Protein AF-A0A317IQB5-F1 (afdb_monomer)

Sequence (398 aa):
MSFSRITLWFCGAAATASVASTLIWPQPAARRPAGISVNAAIPRRNQDFTVMANNLITVYNQQMVSSRRVMHSGTREEAKRAALPYGRGSVSAFKLERPLLSRARQQAVSSLLLAASLMASGLWAQGPPAGGRGGRGPAAGQTVEKIRQLKPNLYMITGGGANTLIRVTPDGLIVVDTKNPSDENYNRVMEEIRSVSALPVKFVLNTHHHPDHVGNNQKFIDAGAQVVALDALKTRMASDPRTKDIPGLPTVTFAKDYVLKFGGAEVDAHSFGRGHTGDDTMVYFPDLKVVMVSDQITDATPIADFANGGSAVEWTQILDGVLKLDFEMAIPGRGEPKTRAEIEAYRAKFAAVVSRASEAIKAGATRDTLATQVKTDDLGWQFNPQFYGQLYDELTRK

Nearest PDB structures (foldseek):
  9c3d-assembly1_A  TM=8.464E-01  e=3.088E-15  Dyadobacter fermentans DSM 18053
  5b3r-assembly2_B  TM=8.294E-01  e=2.191E-13  Pseudomonas aeruginosa
  4f6z-assembly1_A  TM=8.151E-01  e=1.365E-13  Pseudomonas aeruginosa
  7xhx-assembly4_D  TM=8.044E-01  e=9.070E-13  Escherichia coli
  2qin-assembly1_C  TM=8.175E-01  e=4.277E-10  Stenotrophomonas maltophilia

Structure (mmCIF, N/CA/C/O backbone):
data_AF-A0A317IQB5-F1
#
_entry.id   AF-A0A317IQB5-F1
#
loop_
_atom_site.group_PDB
_atom_site.id
_atom_site.type_symbol
_atom_site.label_atom_id
_atom_site.label_alt_id
_atom_site.label_comp_id
_atom_site.label_asym_id
_atom_site.label_entity_id
_atom_site.label_seq_id
_atom_site.pdbx_PDB_ins_code
_atom_site.Cartn_x
_atom_site.Cartn_y
_atom_site.Cartn_z
_atom_site.occupancy
_atom_site.B_iso_or_equiv
_atom_site.auth_seq_id
_atom_site.auth_comp_id
_atom_site.auth_asym_id
_atom_site.auth_atom_id
_atom_site.pdbx_PDB_model_num
ATOM 1 N N . MET A 1 1 ? 30.408 10.664 50.379 1.00 33.16 1 MET A N 1
ATOM 2 C CA . MET A 1 1 ? 31.661 11.004 49.670 1.00 33.16 1 MET A CA 1
ATOM 3 C C . MET A 1 1 ? 32.551 9.767 49.619 1.00 33.16 1 MET A C 1
ATOM 5 O O . MET A 1 1 ? 32.720 9.154 50.658 1.00 33.16 1 MET A O 1
ATOM 9 N N . SER A 1 2 ? 33.079 9.462 48.424 1.00 32.62 2 SER A N 1
ATOM 10 C CA . SER A 1 2 ? 34.223 8.583 48.082 1.00 32.62 2 SER A CA 1
ATOM 11 C C . SER A 1 2 ? 34.124 7.081 48.422 1.00 32.62 2 SER A C 1
ATOM 13 O O . SER A 1 2 ? 34.142 6.710 49.584 1.00 32.62 2 SER A O 1
ATOM 15 N N . PHE A 1 3 ? 33.874 6.165 47.474 1.00 34.94 3 PHE A N 1
ATOM 16 C CA . PHE A 1 3 ? 34.785 5.582 46.457 1.00 34.94 3 PHE A CA 1
ATOM 17 C C . PHE A 1 3 ? 36.130 5.065 46.996 1.00 34.94 3 PHE A C 1
ATOM 19 O O . PHE A 1 3 ? 36.960 5.872 47.412 1.00 34.94 3 PHE A O 1
ATOM 26 N N . SER A 1 4 ? 36.417 3.764 46.811 1.00 32.16 4 SER A N 1
ATOM 27 C CA . SER A 1 4 ? 37.347 3.302 45.755 1.00 32.16 4 SER A CA 1
ATOM 28 C C . SER A 1 4 ? 37.496 1.773 45.666 1.00 32.16 4 SER A C 1
ATOM 30 O O . SER A 1 4 ? 37.447 1.054 46.657 1.00 32.16 4 SER A O 1
ATOM 32 N N . ARG A 1 5 ? 37.670 1.317 44.419 1.00 44.34 5 ARG A N 1
ATOM 33 C CA . ARG A 1 5 ? 37.955 -0.046 43.937 1.00 44.34 5 ARG A CA 1
ATOM 34 C C . ARG A 1 5 ? 39.417 -0.437 44.184 1.00 44.34 5 ARG A C 1
ATOM 36 O O . ARG A 1 5 ? 40.261 0.440 44.051 1.00 44.34 5 ARG A O 1
ATOM 43 N N . ILE A 1 6 ? 39.717 -1.737 44.306 1.00 36.25 6 ILE A N 1
ATOM 44 C CA . ILE A 1 6 ? 40.968 -2.336 43.794 1.00 36.25 6 ILE A CA 1
ATOM 45 C C . ILE A 1 6 ? 40.671 -3.706 43.163 1.00 36.25 6 ILE A C 1
ATOM 47 O O . ILE A 1 6 ? 39.988 -4.548 43.739 1.00 36.25 6 ILE A O 1
ATOM 51 N N . THR A 1 7 ? 41.199 -3.873 41.954 1.00 36.19 7 THR A N 1
ATOM 52 C CA . THR A 1 7 ? 41.196 -5.051 41.080 1.00 36.19 7 THR A CA 1
ATOM 53 C C . THR A 1 7 ? 42.483 -5.853 41.296 1.00 36.19 7 THR A C 1
ATOM 55 O O . THR A 1 7 ? 43.535 -5.238 41.447 1.00 36.19 7 THR A O 1
ATOM 58 N N . LEU A 1 8 ? 42.450 -7.186 41.186 1.00 28.89 8 LEU A N 1
ATOM 59 C CA . LEU A 1 8 ? 43.622 -7.966 40.761 1.00 28.89 8 LEU A CA 1
ATOM 60 C C . LEU A 1 8 ? 43.203 -9.251 40.030 1.00 28.89 8 LEU A C 1
ATOM 62 O O . LEU A 1 8 ? 42.353 -10.009 40.486 1.00 28.89 8 LEU A O 1
ATOM 66 N N . TRP A 1 9 ? 43.804 -9.422 38.856 1.00 29.00 9 TRP A N 1
ATOM 67 C CA . TRP A 1 9 ? 43.723 -10.546 37.924 1.00 29.00 9 TRP A CA 1
ATOM 68 C C . TRP A 1 9 ? 44.945 -11.451 38.128 1.00 29.00 9 TRP A C 1
ATOM 70 O O . TRP A 1 9 ? 46.025 -10.902 38.314 1.00 29.00 9 TRP A O 1
ATOM 80 N N . PHE A 1 10 ? 44.814 -12.776 37.969 1.00 28.52 10 PHE A N 1
ATOM 81 C CA . PHE A 1 10 ? 45.774 -13.595 37.204 1.00 28.52 10 PHE A CA 1
ATOM 82 C C . PHE A 1 10 ? 45.182 -14.967 36.799 1.00 28.52 10 PHE A C 1
ATOM 84 O O . PHE A 1 10 ? 44.692 -15.725 37.629 1.00 28.52 10 PHE A O 1
ATOM 91 N N . CYS A 1 11 ? 45.239 -15.205 35.483 1.00 29.11 11 CYS A N 1
ATOM 92 C CA . CYS A 1 11 ? 45.210 -16.424 34.659 1.00 29.11 11 CYS A CA 1
ATOM 93 C C . CYS A 1 11 ? 45.105 -17.838 35.273 1.00 29.11 11 CYS A C 1
ATOM 95 O O . CYS A 1 11 ? 45.914 -18.240 36.102 1.00 29.11 11 CYS A O 1
ATOM 97 N N . GLY A 1 12 ? 44.275 -18.668 34.625 1.00 27.42 12 GLY A N 1
ATOM 98 C CA . GLY A 1 12 ? 44.384 -20.133 34.592 1.00 27.42 12 GLY A CA 1
ATOM 99 C C . GLY A 1 12 ? 43.320 -20.752 33.676 1.00 27.42 12 GLY A C 1
ATOM 100 O O . GLY A 1 12 ? 42.137 -20.502 33.858 1.00 27.42 12 GLY A O 1
ATOM 101 N N . ALA A 1 13 ? 43.745 -21.481 32.647 1.00 31.20 13 ALA A N 1
ATOM 102 C CA . ALA A 1 13 ? 42.988 -21.798 31.438 1.00 31.20 13 ALA A CA 1
ATOM 103 C C . ALA A 1 13 ? 41.965 -22.957 31.528 1.00 31.20 13 ALA A C 1
ATOM 105 O O . ALA A 1 13 ? 42.127 -23.912 32.278 1.00 31.20 13 ALA A O 1
ATOM 106 N N . ALA A 1 14 ? 40.953 -22.818 30.664 1.00 30.94 14 ALA A N 1
ATOM 107 C CA . ALA A 1 14 ? 40.108 -23.784 29.951 1.00 30.94 14 ALA A CA 1
ATOM 108 C C . ALA A 1 14 ? 40.118 -25.286 30.317 1.00 30.94 14 ALA A C 1
ATOM 110 O O . ALA A 1 14 ? 41.112 -25.982 30.134 1.00 30.94 14 ALA A O 1
ATOM 111 N N . ALA A 1 15 ? 38.912 -25.815 30.560 1.00 29.84 15 ALA A N 1
ATOM 112 C CA . ALA A 1 15 ? 38.478 -27.106 30.024 1.00 29.84 15 ALA A CA 1
ATOM 113 C C . ALA A 1 15 ? 36.953 -27.108 29.810 1.00 29.84 15 ALA A C 1
ATOM 115 O O . ALA A 1 15 ? 36.164 -26.859 30.717 1.00 29.84 15 ALA A O 1
ATOM 116 N N . THR A 1 16 ? 36.561 -27.363 28.568 1.00 31.88 16 THR A N 1
ATOM 117 C CA . THR A 1 16 ? 35.200 -27.601 28.083 1.00 31.88 16 THR A CA 1
ATOM 118 C C . THR A 1 16 ? 34.665 -28.950 28.563 1.00 31.88 16 THR A C 1
ATOM 120 O O . THR A 1 16 ? 35.355 -29.955 28.410 1.00 31.88 16 THR A O 1
ATOM 123 N N . ALA A 1 17 ? 33.411 -29.009 29.017 1.00 29.02 17 ALA A N 1
ATOM 124 C CA . ALA A 1 17 ? 32.653 -30.258 29.081 1.00 29.02 17 ALA A CA 1
ATOM 125 C C . ALA A 1 17 ? 31.169 -30.003 28.775 1.00 29.02 17 ALA A C 1
ATOM 127 O O . ALA A 1 17 ? 30.416 -29.472 29.587 1.00 29.02 17 ALA A O 1
ATOM 128 N N . SER A 1 18 ? 30.787 -30.385 27.558 1.00 27.56 18 SER A N 1
ATOM 129 C CA . SER A 1 18 ? 29.416 -30.621 27.118 1.00 27.56 18 SER A CA 1
ATOM 130 C C . SER A 1 18 ? 28.945 -31.951 27.706 1.00 27.56 18 SER A C 1
ATOM 132 O O . SER A 1 18 ? 29.607 -32.966 27.499 1.00 27.56 18 SER A O 1
ATOM 134 N N . VAL A 1 19 ? 27.800 -31.971 28.388 1.00 30.17 19 VAL A N 1
ATOM 135 C CA . VAL A 1 19 ? 27.119 -33.217 28.764 1.00 30.17 19 VAL A CA 1
ATOM 136 C C . VAL A 1 19 ? 25.871 -33.347 27.901 1.00 30.17 19 VAL A C 1
ATOM 138 O O . VAL A 1 19 ? 24.858 -32.691 28.126 1.00 30.17 19 VAL A O 1
ATOM 141 N N . ALA A 1 20 ? 25.982 -34.200 26.885 1.00 29.39 20 ALA A N 1
ATOM 142 C CA . ALA A 1 20 ? 24.855 -34.751 26.154 1.00 29.39 20 ALA A CA 1
ATOM 143 C C . ALA A 1 20 ? 24.215 -35.857 27.005 1.00 29.39 20 ALA A C 1
ATOM 145 O O . ALA A 1 20 ? 24.915 -36.733 27.509 1.00 29.39 20 ALA A O 1
ATOM 146 N N . SER A 1 21 ? 22.891 -35.826 27.149 1.00 30.78 21 SER A N 1
ATOM 147 C CA . SER A 1 21 ? 22.114 -36.957 27.659 1.00 30.78 21 SER A CA 1
ATOM 148 C C . SER A 1 21 ? 21.308 -37.548 26.511 1.00 30.78 21 SER A C 1
ATOM 150 O O . SER A 1 21 ? 20.356 -36.944 26.024 1.00 30.78 21 SER A O 1
ATOM 152 N N . THR A 1 22 ? 21.730 -38.730 26.078 1.00 29.12 22 THR A N 1
ATOM 153 C CA . THR A 1 22 ? 21.018 -39.607 25.152 1.00 29.12 22 THR A CA 1
ATOM 154 C C . THR A 1 22 ? 20.244 -40.619 25.992 1.00 29.12 22 THR A C 1
ATOM 156 O O . THR A 1 22 ? 20.855 -41.345 26.774 1.00 29.12 22 THR A O 1
ATOM 159 N N . LEU A 1 23 ? 18.925 -40.712 25.819 1.00 29.38 23 LEU A N 1
ATOM 160 C CA . LEU A 1 23 ? 18.160 -41.892 26.226 1.00 29.38 23 LEU A CA 1
ATOM 161 C C . LEU A 1 23 ? 17.309 -42.369 25.044 1.00 29.38 23 LEU A C 1
ATOM 163 O O . LEU A 1 23 ? 16.516 -41.622 24.479 1.00 29.38 23 LEU A O 1
ATOM 167 N N . ILE A 1 24 ? 17.527 -43.629 24.679 1.00 32.25 24 ILE A N 1
ATOM 168 C CA . ILE A 1 24 ? 16.829 -44.427 23.667 1.00 32.25 24 ILE A CA 1
ATOM 169 C C . ILE A 1 24 ? 16.175 -45.592 24.415 1.00 32.25 24 ILE A C 1
ATOM 171 O O . ILE A 1 24 ? 16.865 -46.170 25.251 1.00 32.25 24 ILE A O 1
ATOM 175 N N . TRP A 1 25 ? 14.919 -45.946 24.085 1.00 29.88 25 TRP A N 1
ATOM 176 C CA . TRP A 1 25 ? 14.342 -47.315 23.956 1.00 29.88 25 TRP A CA 1
ATOM 177 C C . TRP A 1 25 ? 12.792 -47.258 23.795 1.00 29.88 25 TRP A C 1
ATOM 179 O O . TRP A 1 25 ? 12.198 -46.265 24.206 1.00 29.88 25 TRP A O 1
ATOM 189 N N . PRO A 1 26 ? 12.089 -48.289 23.267 1.00 47.78 26 PRO A N 1
ATOM 190 C CA . PRO A 1 26 ? 12.071 -48.760 21.877 1.00 47.78 26 PRO A CA 1
ATOM 191 C C . PRO A 1 26 ? 10.645 -48.733 21.240 1.00 47.78 26 PRO A C 1
ATOM 193 O O . PRO A 1 26 ? 9.633 -48.536 21.908 1.00 47.78 26 PRO A O 1
ATOM 196 N N . GLN A 1 27 ? 10.562 -49.015 19.935 1.00 34.09 27 GLN A N 1
ATOM 197 C CA . GLN A 1 27 ? 9.332 -49.387 19.206 1.00 34.09 27 GLN A CA 1
ATOM 198 C C . GLN A 1 27 ? 9.020 -50.891 19.349 1.00 34.09 27 GLN A C 1
ATOM 200 O O . GLN A 1 27 ? 9.946 -51.685 19.529 1.00 34.09 27 GLN A O 1
ATOM 205 N N . PRO A 1 28 ? 7.768 -51.307 19.075 1.00 43.44 28 PRO A N 1
ATOM 206 C CA . PRO A 1 28 ? 7.569 -52.495 18.248 1.00 43.44 28 PRO A CA 1
ATOM 207 C C . PRO A 1 28 ? 6.614 -52.245 17.068 1.00 43.44 28 PRO A C 1
ATOM 209 O O . PRO A 1 28 ? 5.565 -51.616 17.189 1.00 43.44 28 PRO A O 1
ATOM 212 N N . ALA A 1 29 ? 6.982 -52.804 15.916 1.00 32.59 29 ALA A N 1
ATOM 213 C CA . ALA A 1 29 ? 6.177 -52.870 14.703 1.00 32.59 29 ALA A CA 1
ATOM 214 C C . ALA A 1 29 ? 5.427 -54.210 14.613 1.00 32.59 29 ALA A C 1
ATOM 216 O O . ALA A 1 29 ? 6.021 -55.235 14.933 1.00 32.59 29 ALA A O 1
ATOM 217 N N . ALA A 1 30 ? 4.197 -54.219 14.070 1.00 31.48 30 ALA A N 1
ATOM 218 C CA . ALA A 1 30 ? 3.779 -55.145 13.000 1.00 31.48 30 ALA A CA 1
ATOM 219 C C . ALA A 1 30 ? 2.304 -54.981 12.546 1.00 31.48 30 ALA A C 1
ATOM 221 O O . ALA A 1 30 ? 1.376 -55.216 13.305 1.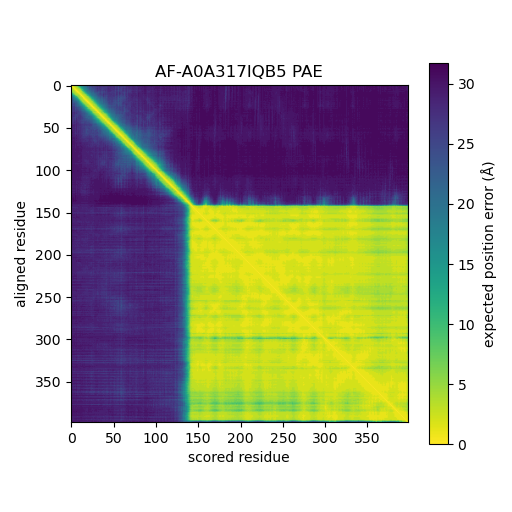00 31.48 30 ALA A O 1
ATOM 222 N N . ARG A 1 31 ? 2.168 -54.705 11.236 1.00 31.03 31 ARG A N 1
ATOM 223 C CA . ARG A 1 31 ? 1.289 -55.324 10.207 1.00 31.03 31 ARG A CA 1
ATOM 224 C C . ARG A 1 31 ? -0.256 -55.185 10.247 1.00 31.03 31 ARG A C 1
ATOM 226 O O . ARG A 1 31 ? -0.935 -55.568 11.185 1.00 31.03 31 ARG A O 1
ATOM 233 N N . ARG A 1 32 ? -0.773 -54.718 9.092 1.00 35.16 32 ARG A N 1
ATOM 234 C CA . ARG A 1 32 ? -2.176 -54.683 8.601 1.00 35.16 32 ARG A CA 1
ATOM 235 C C . ARG A 1 32 ? -2.689 -56.088 8.196 1.00 35.16 32 ARG A C 1
ATOM 237 O O . ARG A 1 32 ? -1.844 -56.971 8.029 1.00 35.16 32 ARG A O 1
ATOM 244 N N . PRO A 1 33 ? -4.007 -56.301 7.960 1.00 43.12 33 PRO A N 1
ATOM 245 C CA . PRO A 1 33 ? -4.659 -55.999 6.656 1.00 43.12 33 PRO A CA 1
ATOM 246 C C . PRO A 1 33 ? -6.101 -55.416 6.790 1.00 43.12 33 PRO A C 1
ATOM 248 O O . PRO A 1 33 ? -6.775 -55.641 7.781 1.00 43.12 33 PRO A O 1
ATOM 251 N N . ALA A 1 34 ? -6.503 -54.435 5.972 1.00 31.23 34 ALA A N 1
ATOM 252 C CA . ALA A 1 34 ? -7.287 -54.520 4.720 1.00 31.23 34 ALA A CA 1
ATOM 253 C C . ALA A 1 34 ? -8.818 -54.715 4.872 1.00 31.23 34 ALA A C 1
ATOM 255 O O . ALA A 1 34 ? -9.271 -55.731 5.375 1.00 31.23 34 ALA A O 1
ATOM 256 N N . GLY A 1 35 ? -9.571 -53.769 4.286 1.00 27.52 35 GLY A N 1
ATOM 257 C CA . GLY A 1 35 ? -10.899 -53.976 3.693 1.00 27.52 35 GLY A CA 1
ATOM 258 C C . GLY A 1 35 ? -12.114 -53.835 4.613 1.00 27.52 35 GLY A C 1
ATOM 259 O O . GLY A 1 35 ? -12.335 -54.676 5.468 1.00 27.52 35 GLY A O 1
ATOM 260 N N . ILE A 1 36 ? -12.940 -52.810 4.372 1.00 28.59 36 ILE A N 1
ATOM 261 C CA . ILE A 1 36 ? -14.373 -52.926 4.026 1.00 28.59 36 ILE A CA 1
ATOM 262 C C . ILE A 1 36 ? -14.926 -51.505 3.829 1.00 28.59 36 ILE A C 1
ATOM 264 O O . ILE A 1 36 ? -14.976 -50.681 4.738 1.00 28.59 36 ILE A O 1
ATOM 268 N N . SER A 1 37 ? -15.323 -51.230 2.590 1.00 30.08 37 SER A N 1
ATOM 269 C CA . SER A 1 37 ? -16.223 -50.154 2.191 1.00 30.08 37 SER A CA 1
ATOM 270 C C . SER A 1 37 ? -17.656 -50.526 2.568 1.00 30.08 37 SER A C 1
ATOM 272 O O . SER A 1 37 ? -18.088 -51.631 2.238 1.00 30.08 37 SER A O 1
ATOM 274 N N . VAL A 1 38 ? -18.421 -49.604 3.154 1.00 31.34 38 VAL A N 1
ATOM 275 C CA . VAL A 1 38 ? -19.877 -49.758 3.271 1.00 31.34 38 VAL A CA 1
ATOM 276 C C . VAL A 1 38 ? -20.554 -48.538 2.658 1.00 31.34 38 VAL A C 1
ATOM 278 O O . VAL A 1 38 ? -20.584 -47.458 3.239 1.00 31.34 38 VAL A O 1
ATOM 281 N N . ASN A 1 39 ? -21.079 -48.737 1.450 1.00 29.61 39 ASN A N 1
ATOM 282 C CA . ASN A 1 39 ? -22.207 -47.982 0.923 1.00 29.61 39 ASN A CA 1
ATOM 283 C C . ASN A 1 39 ? -23.465 -48.490 1.633 1.00 29.61 39 ASN A C 1
ATOM 285 O O . ASN A 1 39 ? -23.731 -49.690 1.604 1.00 29.61 39 ASN A O 1
ATOM 289 N N . ALA A 1 40 ? -24.268 -47.594 2.197 1.00 29.50 40 ALA A N 1
ATOM 290 C CA . ALA A 1 40 ? -25.662 -47.883 2.504 1.00 29.50 40 ALA A CA 1
ATOM 291 C C . ALA A 1 40 ? -26.499 -46.626 2.260 1.00 29.50 40 ALA A C 1
ATOM 293 O O . ALA A 1 40 ? -26.322 -45.591 2.898 1.00 29.50 40 ALA A O 1
ATOM 294 N N . ALA A 1 41 ? -27.390 -46.740 1.283 1.00 29.09 41 ALA A N 1
ATOM 295 C CA . ALA A 1 41 ? -28.458 -45.805 0.992 1.00 29.09 41 ALA A CA 1
ATOM 296 C C . ALA A 1 41 ? -29.789 -46.342 1.564 1.00 29.09 41 ALA A C 1
ATOM 298 O O . ALA A 1 41 ? -29.899 -47.545 1.799 1.00 29.09 41 ALA A O 1
ATOM 299 N N . ILE A 1 42 ? -30.802 -45.450 1.590 1.00 30.48 42 ILE A N 1
ATOM 300 C CA . ILE A 1 42 ? -32.275 -45.685 1.625 1.00 30.48 42 ILE A CA 1
ATOM 301 C C . ILE A 1 42 ? -32.915 -45.678 3.047 1.00 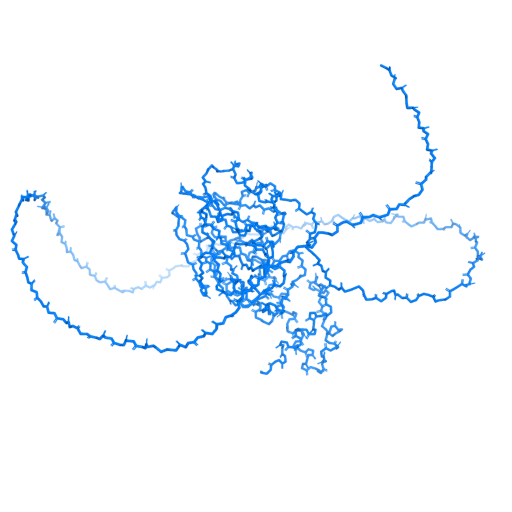30.48 42 ILE A C 1
ATOM 303 O O . ILE A 1 42 ? -32.264 -46.176 3.961 1.00 30.48 42 ILE A O 1
ATOM 307 N N . PRO A 1 43 ? -34.186 -45.224 3.290 1.00 41.94 43 PRO A N 1
ATOM 308 C CA . PRO A 1 43 ? -35.186 -44.485 2.472 1.00 41.94 43 PRO A CA 1
ATOM 309 C C . PRO A 1 43 ? -35.833 -43.229 3.130 1.00 41.94 43 PRO A C 1
ATOM 311 O O . PRO A 1 43 ? -35.762 -42.994 4.331 1.00 41.94 43 PRO A O 1
ATOM 314 N N . ARG A 1 44 ? -36.612 -42.493 2.314 1.00 36.12 44 ARG A N 1
ATOM 315 C CA . ARG A 1 44 ? -37.685 -41.553 2.717 1.00 36.12 44 ARG A CA 1
ATOM 316 C C . ARG A 1 44 ? -38.922 -42.287 3.273 1.00 36.12 44 ARG A C 1
ATOM 318 O O . ARG A 1 44 ? -39.314 -43.287 2.673 1.00 36.12 44 ARG A O 1
ATOM 325 N N . ARG A 1 45 ? -39.654 -41.688 4.230 1.00 30.45 45 ARG A N 1
ATOM 326 C CA . ARG A 1 45 ? -41.134 -41.554 4.185 1.00 30.45 45 ARG A CA 1
ATOM 327 C C . ARG A 1 45 ? -41.707 -40.632 5.276 1.00 30.45 45 ARG A C 1
ATOM 329 O O . ARG A 1 45 ? -41.164 -40.530 6.366 1.00 30.45 45 ARG A O 1
ATOM 336 N N . ASN A 1 46 ? -42.812 -39.993 4.890 1.00 30.11 46 ASN A N 1
ATOM 337 C CA . ASN A 1 46 ? -43.703 -39.072 5.603 1.00 30.11 46 ASN A CA 1
ATOM 338 C C . ASN A 1 46 ? -44.293 -39.652 6.904 1.00 30.11 46 ASN A C 1
ATOM 340 O O . ASN A 1 46 ? -44.592 -40.843 6.924 1.00 30.11 46 ASN A O 1
ATOM 344 N N . GLN A 1 47 ? -44.647 -38.806 7.880 1.00 31.73 47 GLN A N 1
ATOM 345 C CA . GLN A 1 47 ? -46.043 -38.378 8.099 1.00 31.73 47 GLN A CA 1
ATOM 346 C C . GLN A 1 47 ? -46.215 -37.396 9.272 1.00 31.73 47 GLN A C 1
ATOM 348 O O . GLN A 1 47 ? -45.410 -37.327 10.197 1.00 31.73 47 GLN A O 1
ATOM 353 N N . ASP A 1 48 ? -47.296 -36.639 9.120 1.00 32.28 48 ASP A N 1
ATOM 354 C CA . ASP A 1 48 ? -47.868 -35.540 9.889 1.00 32.28 48 ASP A CA 1
ATOM 355 C C . ASP A 1 48 ? -48.083 -35.788 11.388 1.00 32.28 48 ASP A C 1
ATOM 357 O O . ASP A 1 48 ? -48.459 -36.885 11.784 1.00 32.28 48 ASP A O 1
ATOM 361 N N . PHE A 1 49 ? -48.029 -34.712 12.184 1.00 30.95 49 PHE A N 1
ATOM 362 C CA . PHE A 1 49 ? -49.046 -34.448 13.208 1.00 30.95 49 PHE A CA 1
ATOM 363 C C . PHE A 1 49 ? -49.305 -32.939 13.342 1.00 30.95 49 PHE A C 1
ATOM 365 O O . PHE A 1 49 ? -48.416 -32.134 13.607 1.00 30.95 49 PHE A O 1
ATOM 372 N N . THR A 1 50 ? -50.571 -32.595 13.125 1.00 29.44 50 THR A N 1
ATOM 373 C CA . THR A 1 50 ? -51.233 -31.308 13.373 1.00 29.44 50 THR A CA 1
ATOM 374 C C . THR A 1 50 ? -51.760 -31.304 14.814 1.00 29.44 50 THR A C 1
ATOM 376 O O . THR A 1 50 ? -52.096 -32.385 15.293 1.00 29.44 50 THR A O 1
ATOM 379 N N . VAL A 1 51 ? -51.895 -30.132 15.467 1.00 27.86 51 VAL A N 1
ATOM 380 C CA . VAL A 1 51 ? -53.102 -29.661 16.213 1.00 27.86 51 VAL A CA 1
ATOM 381 C C . VAL A 1 51 ? -52.788 -28.454 17.129 1.00 27.86 51 VAL A C 1
ATOM 383 O O . VAL A 1 51 ? -52.086 -28.595 18.121 1.00 27.86 51 VAL A O 1
ATOM 386 N N . MET A 1 52 ? -53.391 -27.307 16.752 1.00 26.20 52 MET A N 1
ATOM 387 C CA . MET A 1 52 ? -54.138 -26.292 17.547 1.00 26.20 52 MET A CA 1
ATOM 388 C C . MET A 1 52 ? -53.448 -25.535 18.713 1.00 26.20 52 MET A C 1
ATOM 390 O O . MET A 1 52 ? -52.741 -26.131 19.505 1.00 26.20 52 MET A O 1
ATOM 394 N N . ALA A 1 53 ? -53.722 -24.256 19.016 1.00 28.50 53 ALA A N 1
ATOM 395 C CA . ALA A 1 53 ? -54.513 -23.181 18.398 1.00 28.50 53 ALA A CA 1
ATOM 396 C C . ALA A 1 53 ? -54.397 -21.876 19.238 1.00 28.50 53 ALA A C 1
ATOM 398 O O . ALA A 1 53 ? -54.276 -21.965 20.455 1.00 28.50 53 ALA A O 1
ATOM 399 N N . ASN A 1 54 ? -54.598 -20.723 18.565 1.00 29.33 54 ASN A N 1
ATOM 400 C CA . ASN A 1 54 ? -55.323 -19.493 18.989 1.00 29.33 54 ASN A CA 1
ATOM 401 C C . ASN A 1 54 ? -54.786 -18.626 20.161 1.00 29.33 54 ASN A C 1
ATOM 403 O O . ASN A 1 54 ? -54.263 -19.145 21.131 1.00 29.33 54 ASN A O 1
ATOM 407 N N . ASN A 1 55 ? -54.976 -17.297 20.251 1.00 29.62 55 ASN A N 1
ATOM 408 C CA . ASN A 1 55 ? -55.491 -16.198 19.401 1.00 29.62 55 ASN A CA 1
ATOM 409 C C . ASN A 1 55 ? -55.302 -14.854 20.160 1.00 29.62 55 ASN A C 1
ATOM 411 O O . ASN A 1 55 ? -55.196 -14.891 21.383 1.00 29.62 55 ASN A O 1
ATOM 415 N N . LEU A 1 56 ? -55.397 -13.721 19.424 1.00 26.62 56 LEU A N 1
ATOM 416 C CA . LEU A 1 56 ? -55.849 -12.328 19.759 1.00 26.62 56 LEU A CA 1
ATOM 417 C C . LEU A 1 56 ? -54.881 -11.279 19.142 1.00 26.62 56 LEU A C 1
ATOM 419 O O . LEU A 1 56 ? -53.745 -11.189 19.589 1.00 26.62 56 LEU A O 1
ATOM 423 N N . ILE A 1 57 ? -55.138 -10.619 17.987 1.00 27.98 57 ILE A N 1
ATOM 424 C CA . ILE A 1 57 ? -56.162 -9.600 17.570 1.00 27.98 57 ILE A CA 1
ATOM 425 C C . ILE A 1 57 ? -56.038 -8.317 18.446 1.00 27.98 57 ILE A C 1
ATOM 427 O O . ILE A 1 57 ? -56.111 -8.439 19.660 1.00 27.98 57 ILE A O 1
ATOM 431 N N . THR A 1 58 ? -55.817 -7.062 17.988 1.00 27.91 58 THR A N 1
ATOM 432 C CA . THR A 1 58 ? -56.605 -6.192 17.059 1.00 27.91 58 THR A CA 1
ATOM 433 C C . THR A 1 58 ? -55.872 -4.833 16.829 1.00 27.91 58 THR A C 1
ATOM 435 O O . THR A 1 58 ? -55.340 -4.314 17.801 1.00 27.91 58 THR A O 1
ATOM 438 N N . VAL A 1 59 ? -55.585 -4.343 15.601 1.00 29.97 59 VAL A N 1
ATOM 439 C CA . VAL A 1 59 ? -56.247 -3.340 14.684 1.00 29.97 59 VAL A CA 1
ATOM 440 C C . VAL A 1 59 ? -56.391 -1.862 15.156 1.00 29.97 59 VAL A C 1
ATOM 442 O O . VAL A 1 59 ? -56.813 -1.630 16.280 1.00 29.97 59 VAL A O 1
ATOM 445 N N . TYR A 1 60 ? -56.146 -0.926 14.200 1.00 26.28 60 TYR A N 1
ATOM 446 C CA . TYR A 1 60 ? -56.708 0.438 13.908 1.00 26.28 60 TYR A CA 1
ATOM 447 C C . TYR A 1 60 ? -55.625 1.557 13.792 1.00 26.28 60 TYR A C 1
ATOM 449 O O . TYR A 1 60 ? -54.754 1.624 14.644 1.00 26.28 60 TYR A O 1
ATOM 457 N N . ASN A 1 61 ? -55.563 2.479 12.804 1.00 27.36 61 ASN A N 1
ATOM 458 C CA . ASN A 1 61 ? -56.561 2.990 11.846 1.00 27.36 61 ASN A CA 1
ATOM 459 C C . ASN A 1 61 ? -55.947 3.764 10.632 1.00 27.36 61 ASN A C 1
ATOM 461 O O . ASN A 1 61 ? -54.861 4.332 10.738 1.00 27.36 61 ASN A O 1
ATOM 465 N N . GLN A 1 62 ? -56.703 3.863 9.527 1.00 31.09 62 GLN A N 1
ATOM 466 C CA . GLN A 1 62 ? -56.541 4.765 8.362 1.00 31.09 62 GLN A CA 1
ATOM 467 C C . GLN A 1 62 ? -57.719 5.768 8.316 1.00 31.09 62 GLN A C 1
ATOM 469 O O . GLN A 1 62 ? -58.826 5.370 8.656 1.00 31.09 62 GLN A O 1
ATOM 474 N N . GLN A 1 63 ? -57.517 6.994 7.796 1.00 30.80 63 GLN A N 1
ATOM 475 C CA . GLN A 1 63 ? -58.465 7.819 6.986 1.00 30.80 63 GLN A CA 1
ATOM 476 C C . GLN A 1 63 ? -57.784 9.171 6.635 1.00 30.80 63 GLN A C 1
ATOM 478 O O . GLN A 1 63 ? -57.246 9.811 7.529 1.00 30.80 63 GLN A O 1
ATOM 483 N N . MET A 1 64 ? -57.491 9.502 5.359 1.00 27.38 64 MET A N 1
ATOM 484 C CA . MET A 1 64 ? -58.285 10.220 4.315 1.00 27.38 64 MET A CA 1
ATOM 485 C C . MET A 1 64 ? -58.761 11.645 4.732 1.00 27.38 64 MET A C 1
ATOM 487 O O . MET A 1 64 ? -59.152 11.818 5.873 1.00 27.38 64 MET A O 1
ATOM 491 N N . VAL A 1 65 ? -58.782 12.731 3.928 1.00 30.39 65 VAL A N 1
ATOM 492 C CA . VAL A 1 65 ? -59.392 12.968 2.592 1.00 30.39 65 VAL A CA 1
ATOM 493 C C . VAL A 1 65 ? -58.948 14.346 1.992 1.00 30.39 65 VAL A C 1
ATOM 495 O O . VAL A 1 65 ? -58.886 15.331 2.713 1.00 30.39 65 VAL A O 1
ATOM 498 N N . SER A 1 66 ? -58.746 14.380 0.657 1.00 27.77 66 SER A N 1
ATOM 499 C CA . SER A 1 66 ? -58.939 15.422 -0.408 1.00 27.77 66 SER A CA 1
ATOM 500 C C . SER A 1 66 ? -58.564 16.914 -0.235 1.00 27.77 66 SER A C 1
ATOM 502 O O . SER A 1 66 ? -58.922 17.557 0.740 1.00 27.77 66 SER A O 1
ATOM 504 N N . SER A 1 67 ? -57.981 17.561 -1.259 1.00 30.14 67 SER A N 1
ATOM 505 C CA . SER A 1 67 ? -58.695 18.190 -2.411 1.00 30.14 67 SER A CA 1
ATOM 506 C C . SER A 1 67 ? -57.754 18.305 -3.641 1.00 30.14 67 SER A C 1
ATOM 508 O O . SER A 1 67 ? -56.639 18.784 -3.485 1.00 30.14 67 SER A O 1
ATOM 510 N N . ARG A 1 68 ? -58.011 17.688 -4.818 1.00 34.53 68 ARG A N 1
ATOM 511 C CA . ARG A 1 68 ? -58.648 18.234 -6.065 1.00 34.53 68 ARG A CA 1
ATOM 512 C C . ARG A 1 68 ? -58.350 19.734 -6.326 1.00 34.53 68 ARG A C 1
ATOM 514 O O . ARG A 1 68 ? -58.552 20.520 -5.420 1.00 34.53 68 ARG A O 1
ATOM 521 N N . ARG A 1 69 ? -58.007 20.238 -7.528 1.00 33.12 69 ARG A N 1
ATOM 522 C CA . ARG A 1 69 ? -58.163 19.763 -8.924 1.00 33.12 69 ARG A CA 1
ATOM 523 C C . ARG A 1 69 ? -57.472 20.751 -9.913 1.00 33.12 69 ARG A C 1
ATOM 525 O O . ARG A 1 69 ? -57.617 21.941 -9.686 1.00 33.12 69 ARG A O 1
ATOM 532 N N . VAL A 1 70 ? -56.942 20.223 -11.041 1.00 31.25 70 VAL A N 1
ATOM 533 C CA . VAL A 1 70 ? -57.127 20.668 -12.469 1.00 31.25 70 VAL A CA 1
ATOM 534 C C . VAL A 1 70 ? -56.535 22.035 -12.867 1.00 31.25 70 VAL A C 1
ATOM 536 O O . VAL A 1 70 ? -56.690 22.994 -12.137 1.00 31.25 70 VAL A O 1
ATOM 539 N N . MET A 1 71 ? -55.943 22.292 -14.039 1.00 26.20 71 MET A N 1
ATOM 540 C CA . MET A 1 71 ? -55.464 21.608 -15.261 1.00 26.20 71 MET A CA 1
ATOM 541 C C . MET A 1 71 ? -54.969 22.742 -16.201 1.00 26.20 71 MET A C 1
ATOM 543 O O . MET A 1 71 ? -55.326 23.893 -15.971 1.00 26.20 71 MET A O 1
ATOM 547 N N . HIS A 1 72 ? -54.321 22.366 -17.319 1.00 29.67 72 HIS A N 1
ATOM 548 C CA . HIS A 1 72 ? -54.106 23.158 -18.555 1.00 29.67 72 HIS A CA 1
ATOM 549 C C . HIS A 1 72 ? -52.951 24.176 -18.489 1.00 29.67 72 HIS A C 1
ATOM 551 O O . HIS A 1 72 ? -52.748 24.813 -17.470 1.00 29.67 72 HIS A O 1
ATOM 557 N N . SER A 1 73 ? -52.142 24.422 -19.523 1.00 30.78 73 SER A N 1
ATOM 558 C CA . SER A 1 73 ? -52.010 23.926 -20.909 1.00 30.78 73 SER A CA 1
ATOM 559 C C . SER A 1 73 ? -50.893 24.748 -21.590 1.00 30.78 73 SER A C 1
ATOM 561 O O . SER A 1 73 ? -50.685 25.888 -21.190 1.00 30.78 73 SER A O 1
ATOM 563 N N . GLY A 1 74 ? -50.295 24.244 -22.680 1.00 28.72 74 GLY A N 1
ATOM 564 C CA . GLY A 1 74 ? -49.645 25.064 -23.731 1.00 28.72 74 GLY A CA 1
ATOM 565 C C . GLY A 1 74 ? -48.143 25.338 -23.536 1.00 28.72 74 GLY A C 1
ATOM 566 O O . GLY A 1 74 ? -47.753 25.975 -22.572 1.00 28.72 74 GLY A O 1
ATOM 567 N N . THR A 1 75 ? -47.230 24.697 -24.278 1.00 33.12 75 THR A N 1
ATOM 568 C CA . THR A 1 75 ? -46.731 24.987 -25.652 1.00 33.12 75 THR A CA 1
ATOM 569 C C . THR A 1 75 ? -45.667 26.094 -25.757 1.00 33.12 75 THR A C 1
ATOM 571 O O . THR A 1 75 ? -45.978 27.261 -25.582 1.00 33.12 75 THR A O 1
ATOM 574 N N . ARG A 1 76 ? -44.445 25.645 -26.106 1.00 34.56 76 ARG A N 1
ATOM 575 C CA . ARG A 1 76 ? -43.408 26.156 -27.043 1.00 34.56 76 ARG A CA 1
ATOM 576 C C . ARG A 1 76 ? -43.178 27.666 -27.288 1.00 34.56 76 ARG A C 1
ATOM 578 O O . ARG A 1 76 ? -44.109 28.387 -27.603 1.00 34.56 76 ARG A O 1
ATOM 585 N N . GLU A 1 77 ? -41.871 27.960 -27.438 1.00 33.16 77 GLU A N 1
ATOM 586 C CA . GLU A 1 77 ? -41.235 28.919 -28.380 1.00 33.16 77 GLU A CA 1
ATOM 587 C C . GLU A 1 77 ? -41.314 30.426 -28.048 1.00 33.16 77 GLU A C 1
ATOM 589 O O . GLU A 1 77 ? -42.377 31.023 -28.102 1.00 33.16 77 GLU A O 1
ATOM 594 N N . GLU A 1 78 ? -40.180 31.065 -27.714 1.00 31.88 78 GLU A N 1
ATOM 595 C CA . GLU A 1 78 ? -39.379 31.883 -28.656 1.00 31.88 78 GLU A CA 1
ATOM 596 C C . GLU A 1 78 ? -38.348 32.790 -27.949 1.00 31.88 78 GLU A C 1
ATOM 598 O O . GLU A 1 78 ? -38.584 33.405 -26.910 1.00 31.88 78 GLU A O 1
ATOM 603 N N . ALA A 1 79 ? -37.182 32.905 -28.583 1.00 32.44 79 ALA A N 1
ATOM 604 C CA . ALA A 1 79 ? -36.139 33.880 -28.302 1.00 32.44 79 ALA A CA 1
ATOM 605 C C . ALA A 1 79 ? -36.415 35.223 -29.006 1.00 32.44 79 ALA A C 1
ATOM 607 O O . ALA A 1 79 ? -36.879 35.207 -30.144 1.00 32.44 79 ALA A O 1
ATOM 608 N N . LYS A 1 80 ? -35.986 36.359 -28.415 1.00 33.28 80 LYS A N 1
ATOM 609 C CA . LYS A 1 80 ? -35.210 37.441 -29.084 1.00 33.28 80 LYS A CA 1
ATOM 610 C C . LYS A 1 80 ? -34.995 38.701 -28.216 1.00 33.28 80 LYS A C 1
ATOM 612 O O . LYS A 1 80 ? -35.940 39.299 -27.728 1.00 33.28 80 LYS A O 1
ATOM 617 N N . ARG A 1 81 ? -33.729 39.153 -28.247 1.00 31.58 81 ARG A N 1
ATOM 618 C CA . ARG A 1 81 ? -33.198 40.540 -28.322 1.00 31.58 81 ARG A CA 1
ATOM 619 C C . ARG A 1 81 ? -33.437 41.542 -27.176 1.00 31.58 81 ARG A C 1
ATOM 621 O O . ARG A 1 81 ? -34.531 42.057 -27.022 1.00 31.58 81 ARG A O 1
ATOM 628 N N . ALA A 1 82 ? -32.324 42.043 -26.627 1.00 29.86 82 ALA A N 1
ATOM 629 C CA . ALA A 1 82 ? -31.967 43.471 -26.669 1.00 29.86 82 ALA A CA 1
ATOM 630 C C . ALA A 1 82 ? -30.456 43.653 -26.417 1.00 29.86 82 ALA A C 1
ATOM 632 O O . ALA A 1 82 ? -29.856 42.910 -25.646 1.00 29.86 82 ALA A O 1
ATOM 633 N N . ALA A 1 83 ? -29.846 44.617 -27.106 1.00 30.69 83 ALA A N 1
ATOM 634 C CA . ALA A 1 83 ? -28.417 44.905 -27.123 1.00 30.69 83 ALA A CA 1
ATOM 635 C C . ALA A 1 83 ? -28.159 46.400 -26.837 1.00 30.69 83 ALA A C 1
ATOM 637 O O . ALA A 1 83 ? -28.975 47.224 -27.245 1.00 30.69 83 ALA A O 1
ATOM 638 N N . LEU A 1 84 ? -26.964 46.684 -26.279 1.00 33.28 84 LEU A N 1
ATOM 639 C CA . LEU A 1 84 ? -26.183 47.950 -26.266 1.00 33.28 84 LEU A CA 1
ATOM 640 C C . LEU A 1 84 ? -26.639 49.104 -25.338 1.00 33.28 84 LEU A C 1
ATOM 642 O O . LEU A 1 84 ? -27.814 49.164 -24.990 1.00 33.28 84 LEU A O 1
ATOM 646 N N . PRO A 1 85 ? -25.784 50.125 -25.058 1.00 48.94 85 PRO A N 1
ATOM 647 C CA . PRO A 1 85 ? -24.300 50.196 -24.984 1.00 48.94 85 PRO A CA 1
ATOM 648 C C . PRO A 1 85 ? -23.780 51.006 -23.760 1.00 48.94 85 PRO A C 1
ATOM 650 O O . PRO A 1 85 ? -24.501 51.837 -23.248 1.00 48.94 85 PRO A O 1
ATOM 653 N N . TYR A 1 86 ? -22.510 50.867 -23.354 1.00 31.88 86 TYR A N 1
ATOM 654 C CA . TYR A 1 86 ? -21.657 51.883 -22.669 1.00 31.88 86 TYR A CA 1
ATOM 655 C C . TYR A 1 86 ? -20.266 51.226 -22.525 1.00 31.88 86 TYR A C 1
ATOM 657 O O . TYR A 1 86 ? -20.193 50.037 -22.247 1.00 31.88 86 TYR A O 1
ATOM 665 N N . GLY A 1 87 ? -19.093 51.819 -22.723 1.00 30.72 87 GLY A N 1
ATOM 666 C CA . GLY A 1 87 ? -18.630 53.194 -22.861 1.00 30.72 87 GLY A CA 1
ATOM 667 C C . GLY A 1 87 ? -17.171 53.171 -22.372 1.00 30.72 87 GLY A C 1
ATOM 668 O O . GLY A 1 87 ? -16.894 52.628 -21.307 1.00 30.72 87 GLY A O 1
ATOM 669 N N . ARG A 1 88 ? -16.226 53.656 -23.186 1.00 34.16 88 ARG A N 1
ATOM 670 C CA . ARG A 1 88 ? -14.775 53.635 -22.921 1.00 34.16 88 ARG A CA 1
ATOM 671 C C . ARG A 1 88 ? -14.417 54.362 -21.619 1.00 34.16 88 ARG A C 1
ATOM 673 O O . ARG A 1 88 ? -14.812 55.507 -21.439 1.00 34.16 88 ARG A O 1
ATOM 680 N N . GLY A 1 89 ? -13.555 53.748 -20.811 1.00 30.23 89 GLY A N 1
ATOM 681 C CA . GLY A 1 89 ? -12.813 54.396 -19.732 1.00 30.23 89 GLY A CA 1
ATOM 682 C C . GLY A 1 89 ? -11.411 53.800 -19.648 1.00 30.23 89 GLY A C 1
ATOM 683 O O . GLY A 1 89 ? -11.250 52.625 -19.334 1.00 30.23 89 GLY A O 1
ATOM 684 N N . SER A 1 90 ? -10.404 54.598 -19.997 1.00 32.72 90 SER A N 1
ATOM 685 C CA . SER A 1 90 ? -8.986 54.287 -19.830 1.00 32.72 90 SER A CA 1
ATOM 686 C C . SER A 1 90 ? -8.616 54.293 -18.350 1.00 32.72 90 SER A C 1
ATOM 688 O O . SER A 1 90 ? -8.862 55.297 -17.682 1.00 32.72 90 SER A O 1
ATOM 690 N N . VAL A 1 91 ? -7.951 53.247 -17.859 1.00 34.16 91 VAL A N 1
ATOM 691 C CA . VAL A 1 91 ? -7.192 53.315 -16.603 1.00 34.16 91 VAL A CA 1
ATOM 692 C C . VAL A 1 91 ? -5.858 52.598 -16.788 1.00 34.16 91 VAL A C 1
ATOM 694 O O . VAL A 1 91 ? -5.753 51.571 -17.454 1.00 34.16 91 VAL A O 1
ATOM 697 N N . SER A 1 92 ? -4.837 53.255 -16.264 1.00 31.16 92 SER A N 1
ATOM 698 C CA . SER A 1 92 ? -3.423 53.168 -16.583 1.00 31.16 92 SER A CA 1
ATOM 699 C C . SER A 1 92 ? -2.755 51.833 -16.251 1.00 31.16 92 SER A C 1
ATOM 701 O O . SER A 1 92 ? -3.046 51.189 -15.247 1.00 31.16 92 SER A O 1
ATOM 703 N N . ALA A 1 93 ? -1.778 51.476 -17.086 1.00 32.84 93 ALA A N 1
ATOM 704 C CA . ALA A 1 93 ? -0.843 50.387 -16.857 1.00 32.84 93 ALA A CA 1
ATOM 705 C C . ALA A 1 93 ? -0.003 50.639 -15.591 1.00 32.84 93 ALA A C 1
ATOM 707 O O . ALA A 1 93 ? 0.758 51.606 -15.522 1.00 32.84 93 ALA A O 1
ATOM 708 N N . PHE A 1 94 ? -0.106 49.740 -14.611 1.00 31.09 94 PHE A N 1
ATOM 709 C CA . PHE A 1 94 ? 0.847 49.645 -13.509 1.00 31.09 94 PHE A CA 1
ATOM 710 C C . PHE A 1 94 ? 2.148 49.029 -14.029 1.00 31.09 94 PHE A C 1
ATOM 712 O O . PHE A 1 94 ? 2.248 47.832 -14.294 1.00 31.09 94 PHE A O 1
ATOM 719 N N . LYS A 1 95 ? 3.149 49.889 -14.204 1.00 30.22 95 LYS A N 1
ATOM 720 C CA . LYS A 1 95 ? 4.530 49.537 -14.521 1.00 30.22 95 LYS A CA 1
ATOM 721 C C . LYS A 1 95 ? 5.245 49.278 -13.193 1.00 30.22 95 LYS A C 1
ATOM 723 O O . LYS A 1 95 ? 5.540 50.221 -12.467 1.00 30.22 95 LYS A O 1
ATOM 728 N N . LEU A 1 96 ? 5.484 48.011 -12.845 1.00 31.39 96 LEU A N 1
ATOM 729 C CA . LEU A 1 96 ? 6.368 47.674 -11.726 1.00 31.39 96 LEU A CA 1
ATOM 730 C C . LEU A 1 96 ? 7.816 47.873 -12.188 1.00 31.39 96 LEU A C 1
ATOM 732 O O . LEU A 1 96 ? 8.353 47.086 -12.972 1.00 31.39 96 LEU A O 1
ATOM 736 N N . GLU A 1 97 ? 8.428 48.963 -11.740 1.00 31.02 97 GLU A N 1
ATOM 737 C CA . GLU A 1 97 ? 9.844 49.239 -11.953 1.00 31.02 97 GLU A CA 1
ATOM 738 C C . GLU A 1 97 ? 10.701 48.311 -11.084 1.00 31.02 97 GLU A C 1
ATOM 740 O O . GLU A 1 97 ? 10.513 48.185 -9.875 1.00 31.02 97 GLU A O 1
ATOM 745 N N . ARG A 1 98 ? 11.659 47.639 -11.729 1.00 36.25 98 ARG A N 1
ATOM 746 C CA . ARG A 1 98 ? 12.736 46.902 -11.066 1.00 36.25 98 ARG A CA 1
ATOM 747 C C . ARG A 1 98 ? 13.774 47.912 -10.569 1.00 36.25 98 ARG A C 1
ATOM 749 O O . ARG A 1 98 ? 14.235 48.706 -11.391 1.00 36.25 98 ARG A O 1
ATOM 756 N N . PRO A 1 99 ? 14.223 47.871 -9.305 1.00 36.84 99 PRO A N 1
ATOM 757 C CA . PRO A 1 99 ? 15.366 48.673 -8.905 1.00 36.84 99 PRO A CA 1
ATOM 758 C C . PRO A 1 99 ? 16.654 48.082 -9.495 1.00 36.84 99 PRO A C 1
ATOM 760 O O . PRO A 1 99 ? 17.037 46.941 -9.235 1.00 36.84 99 PRO A O 1
ATOM 763 N N . LEU A 1 100 ? 17.303 48.898 -10.322 1.00 35.69 100 LEU A N 1
ATOM 764 C CA . LEU A 1 100 ? 18.655 48.719 -10.833 1.00 35.69 100 LEU A CA 1
ATOM 765 C C . LEU A 1 100 ? 19.652 48.854 -9.674 1.00 35.69 100 LEU A C 1
ATOM 767 O O . LEU A 1 100 ? 19.884 49.954 -9.179 1.00 35.69 100 LEU A O 1
ATOM 771 N N . LEU A 1 101 ? 20.288 47.754 -9.274 1.00 37.84 101 LEU A N 1
ATOM 772 C CA . LEU A 1 101 ? 21.553 47.818 -8.547 1.00 37.84 101 LEU A CA 1
ATOM 773 C C . LEU A 1 101 ? 22.686 47.871 -9.571 1.00 37.84 101 LEU A C 1
ATOM 775 O O . LEU A 1 101 ? 23.003 46.893 -10.245 1.00 37.84 101 LEU A O 1
ATOM 779 N N . SER A 1 102 ? 23.273 49.056 -9.710 1.00 37.16 102 SER A N 1
ATOM 780 C CA . SER A 1 102 ? 24.456 49.298 -10.524 1.00 37.16 102 SER A CA 1
ATOM 781 C C . SER A 1 102 ? 25.741 49.146 -9.705 1.00 37.16 102 SER A C 1
ATOM 783 O O . SER A 1 102 ? 25.822 49.663 -8.594 1.00 37.16 102 SER A O 1
ATOM 785 N N . ARG A 1 103 ? 26.767 48.589 -10.364 1.00 36.03 103 ARG A N 1
ATOM 786 C CA . ARG A 1 103 ? 28.218 48.687 -10.094 1.00 36.03 103 ARG A CA 1
ATOM 787 C C . ARG A 1 103 ? 28.805 47.853 -8.941 1.00 36.03 103 ARG A C 1
ATOM 789 O O . ARG A 1 103 ? 28.933 48.292 -7.809 1.00 36.03 103 ARG A O 1
ATOM 796 N N . ALA A 1 104 ? 29.325 46.690 -9.341 1.00 32.91 104 ALA A N 1
ATOM 797 C CA . ALA A 1 104 ? 30.760 46.374 -9.312 1.00 32.91 104 ALA A CA 1
ATOM 798 C C . ALA A 1 104 ? 31.556 46.728 -8.033 1.00 32.91 104 ALA A C 1
ATOM 800 O O . ALA A 1 104 ? 32.137 47.804 -7.918 1.00 32.91 104 ALA A O 1
ATOM 801 N N . ARG A 1 105 ? 31.650 45.745 -7.132 1.00 34.25 105 ARG A N 1
ATOM 802 C CA . ARG A 1 105 ? 32.659 45.507 -6.074 1.00 34.25 105 ARG A CA 1
ATOM 803 C C . ARG A 1 105 ? 32.293 44.101 -5.550 1.00 34.25 105 ARG A C 1
ATOM 805 O O . ARG A 1 105 ? 31.144 43.911 -5.197 1.00 34.25 105 ARG A O 1
ATOM 812 N N . GLN A 1 106 ? 33.091 43.037 -5.553 1.00 31.95 106 GLN A N 1
ATOM 813 C CA . GLN A 1 106 ? 34.526 42.870 -5.361 1.00 31.95 106 GLN A CA 1
ATOM 814 C C . GLN A 1 106 ? 34.995 41.597 -6.100 1.00 31.95 106 GLN A C 1
ATOM 816 O O . GLN A 1 106 ? 34.510 40.502 -5.835 1.00 31.95 106 GLN A O 1
ATOM 821 N N . GLN A 1 107 ? 35.984 41.732 -6.980 1.00 32.88 107 GLN A N 1
ATOM 822 C CA . GLN A 1 107 ? 37.010 40.710 -7.184 1.00 32.88 107 GLN A CA 1
ATOM 823 C C . GLN A 1 107 ? 38.317 41.337 -6.704 1.00 32.88 107 GLN A C 1
ATOM 825 O O . GLN A 1 107 ? 38.607 42.459 -7.115 1.00 32.88 107 GLN A O 1
ATOM 830 N N . ALA A 1 108 ? 39.039 40.638 -5.824 1.00 30.36 108 ALA A N 1
ATOM 831 C CA . ALA A 1 108 ? 40.501 40.632 -5.673 1.00 30.36 108 ALA A CA 1
ATOM 832 C C . ALA A 1 108 ? 40.878 40.290 -4.225 1.00 30.36 108 ALA A C 1
ATOM 834 O O . ALA A 1 108 ? 40.939 41.187 -3.396 1.00 30.36 108 ALA A O 1
ATOM 835 N N . VAL A 1 109 ? 41.181 39.016 -3.949 1.00 30.52 109 VAL A N 1
ATOM 836 C CA . VAL A 1 109 ? 42.457 38.639 -3.317 1.00 30.52 109 VAL A CA 1
ATOM 837 C C . VAL A 1 109 ? 42.841 37.257 -3.859 1.00 30.52 109 VAL A C 1
ATOM 839 O O . VAL A 1 109 ? 42.313 36.227 -3.454 1.00 30.52 109 VAL A O 1
ATOM 842 N N . SER A 1 110 ? 43.754 37.245 -4.824 1.00 30.58 110 SER A N 1
ATOM 843 C CA . SER A 1 110 ? 44.547 36.078 -5.214 1.00 30.58 110 SER A CA 1
ATOM 844 C C . SER A 1 110 ? 45.993 36.549 -5.264 1.00 30.58 110 SER A C 1
ATOM 846 O O . SER A 1 110 ? 46.277 37.447 -6.049 1.00 30.58 110 SER A O 1
ATOM 848 N N . SER A 1 111 ? 46.846 36.014 -4.384 1.00 29.42 111 SER A N 1
ATOM 849 C CA . SER A 1 111 ? 48.328 36.090 -4.297 1.00 29.42 111 SER A CA 1
ATOM 850 C C . SER A 1 111 ? 48.678 35.512 -2.904 1.00 29.42 111 SER A C 1
ATOM 852 O O . SER A 1 111 ? 48.043 35.934 -1.948 1.00 29.42 111 SER A O 1
ATOM 854 N N . LEU A 1 112 ? 49.561 34.547 -2.620 1.00 27.64 112 LEU A N 1
ATOM 855 C CA . LEU A 1 112 ? 50.756 33.947 -3.232 1.00 27.64 112 LEU A CA 1
ATOM 856 C C . LEU A 1 112 ? 50.830 32.469 -2.757 1.00 27.64 112 LEU A C 1
ATOM 858 O O . LEU A 1 112 ? 50.555 32.193 -1.595 1.00 27.64 112 LEU A O 1
ATOM 862 N N . LEU A 1 113 ? 50.980 31.488 -3.654 1.00 28.23 113 LEU A N 1
ATOM 863 C CA . LEU A 1 113 ? 52.224 30.790 -4.048 1.00 28.23 113 LEU A CA 1
ATOM 864 C C . LEU A 1 113 ? 52.853 29.822 -3.014 1.00 28.23 113 LEU A C 1
ATOM 866 O O . LEU A 1 113 ? 53.538 30.223 -2.085 1.00 28.23 113 LEU A O 1
ATOM 870 N N . LEU A 1 114 ? 52.696 28.530 -3.330 1.00 26.81 114 LEU A N 1
ATOM 871 C CA . LEU A 1 114 ? 53.780 27.598 -3.682 1.00 26.81 114 LEU A CA 1
ATOM 872 C C . LEU A 1 114 ? 54.875 27.305 -2.631 1.00 26.81 114 LEU A C 1
ATOM 874 O O . LEU A 1 114 ? 55.906 27.965 -2.609 1.00 26.81 114 LEU A O 1
ATOM 878 N N . ALA A 1 115 ? 54.724 26.198 -1.896 1.00 27.00 115 ALA A N 1
ATOM 879 C CA . ALA A 1 115 ? 55.835 25.314 -1.516 1.00 27.00 115 ALA A CA 1
ATOM 880 C C . ALA A 1 115 ? 55.303 23.993 -0.936 1.00 27.00 115 ALA A C 1
ATOM 882 O O . ALA A 1 115 ? 54.782 23.986 0.173 1.00 27.00 115 ALA A O 1
ATOM 883 N N . ALA A 1 116 ? 55.430 22.901 -1.698 1.00 28.95 116 ALA A N 1
ATOM 884 C CA . ALA A 1 116 ? 55.804 21.551 -1.240 1.00 28.95 116 ALA A CA 1
ATOM 885 C C . ALA A 1 116 ? 55.353 20.507 -2.273 1.00 28.95 116 ALA A C 1
ATOM 887 O O . ALA A 1 116 ? 54.320 19.855 -2.140 1.00 28.95 116 ALA A O 1
ATOM 888 N N . SER A 1 117 ? 56.154 20.354 -3.324 1.00 34.28 117 SER A N 1
ATOM 889 C CA . SER A 1 117 ? 56.199 19.106 -4.084 1.00 34.28 117 SER A CA 1
ATOM 890 C C . SER A 1 117 ? 57.036 18.086 -3.308 1.00 34.28 117 SER A C 1
ATOM 892 O O . SER A 1 117 ? 58.009 18.481 -2.671 1.00 34.28 117 SER A O 1
ATOM 894 N N . LEU A 1 118 ? 56.709 16.800 -3.498 1.00 31.69 118 LEU A N 1
ATOM 895 C CA . LEU A 1 118 ? 57.444 15.570 -3.140 1.00 31.69 118 LEU A CA 1
ATOM 896 C C . LEU A 1 118 ? 56.931 14.841 -1.891 1.00 31.69 118 LEU A C 1
ATOM 898 O O . LEU A 1 118 ? 57.343 15.132 -0.776 1.00 31.69 118 LEU A O 1
ATOM 902 N N . MET A 1 119 ? 56.106 13.811 -2.113 1.00 32.75 119 MET A N 1
ATOM 903 C CA . MET A 1 119 ? 56.421 12.405 -1.795 1.00 32.75 119 MET A CA 1
ATOM 904 C C . MET A 1 119 ? 55.273 11.483 -2.248 1.00 32.75 119 MET A C 1
ATOM 906 O O . MET A 1 119 ? 54.106 11.852 -2.181 1.00 32.75 119 MET A O 1
ATOM 910 N N . ALA A 1 120 ? 55.650 10.267 -2.651 1.00 31.34 120 ALA A N 1
ATOM 911 C CA . ALA A 1 120 ? 54.819 9.086 -2.912 1.00 31.34 120 ALA A CA 1
ATOM 912 C C . ALA A 1 120 ? 54.186 8.934 -4.310 1.00 31.34 120 ALA A C 1
ATOM 914 O O . ALA A 1 120 ? 52.972 8.902 -4.496 1.00 31.34 120 ALA A O 1
ATOM 915 N N . SER A 1 121 ? 55.047 8.663 -5.293 1.00 35.28 121 SER A N 1
ATOM 916 C CA . SER A 1 121 ? 54.755 7.607 -6.267 1.00 35.28 121 SER A CA 1
ATOM 917 C C . SER A 1 121 ? 55.011 6.255 -5.595 1.00 35.28 121 SER A C 1
ATOM 919 O O . SER A 1 121 ? 56.125 6.009 -5.141 1.00 35.28 121 SER A O 1
ATOM 921 N N . GLY A 1 122 ? 54.000 5.387 -5.540 1.00 33.84 122 GLY A N 1
ATOM 922 C CA . GLY A 1 122 ? 54.169 3.986 -5.149 1.00 33.84 122 GLY A CA 1
ATOM 923 C C . GLY A 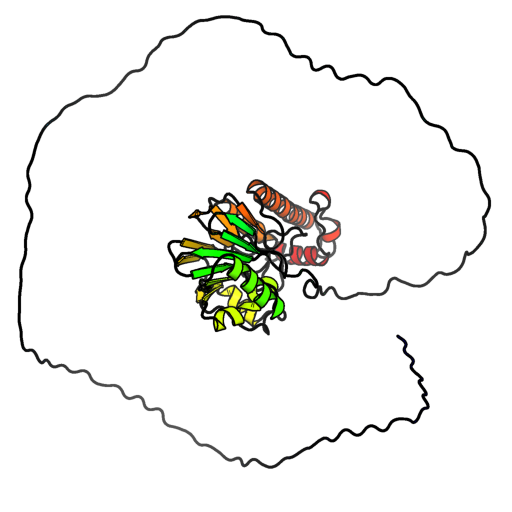1 122 ? 53.042 3.458 -4.269 1.00 33.84 122 GLY A C 1
ATOM 924 O O . GLY A 1 122 ? 53.129 3.554 -3.056 1.00 33.84 122 GLY A O 1
ATOM 925 N N . LEU A 1 123 ? 51.994 2.917 -4.893 1.00 30.38 123 LEU A N 1
ATOM 926 C CA . LEU A 1 123 ? 51.454 1.570 -4.654 1.00 30.38 123 LEU A CA 1
ATOM 927 C C . LEU A 1 123 ? 50.194 1.411 -5.522 1.00 30.38 123 LEU A C 1
ATOM 929 O O . LEU A 1 123 ? 49.145 1.987 -5.244 1.00 30.38 123 LEU A O 1
ATOM 933 N N . TRP A 1 124 ? 50.312 0.629 -6.593 1.00 34.44 124 TRP A N 1
ATOM 934 C CA . TRP A 1 124 ? 49.161 0.020 -7.255 1.00 34.44 124 TRP A CA 1
ATOM 935 C C . TRP A 1 124 ? 48.824 -1.305 -6.562 1.00 34.44 124 TRP A C 1
ATOM 937 O O . TRP A 1 124 ? 49.712 -1.962 -6.024 1.00 34.44 124 TRP A O 1
ATOM 947 N N . ALA A 1 125 ? 47.552 -1.692 -6.695 1.00 35.84 125 ALA A N 1
ATOM 948 C CA . ALA A 1 125 ? 46.929 -2.978 -6.364 1.00 35.84 125 ALA A CA 1
ATOM 949 C C . ALA A 1 125 ? 46.274 -3.100 -4.977 1.00 35.84 125 ALA A C 1
ATOM 951 O O . ALA A 1 125 ? 46.764 -3.795 -4.095 1.00 35.84 125 ALA A O 1
ATOM 952 N N . GLN A 1 126 ? 45.068 -2.535 -4.856 1.00 32.38 126 GLN A N 1
ATOM 953 C CA . GLN A 1 126 ? 43.936 -3.261 -4.273 1.00 32.38 126 GLN A CA 1
ATOM 954 C C . GLN A 1 126 ? 42.694 -2.967 -5.125 1.00 32.38 126 GLN A C 1
ATOM 956 O O . GLN A 1 126 ? 42.292 -1.814 -5.270 1.00 32.38 126 GLN A O 1
ATOM 961 N N . GLY A 1 127 ? 42.136 -4.003 -5.755 1.00 36.25 127 GLY A N 1
ATOM 962 C CA . GLY A 1 127 ? 40.866 -3.907 -6.475 1.00 36.25 127 GLY A CA 1
ATOM 963 C C . GLY A 1 127 ? 39.705 -3.607 -5.516 1.00 36.25 127 GLY A C 1
ATOM 964 O O . GLY A 1 127 ? 39.827 -3.852 -4.313 1.00 36.25 127 GLY A O 1
ATOM 965 N N . PRO A 1 128 ? 38.572 -3.082 -6.013 1.00 36.75 128 PRO A N 1
ATOM 966 C CA . PRO A 1 128 ? 37.388 -2.904 -5.181 1.00 36.75 128 PRO A CA 1
ATOM 967 C C . PRO A 1 128 ? 36.942 -4.273 -4.637 1.00 36.75 128 PRO A C 1
ATOM 969 O O . PRO A 1 128 ? 36.949 -5.252 -5.392 1.00 36.75 128 PRO A O 1
ATOM 972 N N . PRO A 1 129 ? 36.568 -4.387 -3.349 1.00 32.88 129 PRO A N 1
ATOM 973 C CA . PRO A 1 129 ? 36.112 -5.655 -2.811 1.00 32.88 129 PRO A CA 1
ATOM 974 C C . PRO A 1 129 ? 34.834 -6.086 -3.534 1.00 32.88 129 PRO A C 1
ATOM 976 O O . PRO A 1 129 ? 33.899 -5.310 -3.740 1.00 32.88 129 PRO A O 1
ATOM 979 N N . ALA A 1 130 ? 34.839 -7.349 -3.946 1.00 31.61 130 ALA A N 1
ATOM 980 C CA . ALA A 1 130 ? 33.755 -8.003 -4.645 1.00 31.61 130 ALA A CA 1
ATOM 981 C C . ALA A 1 130 ? 32.449 -7.997 -3.829 1.00 31.61 130 ALA A C 1
ATOM 983 O O . ALA A 1 130 ? 32.429 -8.363 -2.658 1.00 31.61 130 ALA A O 1
ATOM 984 N N . GLY A 1 131 ? 31.353 -7.646 -4.507 1.00 35.12 131 GLY A N 1
ATOM 985 C CA . GLY A 1 131 ? 30.037 -8.275 -4.364 1.00 35.12 131 GLY A CA 1
ATOM 986 C C . GLY A 1 131 ? 29.493 -8.491 -2.951 1.00 35.12 131 GLY A C 1
ATOM 987 O O . GLY A 1 131 ? 29.324 -9.631 -2.523 1.00 35.12 131 GLY A O 1
ATOM 988 N N . GLY A 1 132 ? 29.085 -7.413 -2.281 1.00 24.67 132 GLY A N 1
ATOM 989 C CA . GLY A 1 132 ? 28.088 -7.504 -1.215 1.00 24.67 132 GLY A CA 1
ATOM 990 C C . GLY A 1 132 ? 26.713 -7.790 -1.823 1.00 24.67 132 GLY A C 1
ATOM 991 O O . GLY A 1 132 ? 26.171 -6.963 -2.554 1.00 24.67 132 GLY A O 1
ATOM 992 N N . ARG A 1 133 ? 26.160 -8.977 -1.553 1.00 32.91 133 ARG A N 1
ATOM 993 C CA . ARG A 1 133 ? 24.797 -9.365 -1.939 1.00 32.91 133 ARG A CA 1
ATOM 994 C C . ARG A 1 133 ? 23.804 -8.300 -1.467 1.00 32.91 133 ARG A C 1
ATOM 996 O O . ARG A 1 133 ? 23.710 -8.025 -0.275 1.00 32.91 133 ARG A O 1
ATOM 1003 N N . GLY A 1 134 ? 23.057 -7.733 -2.412 1.00 30.58 134 GLY A N 1
ATOM 1004 C CA . GLY A 1 134 ? 21.930 -6.850 -2.148 1.00 30.58 134 GLY A CA 1
ATOM 1005 C C . GLY A 1 134 ? 20.818 -7.603 -1.427 1.00 30.58 134 GLY A C 1
ATOM 1006 O O . GLY A 1 134 ? 19.953 -8.202 -2.055 1.00 30.58 134 GLY A O 1
ATOM 1007 N N . GLY A 1 135 ? 20.860 -7.565 -0.103 1.00 27.64 135 GLY A N 1
ATOM 1008 C CA . GLY A 1 135 ? 19.722 -7.801 0.764 1.00 27.64 135 GLY A CA 1
ATOM 1009 C C . GLY A 1 135 ? 19.613 -6.598 1.684 1.00 27.64 135 GLY A C 1
ATOM 1010 O O . GLY A 1 135 ? 20.362 -6.497 2.652 1.00 27.64 135 GLY A O 1
ATOM 1011 N N . ARG A 1 136 ? 18.704 -5.664 1.388 1.00 40.00 136 ARG A N 1
ATOM 1012 C CA . ARG A 1 136 ? 18.205 -4.794 2.454 1.00 40.00 136 ARG A CA 1
ATOM 1013 C C . ARG A 1 136 ? 17.397 -5.698 3.378 1.00 40.00 136 ARG A C 1
ATOM 1015 O O . ARG A 1 136 ? 16.328 -6.164 3.000 1.00 40.00 136 ARG A O 1
ATOM 1022 N N . GLY A 1 137 ? 17.946 -5.971 4.559 1.00 30.47 137 GLY A N 1
ATOM 1023 C CA . GLY A 1 137 ? 17.139 -6.368 5.708 1.00 30.47 137 GLY A CA 1
ATOM 1024 C C . GLY A 1 137 ? 16.102 -5.283 6.037 1.00 30.47 137 GLY A C 1
ATOM 1025 O O . GLY A 1 137 ? 16.134 -4.206 5.428 1.00 30.47 137 GLY A O 1
ATOM 1026 N N . PRO A 1 138 ? 15.178 -5.546 6.978 1.00 34.81 138 PRO A N 1
ATOM 1027 C CA . PRO A 1 138 ? 14.138 -4.589 7.348 1.00 34.81 138 PRO A CA 1
ATOM 1028 C C . PRO A 1 138 ? 14.782 -3.245 7.689 1.00 34.81 138 PRO A C 1
ATOM 1030 O O . PRO A 1 138 ? 15.856 -3.209 8.294 1.00 34.81 138 PRO A O 1
ATOM 1033 N N . ALA A 1 139 ? 14.164 -2.144 7.258 1.00 41.12 139 ALA A N 1
ATOM 1034 C CA . ALA A 1 139 ? 14.651 -0.803 7.551 1.00 41.12 139 ALA A CA 1
ATOM 1035 C C . ALA A 1 139 ? 14.726 -0.615 9.076 1.00 41.12 139 ALA A C 1
ATOM 1037 O O . ALA A 1 139 ? 13.728 -0.356 9.744 1.00 41.12 139 ALA A O 1
ATOM 1038 N N . ALA A 1 140 ? 15.921 -0.798 9.634 1.00 34.22 140 ALA A N 1
ATOM 1039 C CA . ALA A 1 140 ? 16.197 -0.568 11.035 1.00 34.22 140 ALA A CA 1
ATOM 1040 C C . ALA A 1 140 ? 16.029 0.930 11.341 1.00 34.22 140 ALA A C 1
ATOM 1042 O O . ALA A 1 140 ? 16.670 1.763 10.702 1.00 34.22 140 ALA A O 1
ATOM 1043 N N . GLY A 1 141 ? 15.208 1.263 12.342 1.00 49.84 141 GLY A N 1
ATOM 1044 C CA . GLY A 1 141 ? 15.421 2.477 13.138 1.00 49.84 141 GLY A CA 1
ATOM 1045 C C . GLY A 1 141 ? 14.379 3.595 13.096 1.00 49.84 141 GLY A C 1
ATOM 1046 O O . GLY A 1 141 ? 14.614 4.604 13.753 1.00 49.84 141 GLY A O 1
ATOM 1047 N N . GLN A 1 142 ? 13.237 3.469 12.415 1.00 63.81 142 GLN A N 1
ATOM 1048 C CA . GLN A 1 142 ? 12.143 4.423 12.647 1.00 63.81 142 GLN A CA 1
ATOM 1049 C C . GLN A 1 142 ? 11.200 3.861 13.700 1.00 63.81 142 GLN A C 1
ATOM 1051 O O . GLN A 1 142 ? 10.467 2.911 13.446 1.00 63.81 142 GLN A O 1
ATOM 1056 N N . THR A 1 143 ? 11.239 4.430 14.898 1.00 87.81 143 THR A N 1
ATOM 1057 C CA . THR A 1 143 ? 10.247 4.155 15.937 1.00 87.81 143 THR A CA 1
ATOM 1058 C C . THR A 1 143 ? 8.858 4.574 15.468 1.00 87.81 143 THR A C 1
ATOM 1060 O O . THR A 1 143 ? 8.748 5.545 14.726 1.00 87.81 143 THR A O 1
ATOM 1063 N N . VAL A 1 144 ? 7.806 3.890 15.924 1.00 94.62 144 VAL A N 1
ATOM 1064 C CA . VAL A 1 144 ? 6.425 4.380 15.765 1.00 94.62 144 VAL A CA 1
ATOM 1065 C C . VAL A 1 144 ? 6.332 5.809 16.307 1.00 94.62 144 VAL A C 1
ATOM 1067 O O . VAL A 1 144 ? 6.773 6.074 17.431 1.00 94.62 144 VAL A O 1
ATOM 1070 N N . GLU A 1 145 ? 5.814 6.713 15.480 1.00 95.56 145 GLU A N 1
ATOM 1071 C CA . GLU A 1 145 ? 5.646 8.133 15.783 1.00 95.56 145 GLU A CA 1
ATOM 1072 C C . GLU A 1 145 ? 4.250 8.426 16.348 1.00 95.56 145 GLU A C 1
ATOM 1074 O O . GLU A 1 145 ? 3.370 7.564 16.363 1.00 95.56 145 GLU A O 1
ATOM 1079 N N . LYS A 1 146 ? 4.041 9.667 16.801 1.00 96.50 146 LYS A N 1
ATOM 1080 C CA . LYS A 1 146 ? 2.757 10.101 17.357 1.00 96.50 146 LYS A CA 1
ATOM 1081 C C . LYS A 1 146 ? 1.637 10.052 16.323 1.00 96.50 146 LYS A C 1
ATOM 1083 O O . LYS A 1 146 ? 1.821 10.467 15.176 1.00 96.50 146 LYS A O 1
ATOM 1088 N N . ILE A 1 147 ? 0.451 9.644 16.761 1.00 98.25 147 ILE A N 1
ATOM 1089 C CA . ILE A 1 147 ? -0.762 9.699 15.953 1.00 98.25 147 ILE A CA 1
ATOM 1090 C C . ILE A 1 147 ? -1.101 11.139 15.585 1.00 98.25 147 ILE A C 1
ATOM 1092 O O . ILE A 1 147 ? -1.047 12.058 16.407 1.00 98.25 147 ILE A O 1
ATOM 1096 N N . ARG A 1 148 ? -1.481 11.341 14.325 1.00 98.12 148 ARG A N 1
ATOM 1097 C CA . ARG A 1 148 ? -1.929 12.637 13.818 1.00 98.12 148 ARG A CA 1
ATOM 1098 C C . ARG A 1 148 ? -3.301 12.505 13.196 1.00 98.12 148 ARG A C 1
ATOM 1100 O O . ARG A 1 148 ? -3.563 11.580 12.430 1.00 98.12 148 ARG A O 1
ATOM 1107 N N . GLN A 1 149 ? -4.169 13.460 13.489 1.00 98.62 149 GLN A N 1
ATOM 1108 C CA . GLN A 1 149 ? -5.471 13.534 12.847 1.00 98.62 149 GLN A CA 1
ATOM 1109 C C . GLN A 1 149 ? -5.325 14.047 11.410 1.00 98.62 149 GLN A C 1
ATOM 1111 O O . GLN A 1 149 ? -4.705 15.085 11.187 1.00 98.62 149 GLN A O 1
ATOM 1116 N N . LEU A 1 150 ? -5.903 13.328 10.445 1.00 98.50 150 LEU A N 1
ATOM 1117 C CA . LEU A 1 150 ? -5.981 13.755 9.042 1.00 98.50 150 LEU A CA 1
ATOM 1118 C C . LEU A 1 150 ? -7.328 14.414 8.735 1.00 98.50 150 LEU A C 1
ATOM 1120 O O . LEU A 1 150 ? -7.391 15.460 8.095 1.00 98.50 150 LEU A O 1
ATOM 1124 N N . LYS A 1 151 ? -8.409 13.788 9.207 1.00 98.50 151 LYS A N 1
ATOM 1125 C CA . LYS A 1 151 ? -9.796 14.257 9.110 1.00 98.50 151 LYS A CA 1
ATOM 1126 C C . LYS A 1 151 ? -10.544 13.882 10.399 1.00 98.50 151 LYS A C 1
ATOM 1128 O O . LYS A 1 151 ? -10.032 13.084 11.191 1.00 98.50 151 LYS A O 1
ATOM 1133 N N . PRO A 1 152 ? -11.748 14.424 10.660 1.00 98.12 152 PRO A N 1
ATOM 1134 C CA . PRO A 1 152 ? -12.581 13.945 11.759 1.00 98.12 152 PRO A CA 1
ATOM 1135 C C . PRO A 1 152 ? -12.703 12.415 11.738 1.00 98.12 152 PRO A C 1
ATOM 1137 O O . PRO A 1 152 ? -13.065 11.823 10.720 1.00 98.12 152 PRO A O 1
ATOM 1140 N N . ASN A 1 153 ? -12.358 11.782 12.861 1.00 98.25 153 ASN A N 1
ATOM 1141 C CA . ASN A 1 153 ? -12.362 10.330 13.047 1.00 98.25 153 ASN A CA 1
ATOM 1142 C C . ASN A 1 153 ? -11.436 9.522 12.110 1.00 98.25 153 ASN A C 1
ATOM 1144 O O . ASN A 1 153 ? -11.595 8.306 12.021 1.00 98.25 153 ASN A O 1
ATOM 1148 N N . LEU A 1 154 ? -10.481 10.148 11.413 1.00 98.88 154 LEU A N 1
ATOM 1149 C CA . LEU A 1 154 ? -9.436 9.451 10.656 1.00 98.88 154 LEU A CA 1
ATOM 1150 C C . LEU A 1 154 ? -8.060 9.983 11.034 1.00 98.88 154 LEU A C 1
ATOM 1152 O O . LEU A 1 154 ? -7.771 11.178 10.919 1.00 98.88 154 LEU A O 1
ATOM 1156 N N . TYR A 1 155 ? -7.202 9.059 11.434 1.00 98.88 155 TYR A N 1
ATOM 1157 C CA . TYR A 1 155 ? -5.872 9.336 11.937 1.00 98.88 155 TYR A CA 1
ATOM 1158 C C . TYR A 1 155 ? -4.829 8.527 11.181 1.00 98.88 155 TYR A C 1
ATOM 1160 O O . TYR A 1 155 ? -5.138 7.501 10.576 1.00 98.88 155 TYR A O 1
ATOM 1168 N N . MET A 1 156 ? -3.588 8.988 11.258 1.00 98.75 156 MET A N 1
ATOM 1169 C CA . MET A 1 156 ? -2.428 8.330 10.686 1.00 98.75 156 MET A CA 1
ATOM 1170 C C . MET A 1 156 ? -1.320 8.222 11.726 1.00 98.75 156 MET A C 1
ATOM 1172 O O . MET A 1 156 ? -1.070 9.167 12.475 1.00 98.75 156 MET A O 1
ATOM 1176 N N . ILE A 1 157 ? -0.649 7.077 11.730 1.00 98.44 157 ILE A N 1
ATOM 1177 C CA . ILE A 1 157 ? 0.587 6.834 12.472 1.00 98.44 157 ILE A CA 1
ATOM 1178 C C . ILE A 1 157 ? 1.697 6.578 11.449 1.00 98.44 157 ILE A C 1
ATOM 1180 O O . ILE A 1 157 ? 1.558 5.690 10.602 1.00 98.44 157 ILE A O 1
ATOM 1184 N N . THR A 1 158 ? 2.794 7.326 11.543 1.00 96.88 158 THR A N 1
ATOM 1185 C CA . THR A 1 158 ? 4.040 7.169 10.768 1.00 96.88 158 THR A CA 1
ATOM 1186 C C . THR A 1 158 ? 5.090 6.399 11.580 1.00 96.88 158 THR A C 1
ATOM 1188 O O . THR A 1 158 ? 4.880 6.080 12.754 1.00 96.88 158 THR A O 1
ATOM 1191 N N . GLY A 1 159 ? 6.217 6.055 10.952 1.00 93.75 159 GLY A N 1
ATOM 1192 C CA . GLY A 1 159 ? 7.287 5.288 11.593 1.00 93.75 159 GLY A CA 1
ATOM 1193 C C . GLY A 1 159 ? 6.904 3.831 11.888 1.00 93.75 159 GLY A C 1
ATOM 1194 O O . GLY A 1 159 ? 5.786 3.380 11.632 1.00 93.75 159 GLY A O 1
ATOM 1195 N N . GLY A 1 160 ? 7.858 3.048 12.395 1.00 93.31 160 GLY A N 1
ATOM 1196 C CA . GLY A 1 160 ? 7.667 1.618 12.664 1.00 93.31 160 GLY A CA 1
ATOM 1197 C C . GLY A 1 160 ? 7.498 0.757 11.408 1.00 93.31 160 GLY A C 1
ATOM 1198 O O . GLY A 1 160 ? 7.138 -0.412 11.523 1.00 93.31 160 GLY A O 1
ATOM 1199 N N . GLY A 1 161 ? 7.759 1.291 10.212 1.00 93.81 161 GLY A N 1
ATOM 1200 C CA . GLY A 1 161 ? 7.480 0.638 8.932 1.00 93.81 161 GLY A CA 1
ATOM 1201 C C . GLY A 1 161 ? 6.634 1.525 8.028 1.00 93.81 161 GLY A C 1
ATOM 1202 O O . GLY A 1 161 ? 6.909 2.719 7.910 1.00 93.81 161 GLY A O 1
ATOM 1203 N N . ALA A 1 162 ? 5.628 0.933 7.392 1.00 94.25 162 ALA A N 1
ATOM 1204 C CA . ALA A 1 162 ? 4.659 1.642 6.573 1.00 94.25 162 ALA A CA 1
ATOM 1205 C C . ALA A 1 162 ? 3.761 2.567 7.401 1.00 94.25 162 ALA A C 1
ATOM 1207 O O . ALA A 1 162 ? 3.666 2.422 8.617 1.00 94.25 162 ALA A O 1
ATOM 1208 N N . ASN A 1 163 ? 3.070 3.499 6.755 1.00 98.06 163 ASN A N 1
ATOM 1209 C CA . ASN A 1 163 ? 1.989 4.289 7.331 1.00 98.06 163 ASN A CA 1
ATOM 1210 C C . ASN A 1 163 ? 0.826 3.379 7.751 1.00 98.06 163 ASN A C 1
ATOM 1212 O O . ASN A 1 163 ? 0.542 2.384 7.099 1.00 98.06 163 ASN A O 1
ATOM 1216 N N . THR A 1 164 ? 0.145 3.738 8.839 1.00 98.75 164 THR A N 1
ATOM 1217 C CA . THR A 1 164 ? -1.047 3.027 9.333 1.00 98.75 164 THR A CA 1
ATOM 1218 C C . THR A 1 164 ? -2.174 4.025 9.483 1.00 98.75 164 THR A C 1
ATOM 1220 O O . THR A 1 164 ? -1.966 5.077 10.095 1.00 98.75 164 THR A O 1
ATOM 1223 N N . LEU A 1 165 ? -3.356 3.698 8.964 1.00 98.88 165 LEU A N 1
ATOM 1224 C CA . LEU A 1 165 ? -4.558 4.506 9.165 1.00 98.88 165 LEU A CA 1
ATOM 1225 C C . LEU A 1 165 ? -5.439 3.925 10.262 1.00 98.88 165 LEU A C 1
ATOM 1227 O O . LEU A 1 165 ? -5.544 2.711 10.410 1.00 98.88 165 LEU A O 1
ATOM 1231 N N . ILE A 1 166 ? -6.089 4.810 11.013 1.00 98.88 166 ILE A N 1
ATOM 1232 C CA . ILE A 1 166 ? -7.015 4.461 12.086 1.00 98.88 166 ILE A CA 1
ATOM 1233 C C . ILE A 1 166 ? -8.301 5.241 11.870 1.00 98.88 166 ILE A C 1
ATOM 1235 O O . ILE A 1 166 ? -8.336 6.467 12.003 1.00 98.88 166 ILE A O 1
ATOM 1239 N N . ARG A 1 167 ? -9.370 4.518 11.549 1.00 98.81 167 ARG A N 1
ATOM 1240 C CA . ARG A 1 167 ? -10.722 5.050 11.420 1.00 98.81 167 ARG A CA 1
ATOM 1241 C C . ARG A 1 167 ? -11.506 4.720 12.684 1.00 98.81 167 ARG A C 1
ATOM 1243 O O . ARG A 1 167 ? -11.757 3.555 12.986 1.00 98.81 167 ARG A O 1
ATOM 1250 N N . VAL A 1 168 ? -11.887 5.760 13.421 1.00 98.75 168 VAL A N 1
ATOM 1251 C CA 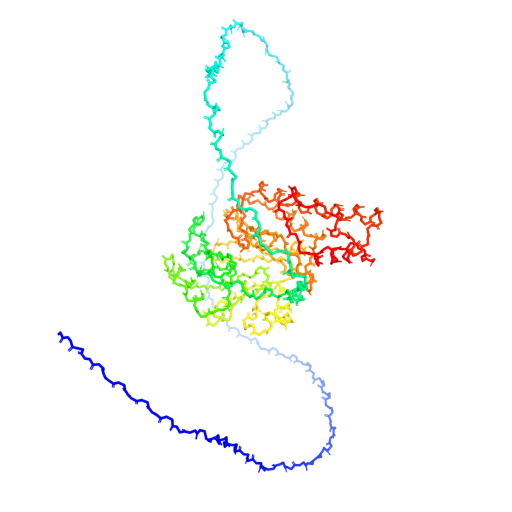. VAL A 1 168 ? -12.722 5.647 14.622 1.00 98.75 168 VAL A CA 1
ATOM 1252 C C . VAL A 1 168 ? -14.192 5.658 14.211 1.00 98.75 168 VAL A C 1
ATOM 1254 O O . VAL A 1 168 ? -14.622 6.503 13.427 1.00 98.75 168 VAL A O 1
ATOM 1257 N N . THR A 1 169 ? -14.969 4.725 14.749 1.00 98.69 169 THR A N 1
ATOM 1258 C CA . THR A 1 169 ? -16.428 4.667 14.596 1.00 98.69 169 THR A CA 1
ATOM 1259 C C . THR A 1 169 ? -17.073 4.504 15.979 1.00 98.69 169 THR A C 1
ATOM 1261 O O . THR A 1 169 ? -16.362 4.161 16.926 1.00 98.69 169 THR A O 1
ATOM 1264 N N . PRO A 1 170 ? -18.392 4.715 16.135 1.00 98.25 170 PRO A N 1
ATOM 1265 C CA . PRO A 1 170 ? -19.083 4.494 17.407 1.00 98.25 170 PRO A CA 1
ATOM 1266 C C . PRO A 1 170 ? -18.981 3.057 17.949 1.00 98.25 170 PRO A C 1
ATOM 1268 O O . PRO A 1 170 ? -19.008 2.871 19.162 1.00 98.25 170 PRO A O 1
ATOM 1271 N N . ASP A 1 171 ? -18.816 2.056 17.075 1.00 98.50 171 ASP A N 1
ATOM 1272 C CA . ASP A 1 171 ? -18.858 0.633 17.453 1.00 98.50 171 ASP A CA 1
ATOM 1273 C C . ASP A 1 171 ? -17.461 0.009 17.647 1.00 98.50 171 ASP A C 1
ATOM 1275 O O . ASP A 1 171 ? -17.322 -1.119 18.132 1.00 98.50 171 ASP A O 1
ATOM 1279 N N . GLY A 1 172 ? -16.403 0.718 17.247 1.00 98.69 172 GLY A N 1
ATOM 1280 C CA . GLY A 1 172 ? -15.035 0.204 17.237 1.00 98.69 172 GLY A CA 1
ATOM 1281 C C . GLY A 1 172 ? -14.137 0.896 16.220 1.00 98.69 172 GLY A C 1
ATOM 1282 O O . GLY A 1 172 ? -14.543 1.829 15.525 1.00 98.69 172 GLY A O 1
ATOM 1283 N N . LEU A 1 173 ? -12.897 0.427 16.120 1.00 98.88 173 LEU A N 1
ATOM 1284 C CA . LEU A 1 173 ? -11.906 0.975 15.198 1.00 98.88 173 LEU A CA 1
ATOM 1285 C C . LEU A 1 173 ? -11.655 0.039 14.018 1.00 98.88 173 LEU A C 1
ATOM 1287 O O . LEU A 1 173 ? -11.674 -1.189 14.155 1.00 98.88 173 LEU A O 1
ATOM 1291 N N . ILE A 1 174 ? -11.359 0.656 12.879 1.00 98.94 174 ILE A N 1
ATOM 1292 C CA . ILE A 1 174 ? -10.836 0.012 11.677 1.00 98.94 174 ILE A CA 1
ATOM 1293 C C . ILE A 1 174 ? -9.394 0.497 11.504 1.00 98.94 174 ILE A C 1
ATOM 1295 O O . ILE A 1 174 ? -9.140 1.703 11.521 1.00 98.94 174 ILE A O 1
ATOM 1299 N N . VAL A 1 175 ? -8.456 -0.430 11.354 1.00 98.94 175 VAL A N 1
ATOM 1300 C CA . VAL A 1 175 ? -7.029 -0.155 11.150 1.00 98.94 175 VAL A CA 1
ATOM 1301 C C . VAL A 1 175 ? -6.633 -0.577 9.737 1.00 98.94 175 VAL A C 1
ATOM 1303 O O . VAL A 1 175 ? -7.119 -1.591 9.245 1.00 98.94 175 VAL A O 1
ATOM 1306 N N . VAL A 1 176 ? -5.755 0.180 9.081 1.00 98.94 176 VAL A N 1
ATOM 1307 C CA . VAL A 1 176 ? -5.142 -0.210 7.802 1.00 98.94 176 VAL A CA 1
ATOM 1308 C C . VAL A 1 176 ? -3.640 -0.363 8.003 1.00 98.94 176 VAL A C 1
ATOM 1310 O O . VAL A 1 176 ? -2.990 0.624 8.342 1.00 98.94 176 VAL A O 1
ATOM 1313 N N . ASP A 1 177 ? -3.128 -1.577 7.787 1.00 98.81 177 ASP A N 1
ATOM 1314 C CA . ASP A 1 177 ? -1.738 -2.022 7.992 1.00 98.81 177 ASP A CA 1
ATOM 1315 C C . ASP A 1 177 ? -1.203 -1.963 9.438 1.00 98.81 177 ASP A C 1
ATOM 1317 O O . ASP A 1 177 ? -1.522 -1.075 10.228 1.00 98.81 177 ASP A O 1
ATOM 1321 N N . THR A 1 178 ? -0.356 -2.929 9.811 1.00 98.56 178 THR A N 1
ATOM 1322 C CA . THR A 1 178 ? -0.044 -3.243 11.220 1.00 98.56 178 THR A CA 1
ATOM 1323 C C . THR A 1 178 ? 1.413 -3.044 11.639 1.00 98.56 178 THR A C 1
ATOM 1325 O O . THR A 1 178 ? 1.784 -3.502 12.718 1.00 98.56 178 THR A O 1
ATOM 1328 N N . LYS A 1 179 ? 2.218 -2.297 10.870 1.00 97.81 179 LYS A N 1
ATOM 1329 C CA . LYS A 1 179 ? 3.650 -2.023 11.132 1.00 97.81 179 LYS A CA 1
ATOM 1330 C C . LYS A 1 179 ? 4.549 -3.260 11.050 1.00 97.81 179 LYS A C 1
ATOM 1332 O O . LYS A 1 179 ? 4.087 -4.393 10.953 1.00 97.81 179 LYS A O 1
ATOM 1337 N N . ASN A 1 180 ? 5.863 -3.030 11.144 1.00 97.31 180 ASN A N 1
ATOM 1338 C CA . ASN A 1 180 ? 6.860 -4.094 11.262 1.00 97.31 180 ASN A CA 1
ATOM 1339 C C . ASN A 1 180 ? 6.593 -4.992 12.479 1.00 97.31 180 ASN A C 1
ATOM 1341 O O . ASN A 1 180 ? 6.216 -4.473 13.540 1.00 97.31 180 ASN A O 1
ATOM 1345 N N . PRO A 1 181 ? 6.883 -6.301 12.377 1.00 96.62 181 PRO A N 1
ATOM 1346 C CA . PRO A 1 181 ? 6.651 -7.251 13.457 1.00 96.62 181 PRO A CA 1
ATOM 1347 C C . PRO A 1 181 ? 7.526 -6.918 14.667 1.00 96.62 181 PRO A C 1
ATOM 1349 O O . PRO A 1 181 ? 8.751 -7.023 14.603 1.00 96.62 181 PRO A O 1
ATOM 1352 N N . SER A 1 182 ? 6.904 -6.510 15.774 1.00 96.06 182 SER A N 1
ATOM 1353 C CA . SER A 1 182 ? 7.536 -6.441 17.095 1.00 96.06 182 SER A CA 1
ATOM 1354 C C . SER A 1 182 ? 6.507 -6.100 18.172 1.00 96.06 182 SER A C 1
ATOM 1356 O O . SER A 1 182 ? 5.551 -5.358 17.937 1.00 96.06 182 SER A O 1
ATOM 1358 N N . ASP A 1 183 ? 6.745 -6.580 19.393 1.00 96.25 183 ASP A N 1
ATOM 1359 C CA . ASP A 1 183 ? 5.960 -6.172 20.564 1.00 96.25 183 ASP A CA 1
ATOM 1360 C C . ASP A 1 183 ? 6.017 -4.657 20.770 1.00 96.25 183 ASP A C 1
ATOM 1362 O O . ASP A 1 183 ? 5.007 -4.039 21.093 1.00 96.25 183 ASP A O 1
ATOM 1366 N N . GLU A 1 184 ? 7.181 -4.045 20.539 1.00 96.50 184 GLU A N 1
ATOM 1367 C CA . GLU A 1 184 ? 7.364 -2.603 20.677 1.00 96.50 184 GLU A CA 1
ATOM 1368 C C . GLU A 1 184 ? 6.482 -1.810 19.703 1.00 96.50 184 GLU A C 1
ATOM 1370 O O . GLU A 1 184 ? 5.779 -0.896 20.133 1.00 96.50 184 GLU A O 1
ATOM 1375 N N . ASN A 1 185 ? 6.472 -2.165 18.413 1.00 97.12 185 ASN A N 1
ATOM 1376 C CA . ASN A 1 185 ? 5.657 -1.466 17.418 1.00 97.12 185 ASN A CA 1
ATOM 1377 C C . ASN A 1 185 ? 4.167 -1.629 17.716 1.00 97.12 185 ASN A C 1
ATOM 1379 O O . ASN A 1 185 ? 3.439 -0.638 17.702 1.00 97.12 185 ASN A O 1
ATOM 1383 N N . TYR A 1 186 ? 3.718 -2.849 18.029 1.00 98.00 186 TYR A N 1
ATOM 1384 C CA . TYR A 1 186 ? 2.323 -3.088 18.395 1.00 98.00 186 TYR A CA 1
ATOM 1385 C C . TYR A 1 186 ? 1.911 -2.285 19.634 1.00 98.00 186 TYR A C 1
ATOM 1387 O O . TYR A 1 186 ? 0.886 -1.604 19.617 1.00 98.00 186 TYR A O 1
ATOM 1395 N N . ASN A 1 187 ? 2.722 -2.322 20.696 1.00 98.00 187 ASN A N 1
ATOM 1396 C CA . ASN A 1 187 ? 2.420 -1.620 21.941 1.00 98.00 187 ASN A CA 1
ATOM 1397 C C . ASN A 1 187 ? 2.341 -0.106 21.727 1.00 98.00 187 ASN A C 1
ATOM 1399 O O . ASN A 1 187 ? 1.397 0.513 22.215 1.00 98.00 187 ASN A O 1
ATOM 1403 N N . ARG A 1 188 ? 3.265 0.473 20.948 1.00 97.88 188 ARG A N 1
ATOM 1404 C CA . ARG A 1 188 ? 3.233 1.901 20.601 1.00 97.88 188 ARG A CA 1
ATOM 1405 C C . ARG A 1 188 ? 2.020 2.260 19.743 1.00 97.88 188 ARG A C 1
ATOM 1407 O O . ARG A 1 188 ? 1.342 3.232 20.043 1.00 97.88 188 ARG A O 1
ATOM 1414 N N . VAL A 1 189 ? 1.681 1.462 18.726 1.00 98.38 189 VAL A N 1
ATOM 1415 C CA . VAL A 1 189 ? 0.457 1.685 17.928 1.00 98.38 189 VAL A CA 1
ATOM 1416 C C . VAL A 1 189 ? -0.786 1.671 18.818 1.00 98.38 189 VAL A C 1
ATOM 1418 O O . VAL A 1 189 ? -1.646 2.538 18.686 1.00 98.38 189 VAL A O 1
ATOM 1421 N N . MET A 1 190 ? -0.881 0.721 19.749 1.00 98.62 190 MET A N 1
ATOM 1422 C CA . MET A 1 190 ? -2.018 0.636 20.665 1.00 98.62 190 MET A CA 1
ATOM 1423 C C . MET A 1 190 ? -2.047 1.769 21.697 1.00 98.62 190 MET A C 1
ATOM 1425 O O . MET A 1 190 ? -3.134 2.201 22.073 1.00 98.62 190 MET A O 1
ATOM 1429 N N . GLU A 1 191 ? -0.896 2.262 22.159 1.00 98.44 191 GLU A N 1
ATOM 1430 C CA . GLU A 1 191 ? -0.799 3.462 23.003 1.00 98.44 191 GLU A CA 1
ATOM 1431 C C . GLU A 1 191 ? -1.350 4.693 22.275 1.00 98.44 191 GLU A C 1
ATOM 1433 O O . GLU A 1 191 ? -2.239 5.381 22.781 1.00 98.44 191 GLU A O 1
ATOM 1438 N N . GLU A 1 192 ? -0.898 4.905 21.044 1.00 98.50 192 GLU A N 1
ATOM 1439 C CA . GLU A 1 192 ? -1.332 6.003 20.189 1.00 98.50 192 GLU A CA 1
ATOM 1440 C C . GLU A 1 192 ? -2.831 5.911 19.847 1.00 98.50 192 GLU A C 1
ATOM 1442 O O . GLU A 1 192 ? -3.556 6.901 19.956 1.00 98.50 192 GLU A O 1
ATOM 1447 N N . ILE A 1 193 ? -3.346 4.713 19.548 1.00 98.56 193 ILE A N 1
ATOM 1448 C CA . ILE A 1 193 ? -4.789 4.464 19.382 1.00 98.56 193 ILE A CA 1
ATOM 1449 C C . ILE A 1 193 ? -5.571 4.830 20.654 1.00 98.56 193 ILE A C 1
ATOM 1451 O O . ILE A 1 193 ? -6.594 5.515 20.574 1.00 98.56 193 ILE A O 1
ATOM 1455 N N . ARG A 1 194 ? -5.088 4.411 21.831 1.00 98.50 194 ARG A N 1
ATOM 1456 C CA . ARG A 1 194 ? -5.748 4.678 23.122 1.00 98.50 194 ARG A CA 1
ATOM 1457 C C . ARG A 1 194 ? -5.792 6.161 23.476 1.00 98.50 194 ARG A C 1
ATOM 1459 O O . ARG A 1 194 ? -6.686 6.571 24.212 1.00 98.50 194 ARG A O 1
ATOM 1466 N N . SER A 1 195 ? -4.871 6.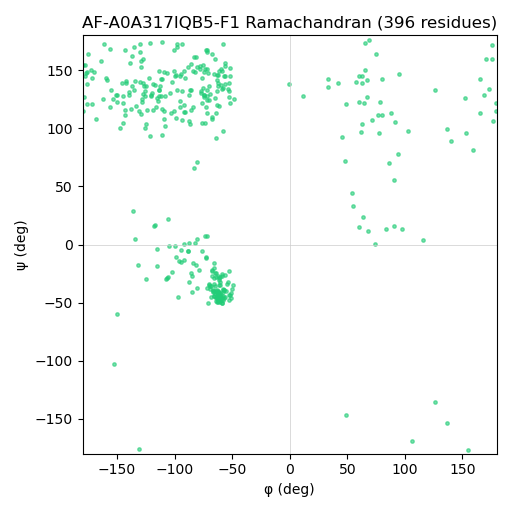962 22.942 1.00 98.31 195 SER A N 1
ATOM 1467 C CA . SER A 1 195 ? -4.874 8.416 23.137 1.00 98.31 195 SER A CA 1
ATOM 1468 C C . SER A 1 195 ? -6.056 9.121 22.454 1.00 98.31 195 SER A C 1
ATOM 1470 O O . SER A 1 195 ? -6.438 10.211 22.877 1.00 98.31 195 SER A O 1
ATOM 1472 N N . VAL A 1 196 ? -6.663 8.496 21.434 1.00 98.31 196 VAL A N 1
ATOM 1473 C CA . VAL A 1 196 ? -7.791 9.063 20.672 1.00 98.31 196 VAL A CA 1
ATOM 1474 C C . VAL A 1 196 ? -9.099 8.283 20.827 1.00 98.31 196 VAL A C 1
ATOM 1476 O O . VAL A 1 196 ? -10.162 8.826 20.534 1.00 98.31 196 VAL A O 1
ATOM 1479 N N . SER A 1 197 ? -9.060 7.025 21.279 1.00 98.31 197 SER A N 1
ATOM 1480 C CA . SER A 1 197 ? -10.263 6.224 21.532 1.00 98.31 197 SER A CA 1
ATOM 1481 C C . SER A 1 197 ? -10.018 5.070 22.505 1.00 98.31 197 SER A C 1
ATOM 1483 O O . SER A 1 197 ? -9.011 4.375 22.429 1.00 98.31 197 SER A O 1
ATOM 1485 N N . ALA A 1 198 ? -10.990 4.806 23.382 1.00 97.88 198 ALA A N 1
ATOM 1486 C CA . ALA A 1 198 ? -10.995 3.634 24.263 1.00 97.88 198 ALA A CA 1
ATOM 1487 C C . ALA A 1 198 ? -11.660 2.394 23.632 1.00 97.88 198 ALA A C 1
ATOM 1489 O O . ALA A 1 198 ? -11.682 1.324 24.243 1.00 97.88 198 ALA A O 1
ATOM 1490 N N . LEU A 1 199 ? -12.243 2.532 22.437 1.00 98.62 199 LEU A N 1
ATOM 1491 C CA . LEU A 1 199 ? -12.955 1.447 21.769 1.00 98.62 199 LEU A CA 1
ATOM 1492 C C . LEU A 1 199 ? -11.978 0.400 21.201 1.00 98.62 199 LEU A C 1
ATOM 1494 O O . LEU A 1 199 ? -10.849 0.731 20.832 1.00 98.62 199 LEU A O 1
ATOM 1498 N N . PRO A 1 200 ? -12.394 -0.873 21.099 1.00 98.56 200 PRO A N 1
ATOM 1499 C CA . PRO A 1 200 ? -11.548 -1.925 20.549 1.00 98.56 200 PRO A CA 1
ATOM 1500 C C . PRO A 1 200 ? -11.371 -1.790 19.031 1.00 98.56 200 PRO A C 1
ATOM 1502 O O . PRO A 1 200 ? -12.278 -1.358 18.315 1.00 98.56 200 PRO A O 1
ATOM 1505 N N . VAL A 1 201 ? -10.232 -2.265 18.524 1.00 98.88 201 VAL A N 1
ATOM 1506 C CA . VAL A 1 201 ? -10.050 -2.522 17.090 1.00 98.88 201 VAL A CA 1
ATOM 1507 C C . VAL A 1 201 ? -10.873 -3.750 16.712 1.00 98.88 201 VAL A C 1
ATOM 1509 O O . VAL A 1 201 ? -10.737 -4.806 17.328 1.00 98.88 201 VAL A O 1
ATOM 1512 N N . LYS A 1 202 ? -11.758 -3.601 15.726 1.00 98.88 202 LYS A N 1
ATOM 1513 C CA . LYS A 1 202 ? -12.632 -4.678 15.237 1.00 98.88 202 LYS A CA 1
ATOM 1514 C C . LYS A 1 202 ? -12.213 -5.200 13.874 1.00 98.88 202 LYS A C 1
ATOM 1516 O O . LYS A 1 202 ? -12.411 -6.381 13.604 1.00 98.88 202 LYS A O 1
ATOM 1521 N N . PHE A 1 203 ? -11.612 -4.345 13.053 1.00 98.94 203 PHE A N 1
ATOM 1522 C CA . PHE A 1 203 ? -11.163 -4.704 11.717 1.00 98.94 203 PHE A CA 1
ATOM 1523 C C . PHE A 1 203 ? -9.755 -4.189 11.457 1.00 98.94 203 PHE A C 1
ATOM 1525 O O . PHE A 1 203 ? -9.411 -3.069 11.833 1.00 98.94 203 PHE A O 1
ATOM 1532 N N . VAL A 1 204 ? -8.973 -5.011 10.773 1.00 98.94 204 VAL A N 1
ATOM 1533 C CA . VAL A 1 204 ? -7.703 -4.652 10.151 1.00 98.94 204 VAL A CA 1
ATOM 1534 C C . VAL A 1 204 ? -7.843 -4.939 8.661 1.00 98.94 204 VAL A C 1
ATOM 1536 O O . VAL A 1 204 ? -8.228 -6.047 8.296 1.00 98.94 204 VAL A O 1
ATOM 1539 N N . LEU A 1 205 ? -7.538 -3.972 7.805 1.00 98.94 205 LEU A N 1
ATOM 1540 C CA . LEU A 1 205 ? -7.367 -4.187 6.371 1.00 98.94 205 LEU A CA 1
ATOM 1541 C C . LEU A 1 205 ? -5.869 -4.165 6.062 1.00 98.94 205 LEU A C 1
ATOM 1543 O O . LEU A 1 205 ? -5.180 -3.239 6.488 1.00 98.94 205 LEU A O 1
ATOM 1547 N N . ASN A 1 206 ? -5.363 -5.157 5.332 1.00 98.88 206 ASN A N 1
ATOM 1548 C CA . ASN A 1 206 ? -3.978 -5.134 4.853 1.00 98.88 206 ASN A CA 1
ATOM 1549 C C . ASN A 1 206 ? -3.906 -4.756 3.377 1.00 98.88 206 ASN A C 1
ATOM 1551 O O . ASN A 1 206 ? -4.708 -5.228 2.569 1.00 98.88 206 ASN A O 1
ATOM 1555 N N . THR A 1 207 ? -2.914 -3.938 3.033 1.00 98.81 207 THR A N 1
ATOM 1556 C CA . THR A 1 207 ? -2.724 -3.452 1.664 1.00 98.81 207 THR A CA 1
ATOM 1557 C C . THR A 1 207 ? -1.938 -4.428 0.789 1.00 98.81 207 THR A C 1
ATOM 1559 O O . THR A 1 207 ? -2.309 -4.617 -0.362 1.00 98.81 207 THR A O 1
ATOM 1562 N N . HIS A 1 208 ? -0.886 -5.063 1.311 1.00 98.75 208 HIS A N 1
ATOM 1563 C CA . HIS A 1 208 ? -0.129 -6.142 0.655 1.00 98.75 208 HIS A CA 1
ATOM 1564 C C . HIS A 1 208 ? 0.695 -6.931 1.692 1.00 98.75 208 HIS A C 1
ATOM 1566 O O . HIS A 1 208 ? 0.738 -6.564 2.868 1.00 98.75 208 HIS A O 1
ATOM 1572 N N . HIS A 1 209 ? 1.321 -8.038 1.283 1.00 98.69 209 HIS A N 1
ATOM 1573 C CA . HIS A 1 209 ? 1.918 -9.001 2.215 1.00 98.69 209 HIS A CA 1
ATOM 1574 C C . HIS A 1 209 ? 3.210 -8.560 2.914 1.00 98.69 209 HIS A C 1
ATOM 1576 O O . HIS A 1 209 ? 3.633 -9.281 3.815 1.00 98.69 209 HIS A O 1
ATOM 1582 N N . HIS A 1 210 ? 3.884 -7.470 2.521 1.00 98.44 210 HIS A N 1
ATOM 1583 C CA . HIS A 1 210 ? 5.218 -7.163 3.067 1.00 98.44 210 HIS A CA 1
ATOM 1584 C C . HIS A 1 210 ? 5.210 -7.005 4.601 1.00 98.44 210 HIS A C 1
ATOM 1586 O O . HIS A 1 210 ? 4.208 -6.572 5.180 1.00 98.44 210 HIS A O 1
ATOM 1592 N N . PRO A 1 211 ? 6.322 -7.353 5.287 1.00 98.00 211 PRO A N 1
ATOM 1593 C CA . PRO A 1 211 ? 6.368 -7.456 6.749 1.00 98.00 211 PRO A CA 1
ATOM 1594 C C . PRO A 1 211 ? 5.907 -6.211 7.505 1.00 98.00 211 PRO A C 1
ATOM 1596 O O . PRO A 1 211 ? 5.328 -6.323 8.580 1.00 98.00 211 PRO A O 1
ATOM 1599 N N . ASP A 1 212 ? 6.160 -5.024 6.967 1.00 97.38 212 ASP A N 1
ATOM 1600 C CA . ASP A 1 212 ? 5.794 -3.751 7.578 1.00 97.38 212 ASP A CA 1
ATOM 1601 C C . ASP A 1 212 ? 4.310 -3.388 7.455 1.00 97.38 212 ASP A C 1
ATOM 1603 O O . ASP A 1 212 ? 3.872 -2.426 8.088 1.00 97.38 212 ASP A O 1
ATOM 1607 N N . HIS A 1 213 ? 3.535 -4.183 6.718 1.00 98.50 213 HIS A N 1
ATOM 1608 C CA . HIS A 1 213 ? 2.094 -4.020 6.534 1.00 98.50 213 HIS A CA 1
ATOM 1609 C C . HIS A 1 213 ? 1.283 -5.065 7.309 1.00 98.50 213 HIS A C 1
ATOM 1611 O O . HIS A 1 213 ? 0.166 -4.781 7.742 1.00 98.50 213 HIS A O 1
ATOM 1617 N N . VAL A 1 214 ? 1.850 -6.256 7.524 1.00 98.75 214 VAL A N 1
ATOM 1618 C CA . VAL A 1 214 ? 1.172 -7.411 8.150 1.00 98.75 214 VAL A CA 1
ATOM 1619 C C . VAL A 1 214 ? 1.779 -7.833 9.491 1.00 98.75 214 VAL A C 1
ATOM 1621 O O . VAL A 1 214 ? 1.279 -8.752 10.143 1.00 98.75 214 VAL A O 1
ATOM 1624 N N . GLY A 1 215 ? 2.868 -7.184 9.907 1.00 98.31 215 GLY A N 1
ATOM 1625 C CA . GLY A 1 215 ? 3.781 -7.672 10.938 1.00 98.31 215 GLY A CA 1
ATOM 1626 C C . GLY A 1 215 ? 3.160 -7.937 12.304 1.00 98.31 215 GLY A C 1
ATOM 1627 O O . GLY A 1 215 ? 3.669 -8.774 13.046 1.00 98.31 215 GLY A O 1
ATOM 1628 N N . ASN A 1 216 ? 2.059 -7.267 12.648 1.00 98.62 216 ASN A N 1
ATOM 1629 C 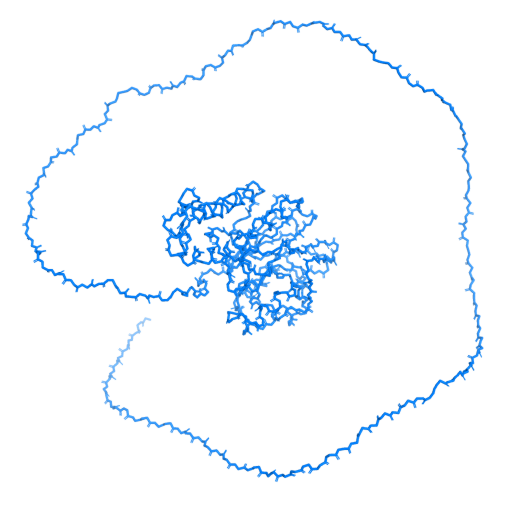CA . ASN A 1 216 ? 1.397 -7.446 13.943 1.00 98.62 216 ASN A CA 1
ATOM 1630 C C . ASN A 1 216 ? -0.032 -7.989 13.834 1.00 98.62 216 ASN A C 1
ATOM 1632 O O . ASN A 1 216 ? -0.772 -7.949 14.818 1.00 98.62 216 ASN A O 1
ATOM 1636 N N . ASN A 1 217 ? -0.418 -8.544 12.681 1.00 98.81 217 ASN A N 1
ATOM 1637 C CA . ASN A 1 217 ? -1.759 -9.087 12.453 1.00 98.81 217 ASN A CA 1
ATOM 1638 C C . ASN A 1 217 ? -2.205 -10.070 13.544 1.00 98.81 217 ASN A C 1
ATOM 1640 O O . ASN A 1 217 ? -3.314 -9.934 14.059 1.00 98.81 217 ASN A O 1
ATOM 1644 N N . GLN A 1 218 ? -1.342 -11.014 13.949 1.00 98.81 218 GLN A N 1
ATOM 1645 C CA . GLN A 1 218 ? -1.695 -12.005 14.975 1.00 98.81 218 GLN A CA 1
ATOM 1646 C C . GLN A 1 218 ? -2.133 -11.350 16.287 1.00 98.81 218 GLN A C 1
ATOM 1648 O O . GLN A 1 218 ? -3.104 -11.783 16.891 1.00 98.81 218 GLN A O 1
ATOM 1653 N N . LYS A 1 219 ? -1.479 -10.260 16.696 1.00 98.75 219 LYS A N 1
ATOM 1654 C CA . LYS A 1 219 ? -1.798 -9.568 17.951 1.00 98.75 219 LYS A CA 1
ATOM 1655 C C . LYS A 1 219 ? -3.169 -8.895 17.902 1.00 98.75 219 LYS A C 1
ATOM 1657 O O . LYS A 1 219 ? -3.887 -8.895 18.898 1.00 98.75 219 LYS A O 1
ATOM 1662 N N . PHE A 1 220 ? -3.555 -8.360 16.742 1.00 98.81 220 PHE A N 1
ATOM 1663 C CA . PHE A 1 220 ? -4.905 -7.837 16.529 1.00 98.81 220 PHE A CA 1
ATOM 1664 C C . PHE A 1 220 ? -5.954 -8.958 16.497 1.00 98.81 220 PHE A C 1
ATOM 1666 O O . PHE A 1 220 ? -7.032 -8.787 17.064 1.00 98.81 220 PHE A O 1
ATOM 1673 N N . ILE A 1 221 ? -5.634 -10.113 15.902 1.00 98.88 221 ILE A N 1
ATOM 1674 C CA . ILE A 1 221 ? -6.503 -11.302 15.909 1.00 98.88 221 ILE A CA 1
ATOM 1675 C C . ILE A 1 221 ? -6.718 -11.803 17.341 1.00 98.88 221 ILE A C 1
ATOM 1677 O O . ILE A 1 221 ? -7.859 -12.020 17.745 1.00 98.88 221 ILE A O 1
ATOM 1681 N N . ASP A 1 222 ? -5.650 -11.915 18.132 1.00 98.75 222 ASP A N 1
ATOM 1682 C CA . ASP A 1 222 ? -5.710 -12.332 19.539 1.00 98.75 222 ASP A CA 1
ATOM 1683 C C . ASP A 1 222 ? -6.547 -11.356 20.387 1.00 98.75 222 ASP A C 1
ATOM 1685 O O . ASP A 1 222 ? -7.195 -11.755 21.354 1.00 98.75 222 ASP A O 1
ATOM 1689 N N . ALA A 1 223 ? -6.587 -10.077 19.996 1.00 98.38 223 ALA A N 1
ATOM 1690 C CA . ALA A 1 223 ? -7.437 -9.045 20.591 1.00 98.38 223 ALA A CA 1
ATOM 1691 C C . ALA A 1 223 ? -8.891 -9.038 20.059 1.00 98.38 223 ALA A C 1
ATOM 1693 O O . ALA A 1 223 ? -9.699 -8.207 20.483 1.00 98.38 223 ALA A O 1
ATOM 1694 N N . GLY A 1 224 ? -9.245 -9.958 19.156 1.00 98.56 224 GLY A N 1
ATOM 1695 C CA . GLY A 1 224 ? -10.598 -10.148 18.631 1.00 98.56 224 GLY A CA 1
ATOM 1696 C C . GLY A 1 224 ? -10.935 -9.356 17.364 1.00 98.56 224 GLY A C 1
ATOM 1697 O O . GLY A 1 224 ? -12.120 -9.220 17.047 1.00 98.56 224 GLY A O 1
ATOM 1698 N N . ALA A 1 225 ? -9.942 -8.819 16.649 1.00 98.88 225 ALA A N 1
ATOM 1699 C CA . ALA A 1 225 ? -10.156 -8.167 15.359 1.00 98.88 225 ALA A CA 1
ATOM 1700 C C . ALA A 1 225 ? -10.235 -9.184 14.208 1.00 98.88 225 ALA A C 1
ATOM 1702 O O . ALA A 1 225 ? -9.559 -10.213 14.212 1.00 98.88 225 ALA A O 1
ATOM 1703 N N . GLN A 1 226 ? -11.015 -8.860 13.177 1.00 98.88 226 GLN A N 1
ATOM 1704 C CA . GLN A 1 226 ? -10.956 -9.550 11.890 1.00 98.88 226 GLN A CA 1
ATOM 1705 C C . GLN A 1 226 ? -9.903 -8.893 10.999 1.00 98.88 226 GLN A C 1
ATOM 1707 O O . GLN A 1 226 ? -9.935 -7.682 10.786 1.00 98.88 226 GLN A O 1
ATOM 1712 N N . VAL A 1 227 ? -9.001 -9.695 10.443 1.00 98.94 227 VAL A N 1
ATOM 1713 C CA . VAL A 1 227 ? -8.042 -9.260 9.423 1.00 98.94 227 VAL A CA 1
ATOM 1714 C C . VAL A 1 227 ? -8.615 -9.586 8.048 1.00 98.94 227 VAL A C 1
ATOM 1716 O O . VAL A 1 227 ? -8.856 -10.756 7.734 1.00 98.94 227 VAL A O 1
ATOM 1719 N N . VAL A 1 228 ? -8.838 -8.549 7.248 1.00 98.94 228 VAL A N 1
ATOM 1720 C CA . VAL A 1 228 ? -9.409 -8.594 5.901 1.00 98.94 228 VAL A CA 1
ATOM 1721 C C . VAL A 1 228 ? -8.310 -8.291 4.885 1.00 98.94 228 VAL A C 1
ATOM 1723 O O . VAL A 1 228 ? -7.613 -7.283 5.000 1.00 98.94 228 VAL A O 1
ATOM 1726 N N . ALA A 1 229 ? -8.150 -9.148 3.880 1.00 98.81 229 ALA A N 1
ATOM 1727 C CA . ALA A 1 229 ? -7.114 -8.975 2.864 1.00 98.81 229 ALA A CA 1
ATOM 1728 C C . ALA A 1 229 ? -7.446 -9.676 1.543 1.00 98.81 229 ALA A C 1
ATOM 1730 O O . ALA A 1 229 ? -8.327 -10.527 1.479 1.00 98.81 229 ALA A O 1
ATOM 1731 N N . LEU A 1 230 ? -6.688 -9.373 0.495 1.00 98.69 230 LEU A N 1
ATOM 1732 C CA . LEU A 1 230 ? -6.799 -10.063 -0.786 1.00 98.69 230 LEU A CA 1
ATOM 1733 C C . LEU A 1 230 ? -6.437 -11.563 -0.663 1.00 98.69 230 LEU A C 1
ATOM 1735 O O . LEU A 1 230 ? -5.522 -11.936 0.077 1.00 98.69 230 LEU A O 1
ATOM 1739 N N . ASP A 1 231 ? -7.088 -12.437 -1.437 1.00 98.56 231 ASP A N 1
ATOM 1740 C CA . ASP A 1 231 ? -6.766 -13.877 -1.502 1.00 98.56 231 ASP A CA 1
ATOM 1741 C C . ASP A 1 231 ? -5.286 -14.115 -1.863 1.00 98.56 231 ASP A C 1
ATOM 1743 O O . ASP A 1 231 ? -4.600 -14.975 -1.291 1.00 98.56 231 ASP A O 1
ATOM 1747 N N . ALA A 1 232 ? -4.771 -13.307 -2.796 1.00 98.19 232 ALA A N 1
ATOM 1748 C CA . ALA A 1 232 ? -3.375 -13.349 -3.212 1.00 98.19 232 ALA A CA 1
ATOM 1749 C C . ALA A 1 232 ? -2.423 -12.957 -2.070 1.00 98.19 232 ALA A C 1
ATOM 1751 O O . ALA A 1 232 ? -1.375 -13.586 -1.929 1.00 98.19 232 ALA A O 1
ATOM 1752 N N . LEU A 1 233 ? -2.816 -12.013 -1.204 1.00 98.56 233 LEU A N 1
ATOM 1753 C CA . LEU A 1 233 ? -2.026 -11.585 -0.046 1.00 98.56 233 LEU A CA 1
ATOM 1754 C C . LEU A 1 233 ? -1.852 -12.738 0.937 1.00 98.56 233 LEU A C 1
ATOM 1756 O O . LEU A 1 233 ? -0.730 -13.057 1.323 1.00 98.56 233 LEU A O 1
ATOM 1760 N N . LYS A 1 234 ? -2.938 -13.437 1.287 1.00 98.38 234 LYS A N 1
ATOM 1761 C CA . LYS A 1 234 ? -2.868 -14.614 2.172 1.00 98.38 234 LYS A CA 1
ATOM 1762 C C . LYS A 1 234 ? -1.951 -15.701 1.607 1.00 98.38 234 LYS A C 1
ATOM 1764 O O . LYS A 1 234 ? -1.172 -16.303 2.344 1.00 98.38 234 LYS A O 1
ATOM 1769 N N . THR A 1 235 ? -2.019 -15.926 0.295 1.00 97.56 235 THR A N 1
ATOM 1770 C CA . THR A 1 235 ? -1.156 -16.890 -0.405 1.00 97.56 235 THR A CA 1
ATOM 1771 C C . THR A 1 235 ? 0.313 -16.455 -0.389 1.00 97.56 235 THR A C 1
ATOM 1773 O O . THR A 1 235 ? 1.205 -17.280 -0.174 1.00 97.56 235 THR A O 1
ATOM 1776 N N . ARG A 1 236 ? 0.585 -15.161 -0.591 1.00 97.12 236 ARG A N 1
ATOM 1777 C CA . ARG A 1 236 ? 1.937 -14.587 -0.570 1.00 97.12 236 ARG A CA 1
ATOM 1778 C C . ARG A 1 236 ? 2.542 -14.599 0.820 1.00 97.12 236 ARG A C 1
ATOM 1780 O O . ARG A 1 236 ? 3.655 -15.092 0.955 1.00 97.12 236 ARG A O 1
ATOM 1787 N N . MET A 1 237 ? 1.786 -14.203 1.843 1.00 97.88 237 MET A N 1
ATOM 1788 C CA . MET A 1 237 ? 2.212 -14.341 3.236 1.00 97.88 237 MET A CA 1
ATOM 1789 C C . MET A 1 237 ? 2.651 -15.770 3.541 1.00 97.88 237 MET A C 1
ATOM 1791 O O . MET A 1 237 ? 3.692 -15.958 4.139 1.00 97.88 237 MET A O 1
ATOM 1795 N N . ALA A 1 238 ? 1.921 -16.790 3.080 1.00 96.62 238 ALA A N 1
ATOM 1796 C CA . ALA A 1 238 ? 2.271 -18.187 3.344 1.00 96.62 238 ALA A CA 1
ATOM 1797 C C . ALA A 1 238 ? 3.493 -18.716 2.558 1.00 96.62 238 ALA A C 1
ATOM 1799 O O . ALA A 1 238 ? 3.951 -19.826 2.832 1.00 96.62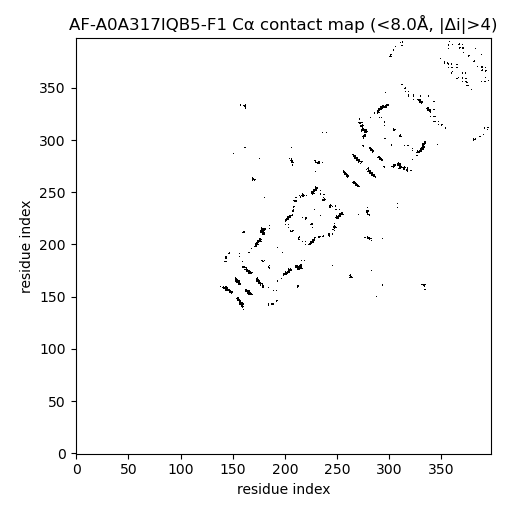 238 ALA A O 1
ATOM 1800 N N . SER A 1 239 ? 4.005 -17.979 1.564 1.00 96.12 239 SER A N 1
ATOM 1801 C CA . SER A 1 239 ? 5.036 -18.473 0.636 1.00 96.12 239 SER A CA 1
ATOM 1802 C C . SER A 1 239 ? 6.297 -17.611 0.551 1.00 96.12 239 SER A C 1
ATOM 1804 O O . SER A 1 239 ? 7.377 -18.158 0.324 1.00 96.12 239 SER A O 1
ATOM 1806 N N . ASP A 1 240 ? 6.203 -16.299 0.759 1.00 97.06 240 ASP A N 1
ATOM 1807 C CA . ASP A 1 240 ? 7.346 -15.391 0.720 1.00 97.06 240 ASP A CA 1
ATOM 1808 C C . ASP A 1 240 ? 8.265 -15.618 1.939 1.00 97.06 240 ASP A C 1
ATOM 1810 O O . ASP A 1 240 ? 7.818 -15.506 3.083 1.00 97.06 240 ASP A O 1
ATOM 1814 N N . PRO A 1 241 ? 9.571 -15.891 1.739 1.00 96.75 241 PRO A N 1
ATOM 1815 C CA . PRO A 1 241 ? 10.537 -16.063 2.823 1.00 96.75 241 PRO A CA 1
ATOM 1816 C C . PRO A 1 241 ? 10.599 -14.928 3.851 1.00 96.75 241 PRO A C 1
ATOM 1818 O O . PRO A 1 241 ? 11.064 -15.167 4.962 1.00 96.75 241 PRO A O 1
ATOM 1821 N N . ARG A 1 242 ? 10.174 -13.709 3.502 1.00 95.94 242 ARG A N 1
ATOM 1822 C CA . ARG A 1 242 ? 10.164 -12.565 4.429 1.00 95.94 242 ARG A CA 1
ATOM 1823 C C . ARG A 1 242 ? 8.979 -12.588 5.397 1.00 95.94 242 ARG A C 1
ATOM 1825 O O . ARG A 1 242 ? 9.046 -11.913 6.420 1.00 95.94 242 ARG A O 1
ATOM 1832 N N . THR A 1 243 ? 7.899 -13.299 5.065 1.00 96.94 243 THR A N 1
ATOM 1833 C CA . THR A 1 243 ? 6.593 -13.176 5.744 1.00 96.94 243 THR A CA 1
ATOM 1834 C C . THR A 1 243 ? 5.973 -14.513 6.145 1.00 96.94 243 THR A C 1
ATOM 1836 O O . THR A 1 243 ? 5.160 -14.531 7.061 1.00 96.94 243 THR A O 1
ATOM 1839 N N . LYS A 1 244 ? 6.415 -15.639 5.570 1.00 96.75 244 LYS A N 1
ATOM 1840 C CA . LYS A 1 244 ? 5.925 -16.999 5.883 1.00 96.75 244 LYS A CA 1
ATOM 1841 C C . LYS A 1 244 ? 6.014 -17.407 7.349 1.00 96.75 244 LYS A C 1
ATOM 1843 O O . LYS A 1 244 ? 5.241 -18.251 7.790 1.00 96.75 244 LYS A O 1
ATOM 1848 N N . ASP A 1 245 ? 6.945 -16.809 8.085 1.00 97.25 245 ASP A N 1
ATOM 1849 C CA . ASP A 1 245 ? 7.166 -17.080 9.504 1.00 97.25 245 ASP A CA 1
ATOM 1850 C C . ASP A 1 245 ? 6.508 -16.010 10.405 1.00 97.25 245 ASP A C 1
ATOM 1852 O O . ASP A 1 245 ? 6.570 -16.105 11.631 1.00 97.25 245 ASP A O 1
ATOM 1856 N N . ILE A 1 246 ? 5.860 -14.993 9.819 1.00 97.25 246 ILE A N 1
ATOM 1857 C CA . ILE A 1 246 ? 5.058 -13.998 10.540 1.00 97.25 246 ILE A CA 1
ATOM 1858 C C . ILE A 1 246 ? 3.649 -14.583 10.746 1.00 97.25 246 ILE A C 1
ATOM 1860 O O . ILE A 1 246 ? 2.952 -14.863 9.767 1.00 97.25 246 ILE A O 1
ATOM 1864 N N . PRO A 1 247 ? 3.193 -14.781 11.997 1.00 97.56 247 PRO A N 1
ATOM 1865 C CA . PRO A 1 247 ? 1.861 -15.311 12.263 1.00 97.56 247 PRO A CA 1
ATOM 1866 C C . PRO A 1 247 ? 0.769 -14.277 11.950 1.00 97.56 247 PRO A C 1
ATOM 1868 O O . PRO A 1 247 ? 1.024 -13.080 11.820 1.00 97.56 247 PRO A O 1
ATOM 1871 N N . GLY A 1 248 ? -0.486 -14.727 11.914 1.00 97.94 248 GLY A N 1
ATOM 1872 C CA . GLY A 1 248 ? -1.634 -13.848 11.685 1.00 97.94 248 GLY A CA 1
ATOM 1873 C C . GLY A 1 248 ? -2.003 -13.709 10.214 1.00 97.94 248 GLY A C 1
ATOM 1874 O O . GLY A 1 248 ? -2.096 -12.601 9.684 1.00 97.94 248 GLY A O 1
ATOM 1875 N N . LEU A 1 249 ? -2.238 -14.845 9.553 1.00 98.56 249 LEU A N 1
ATOM 1876 C CA . LEU A 1 249 ? -2.841 -14.852 8.223 1.00 98.56 249 LEU A CA 1
ATOM 1877 C C . LEU A 1 249 ? -4.230 -14.186 8.249 1.00 98.56 249 LEU A C 1
ATOM 1879 O O . LEU A 1 249 ? -4.940 -14.297 9.253 1.00 98.56 249 LEU A O 1
ATOM 1883 N N . PRO A 1 250 ? -4.667 -13.578 7.131 1.00 98.56 250 PRO A N 1
ATOM 1884 C CA . PRO A 1 250 ? -5.997 -12.994 7.027 1.00 98.56 250 PRO A CA 1
ATOM 1885 C C . PRO A 1 250 ? -7.114 -13.975 7.400 1.00 98.56 250 PRO A C 1
ATOM 1887 O O . PRO A 1 250 ? -7.154 -15.124 6.926 1.00 98.56 250 PRO A O 1
ATOM 1890 N N . THR A 1 251 ? -8.034 -13.505 8.241 1.00 98.69 251 THR A N 1
ATOM 1891 C CA . THR A 1 251 ? -9.200 -14.263 8.719 1.00 98.69 251 THR A CA 1
ATOM 1892 C C . THR A 1 251 ? -10.374 -14.180 7.750 1.00 98.69 251 THR A C 1
ATOM 1894 O O . THR A 1 251 ? -11.183 -15.101 7.689 1.00 98.69 251 THR A O 1
ATOM 1897 N N . VAL A 1 252 ? -10.450 -13.095 6.979 1.00 98.69 252 VAL A N 1
ATOM 1898 C CA . VAL A 1 252 ? -11.417 -12.874 5.902 1.00 98.69 252 VAL A CA 1
ATOM 1899 C C . VAL A 1 252 ? -10.630 -12.511 4.654 1.00 98.69 252 VAL A C 1
ATOM 1901 O O . VAL A 1 252 ? -9.685 -11.723 4.728 1.00 98.69 252 VAL A O 1
ATOM 1904 N N . THR A 1 253 ? -11.005 -13.080 3.513 1.00 98.62 253 THR A N 1
ATOM 1905 C CA . THR A 1 253 ? -10.367 -12.743 2.244 1.00 98.62 253 THR A CA 1
ATOM 1906 C C . THR A 1 253 ? -11.358 -12.380 1.151 1.00 98.62 253 THR A C 1
ATOM 1908 O O . THR A 1 253 ? -12.542 -12.716 1.229 1.00 98.62 253 THR A O 1
ATOM 1911 N N . PHE A 1 254 ? -10.873 -11.641 0.156 1.00 98.62 254 PHE A N 1
ATOM 1912 C CA . PHE A 1 254 ? -11.628 -11.249 -1.028 1.00 98.62 254 PHE A CA 1
ATOM 1913 C C . PHE A 1 254 ? -10.763 -11.365 -2.285 1.00 98.62 254 PHE A C 1
ATOM 1915 O O . PHE A 1 254 ? -9.539 -11.286 -2.220 1.00 98.62 254 PHE A O 1
ATOM 1922 N N . ALA A 1 255 ? -11.404 -11.529 -3.443 1.00 96.75 255 ALA A N 1
ATOM 1923 C CA . ALA A 1 255 ? -10.695 -11.779 -4.697 1.00 96.75 255 ALA A CA 1
ATOM 1924 C C . ALA A 1 255 ? -10.265 -10.502 -5.433 1.00 96.75 255 ALA A C 1
ATOM 1926 O O . ALA A 1 255 ? -9.262 -10.514 -6.142 1.00 96.75 255 ALA A O 1
ATOM 1927 N N . LYS A 1 256 ? -11.047 -9.419 -5.321 1.00 97.00 256 LYS A N 1
ATOM 1928 C CA . LYS A 1 256 ? -10.797 -8.173 -6.061 1.00 97.00 256 LYS A CA 1
ATOM 1929 C C . LYS A 1 256 ? -11.269 -6.925 -5.325 1.00 97.00 256 LYS A C 1
ATOM 1931 O O . LYS A 1 256 ? -10.459 -6.054 -5.039 1.00 97.00 256 LYS A O 1
ATOM 1936 N N . ASP A 1 257 ? -12.564 -6.858 -5.035 1.00 98.00 257 ASP A N 1
ATOM 1937 C CA . ASP A 1 257 ? -13.203 -5.724 -4.373 1.00 98.00 257 ASP A CA 1
ATOM 1938 C C . ASP A 1 257 ? -13.887 -6.201 -3.086 1.00 98.00 257 ASP A C 1
ATOM 1940 O O . ASP A 1 257 ? -14.443 -7.305 -3.044 1.00 98.00 257 ASP A O 1
ATOM 1944 N N . TYR A 1 258 ? -13.857 -5.378 -2.041 1.00 98.62 258 TYR A N 1
ATOM 1945 C CA . TYR A 1 258 ? -14.535 -5.638 -0.773 1.00 98.62 258 TYR A CA 1
ATOM 1946 C C . TYR A 1 258 ? -15.029 -4.333 -0.157 1.00 98.62 258 TYR A C 1
ATOM 1948 O O . TYR A 1 258 ? -14.314 -3.340 -0.163 1.00 98.62 258 TYR A O 1
ATOM 1956 N N . VAL A 1 259 ? -16.238 -4.345 0.400 1.00 98.75 259 VAL A N 1
ATOM 1957 C CA . VAL A 1 259 ? -16.820 -3.184 1.083 1.00 98.75 259 VAL A CA 1
ATOM 1958 C C . VAL A 1 259 ? -17.079 -3.559 2.534 1.00 98.75 259 VAL A C 1
ATOM 1960 O O . VAL A 1 259 ? -17.912 -4.420 2.828 1.00 98.75 259 VAL A O 1
ATOM 1963 N N . LEU A 1 260 ? -16.378 -2.897 3.451 1.00 98.69 260 LEU A N 1
ATOM 1964 C CA . LEU A 1 260 ? -16.628 -2.995 4.881 1.00 98.69 260 LEU A CA 1
ATOM 1965 C C . LEU A 1 260 ? -17.612 -1.902 5.297 1.00 98.69 260 LEU A C 1
ATOM 1967 O O . LEU A 1 260 ? -17.309 -0.718 5.187 1.00 98.69 260 LEU A O 1
ATOM 1971 N N . LYS A 1 261 ? -18.758 -2.301 5.850 1.00 98.50 261 LYS A N 1
ATOM 1972 C CA . LYS A 1 261 ? -19.691 -1.385 6.517 1.00 98.50 261 LYS A CA 1
ATOM 1973 C C . LYS A 1 261 ? -19.692 -1.664 8.011 1.00 98.50 261 LYS A C 1
ATOM 1975 O O . LYS A 1 261 ? -20.065 -2.759 8.428 1.00 98.50 261 LYS A O 1
ATOM 1980 N N . PHE A 1 262 ? -19.261 -0.696 8.814 1.00 98.50 262 PHE A N 1
ATOM 1981 C CA . PHE A 1 262 ? -19.107 -0.875 10.258 1.00 98.50 262 PHE A CA 1
ATOM 1982 C C . PHE A 1 262 ? -19.207 0.456 11.009 1.00 98.50 262 PHE A C 1
ATOM 1984 O O . PHE A 1 262 ? -18.593 1.439 10.598 1.00 98.50 262 PHE A O 1
ATOM 1991 N N . GLY A 1 263 ? -19.995 0.510 12.091 1.00 97.75 263 GLY A N 1
ATOM 1992 C CA . GLY A 1 263 ? -20.171 1.729 12.891 1.00 97.75 263 GLY A CA 1
ATOM 1993 C C . GLY A 1 263 ? -20.628 2.945 12.080 1.00 97.75 263 GLY A C 1
ATOM 1994 O O . GLY A 1 263 ? -20.202 4.067 12.338 1.00 97.75 263 GLY A O 1
ATOM 1995 N N . GLY A 1 264 ? -21.431 2.728 11.033 1.00 97.56 264 GLY A N 1
ATOM 1996 C CA . GLY A 1 264 ? -21.871 3.783 10.113 1.00 97.56 264 GLY A CA 1
ATOM 1997 C C . GLY A 1 264 ? -20.807 4.290 9.128 1.00 97.56 264 GLY A C 1
ATOM 1998 O O . GLY A 1 264 ? -21.121 5.163 8.325 1.00 97.56 264 GLY A O 1
ATOM 1999 N N . ALA A 1 265 ? -19.580 3.758 9.154 1.00 97.75 265 ALA A N 1
ATOM 2000 C CA . ALA A 1 265 ? -18.558 4.023 8.145 1.00 97.75 265 ALA A CA 1
ATOM 2001 C C . ALA A 1 265 ? -18.606 2.982 7.015 1.00 97.75 265 ALA A C 1
ATOM 2003 O O . ALA A 1 265 ? -18.931 1.815 7.247 1.00 97.75 265 ALA A O 1
ATOM 2004 N N . GLU A 1 266 ? -18.236 3.415 5.812 1.00 98.38 266 GLU A N 1
ATOM 2005 C CA . GLU A 1 266 ? -17.983 2.570 4.645 1.00 98.38 266 GLU A CA 1
ATOM 2006 C C . GLU A 1 266 ? -16.491 2.652 4.297 1.00 98.38 266 GLU A C 1
ATOM 2008 O O . GLU A 1 266 ? -15.911 3.740 4.307 1.00 98.38 266 GLU A O 1
ATOM 2013 N N . VAL A 1 267 ? -15.862 1.501 4.059 1.00 98.81 267 VAL A N 1
ATOM 2014 C CA . VAL A 1 267 ? -14.460 1.393 3.644 1.00 98.81 267 VAL A CA 1
ATOM 2015 C C . VAL A 1 267 ? -14.376 0.416 2.483 1.00 98.81 267 VAL A C 1
ATOM 2017 O O . VAL A 1 267 ? -14.696 -0.765 2.640 1.00 98.81 267 VAL A O 1
ATOM 2020 N N . ASP A 1 268 ? -13.905 0.906 1.346 1.00 98.88 268 ASP A N 1
ATOM 2021 C CA . ASP A 1 268 ? -13.765 0.128 0.125 1.00 98.88 268 ASP A CA 1
ATOM 2022 C C . ASP A 1 268 ? -12.320 -0.348 -0.016 1.00 98.88 268 ASP A C 1
ATOM 2024 O O . ASP A 1 268 ? -11.374 0.421 0.139 1.00 98.88 268 ASP A O 1
ATOM 2028 N N . ALA A 1 269 ? -12.132 -1.623 -0.324 1.00 98.88 269 ALA A N 1
ATOM 2029 C CA . ALA A 1 269 ? -10.844 -2.209 -0.651 1.00 98.88 269 ALA A CA 1
ATOM 2030 C C . ALA A 1 269 ? -10.865 -2.652 -2.113 1.00 98.88 269 ALA A C 1
ATOM 2032 O O . ALA A 1 269 ? -11.726 -3.439 -2.507 1.00 98.88 269 ALA A O 1
ATOM 2033 N N . HIS A 1 270 ? -9.916 -2.156 -2.903 1.00 98.69 270 HIS A N 1
ATOM 2034 C CA . HIS A 1 270 ? -9.837 -2.399 -4.340 1.00 98.69 270 HIS A CA 1
ATOM 2035 C C . HIS A 1 270 ? -8.477 -2.958 -4.735 1.00 98.69 270 HIS A C 1
ATOM 2037 O O . HIS A 1 270 ? -7.447 -2.335 -4.476 1.00 98.69 270 HIS A O 1
ATOM 2043 N N . SER A 1 271 ? -8.469 -4.071 -5.463 1.00 98.19 271 SER A N 1
ATOM 2044 C CA . SER A 1 271 ? -7.309 -4.507 -6.237 1.00 98.19 271 SER A CA 1
ATOM 2045 C C . SER A 1 271 ? -7.488 -4.112 -7.704 1.00 98.19 271 SER A C 1
ATOM 2047 O O . SER A 1 271 ? -8.328 -4.653 -8.429 1.00 98.19 271 SER A O 1
ATOM 2049 N N . PHE A 1 272 ? -6.700 -3.128 -8.143 1.00 97.75 272 PHE A N 1
ATOM 2050 C CA . PHE A 1 272 ? -6.732 -2.606 -9.514 1.00 97.75 272 PHE A CA 1
ATOM 2051 C C . PHE A 1 272 ? -5.750 -3.306 -10.465 1.00 97.75 272 PHE A C 1
ATOM 2053 O O . PHE A 1 272 ? -5.693 -2.948 -11.639 1.00 97.75 272 PHE A O 1
ATOM 2060 N N . GLY A 1 273 ? -4.989 -4.287 -9.981 1.00 95.44 273 GLY A N 1
ATOM 2061 C CA . GLY A 1 273 ? -3.960 -4.980 -10.751 1.00 95.44 273 GLY A CA 1
ATOM 2062 C C . GLY A 1 273 ? -2.689 -5.180 -9.935 1.00 95.44 273 GLY A C 1
ATOM 2063 O O . GLY A 1 273 ? -2.741 -5.239 -8.707 1.00 95.44 273 GLY A O 1
ATOM 2064 N N . ARG A 1 274 ? -1.556 -5.286 -10.632 1.00 97.06 274 ARG A N 1
ATOM 2065 C CA . ARG A 1 274 ? -0.232 -5.547 -10.053 1.00 97.06 274 ARG A CA 1
ATOM 2066 C C . ARG A 1 274 ? 0.660 -4.312 -10.190 1.00 97.06 274 ARG A C 1
ATOM 2068 O O . ARG A 1 274 ? 0.610 -3.623 -11.208 1.00 97.06 274 ARG A O 1
ATOM 2075 N N . GLY A 1 275 ? 1.483 -4.047 -9.182 1.00 97.31 275 GLY A N 1
ATOM 2076 C CA . GLY A 1 275 ? 2.395 -2.902 -9.159 1.00 97.31 275 GLY A CA 1
ATOM 2077 C C . GLY A 1 275 ? 3.607 -3.205 -8.295 1.00 97.31 275 GLY A C 1
ATOM 2078 O O . GLY A 1 275 ? 4.496 -3.956 -8.709 1.00 97.31 275 GLY A O 1
ATOM 2079 N N . HIS A 1 276 ? 3.623 -2.655 -7.081 1.00 97.94 276 HIS A N 1
ATOM 2080 C CA . HIS A 1 276 ? 4.620 -2.984 -6.067 1.00 97.94 276 HIS A CA 1
ATOM 2081 C C . HIS A 1 276 ? 4.720 -4.497 -5.825 1.00 97.94 276 HIS A C 1
ATOM 2083 O O . HIS A 1 276 ? 5.819 -5.055 -5.875 1.00 97.94 276 HIS A O 1
ATOM 2089 N N . THR A 1 277 ? 3.583 -5.173 -5.655 1.00 98.50 277 THR A N 1
ATOM 2090 C CA . THR A 1 277 ? 3.483 -6.627 -5.494 1.00 98.50 277 THR A CA 1
ATOM 2091 C C . THR A 1 277 ? 2.428 -7.229 -6.430 1.00 98.50 277 THR A C 1
ATOM 2093 O O . THR A 1 277 ? 1.873 -6.565 -7.306 1.00 98.50 277 THR A O 1
ATOM 2096 N N . GLY A 1 278 ? 2.196 -8.539 -6.309 1.00 97.56 278 GLY A N 1
ATOM 2097 C CA . GLY A 1 278 ? 1.113 -9.225 -7.013 1.00 97.56 278 GLY A CA 1
ATOM 2098 C C . GLY A 1 278 ? -0.216 -9.211 -6.256 1.00 97.56 278 GLY A C 1
ATOM 2099 O O . GLY A 1 278 ? -1.168 -9.838 -6.715 1.00 97.56 278 GLY A O 1
ATOM 2100 N N . ASP A 1 279 ? -0.260 -8.572 -5.088 1.00 98.25 279 ASP A N 1
ATOM 2101 C CA . ASP A 1 279 ? -1.349 -8.649 -4.118 1.00 98.25 279 ASP A CA 1
ATOM 2102 C C . ASP A 1 279 ? -1.733 -7.279 -3.536 1.00 98.25 279 ASP A C 1
ATOM 2104 O O . ASP A 1 279 ? -2.231 -7.183 -2.416 1.00 98.25 279 ASP A O 1
ATOM 2108 N N . ASP A 1 280 ? -1.523 -6.223 -4.322 1.00 98.62 280 ASP A N 1
ATOM 2109 C CA . ASP A 1 280 ? -1.761 -4.842 -3.917 1.00 98.62 280 ASP A CA 1
ATOM 2110 C C . ASP A 1 280 ? -3.259 -4.507 -3.798 1.00 98.62 280 ASP A C 1
ATOM 2112 O O . ASP A 1 280 ? -4.072 -4.775 -4.694 1.00 98.62 280 ASP A O 1
ATOM 2116 N N . THR A 1 281 ? -3.606 -3.856 -2.688 1.00 98.81 281 THR A N 1
ATOM 2117 C CA . THR A 1 281 ? -4.941 -3.359 -2.349 1.00 98.81 281 THR A CA 1
ATOM 2118 C C . THR A 1 281 ? -4.877 -1.880 -1.972 1.00 98.81 281 THR A C 1
ATOM 2120 O O . THR A 1 281 ? -4.116 -1.473 -1.093 1.00 98.81 281 THR A O 1
ATOM 2123 N N . MET A 1 282 ? -5.744 -1.085 -2.591 1.00 98.81 282 MET A N 1
ATOM 2124 C CA . MET A 1 282 ? -6.011 0.304 -2.233 1.00 98.81 282 MET A CA 1
ATOM 2125 C C . MET A 1 282 ? -7.195 0.344 -1.272 1.00 98.81 282 MET A C 1
ATOM 2127 O O . MET A 1 282 ? -8.227 -0.261 -1.557 1.00 98.81 282 MET A O 1
ATOM 2131 N N . VAL A 1 283 ? -7.070 1.077 -0.165 1.00 98.94 283 VAL A N 1
ATOM 2132 C CA . VAL A 1 283 ? -8.143 1.213 0.836 1.00 98.94 283 VAL A CA 1
ATOM 2133 C C . VAL A 1 283 ? -8.712 2.625 0.789 1.00 98.94 283 VAL A C 1
ATOM 2135 O O . VAL A 1 283 ? -8.008 3.589 1.077 1.00 98.94 283 VAL A O 1
ATOM 2138 N N . TYR A 1 284 ? -9.975 2.764 0.415 1.00 98.94 284 TYR A N 1
ATOM 2139 C CA . TYR A 1 284 ? -10.664 4.026 0.191 1.00 98.94 284 TYR A CA 1
ATOM 2140 C C . TYR A 1 284 ? -11.762 4.251 1.233 1.00 98.94 284 TYR A C 1
ATOM 2142 O O . TYR A 1 284 ? -12.525 3.353 1.567 1.00 98.94 284 TYR A O 1
ATOM 2150 N N . PHE A 1 285 ? -11.831 5.474 1.751 1.00 98.88 285 PHE A N 1
ATOM 2151 C CA . PHE A 1 285 ? -12.845 5.957 2.684 1.00 98.88 285 PHE A CA 1
ATOM 2152 C C . PHE A 1 285 ? -13.716 6.982 1.939 1.00 98.88 285 PHE A C 1
ATOM 2154 O O . PHE A 1 285 ? -13.316 8.154 1.864 1.00 98.88 285 PHE A O 1
ATOM 2161 N N . PRO A 1 286 ? -14.861 6.581 1.348 1.00 98.75 286 PRO A N 1
ATOM 2162 C CA . PRO A 1 286 ? -15.633 7.445 0.454 1.00 98.75 286 PRO A CA 1
ATOM 2163 C C . PRO A 1 286 ? -16.174 8.705 1.133 1.00 98.75 286 PRO A C 1
ATOM 2165 O O . PRO A 1 286 ? -16.078 9.801 0.583 1.00 98.75 286 PRO A O 1
ATOM 2168 N N . ASP A 1 287 ? -16.676 8.578 2.364 1.00 98.50 287 ASP A N 1
ATOM 2169 C CA . ASP A 1 287 ? -17.227 9.692 3.145 1.00 98.50 287 ASP A CA 1
ATOM 2170 C C . ASP A 1 287 ? -16.170 10.751 3.494 1.00 98.50 287 ASP A C 1
ATOM 2172 O O . ASP A 1 287 ? -16.474 11.936 3.639 1.00 98.50 287 ASP A O 1
ATOM 2176 N N . LEU A 1 288 ? -14.911 10.326 3.596 1.00 98.69 288 LEU A N 1
ATOM 2177 C CA . LEU A 1 288 ? -13.774 11.191 3.886 1.00 98.69 288 LEU A CA 1
ATOM 2178 C C . LEU A 1 288 ? -13.025 11.644 2.636 1.00 98.69 288 LEU A C 1
ATOM 2180 O O . LEU A 1 288 ? -12.198 12.558 2.734 1.00 98.69 288 LEU A O 1
ATOM 2184 N N . LYS A 1 289 ? -13.279 11.013 1.486 1.00 98.75 289 LYS A N 1
ATOM 2185 C CA . LYS A 1 289 ? -12.519 11.190 0.245 1.00 98.75 289 LYS A CA 1
ATOM 2186 C C . LYS A 1 289 ? -11.015 10.969 0.448 1.00 98.75 289 LYS A C 1
ATOM 2188 O O . LYS A 1 289 ? -10.193 11.752 -0.032 1.00 98.75 289 LYS A O 1
ATOM 2193 N N . VAL A 1 290 ? -10.646 9.918 1.183 1.00 98.94 290 VAL A N 1
ATOM 2194 C CA . VAL A 1 290 ? -9.242 9.550 1.446 1.00 98.94 290 VAL A CA 1
ATOM 2195 C C . VAL A 1 290 ? -8.965 8.153 0.913 1.00 98.94 290 VAL A C 1
ATOM 2197 O O . VAL A 1 290 ? -9.712 7.234 1.222 1.00 98.94 290 VAL A O 1
ATOM 2200 N N . VAL A 1 291 ? -7.888 7.974 0.149 1.00 98.88 291 VAL A N 1
ATOM 2201 C CA . VAL A 1 291 ? -7.438 6.659 -0.337 1.00 98.88 291 VAL A CA 1
ATOM 2202 C C . VAL A 1 291 ? -6.031 6.360 0.162 1.00 98.88 291 VAL A C 1
ATOM 2204 O O . VAL A 1 291 ? -5.129 7.167 -0.008 1.00 98.88 291 VAL A O 1
ATOM 2207 N N . MET A 1 292 ? -5.803 5.199 0.760 1.00 98.81 292 MET A N 1
ATOM 2208 C CA . MET A 1 292 ? -4.463 4.676 0.987 1.00 98.81 292 MET A CA 1
ATOM 2209 C C . MET A 1 292 ? -4.008 3.928 -0.260 1.00 98.81 292 MET A C 1
ATOM 2211 O O . MET A 1 292 ? -4.605 2.922 -0.640 1.00 98.81 292 MET A O 1
ATOM 2215 N N . VAL A 1 293 ? -2.957 4.445 -0.896 1.00 98.44 293 VAL A N 1
ATOM 2216 C CA . VAL A 1 293 ? -2.325 3.844 -2.079 1.00 98.44 293 VAL A CA 1
ATOM 2217 C C . VAL A 1 293 ? -1.139 2.955 -1.713 1.00 98.44 293 VAL A C 1
ATOM 2219 O O . VAL A 1 293 ? -0.588 2.296 -2.586 1.00 98.44 293 VAL A O 1
ATOM 2222 N N . SER A 1 294 ? -0.763 2.912 -0.429 1.00 96.12 294 SER A N 1
ATOM 2223 C CA . SER A 1 294 ? 0.323 2.073 0.087 1.00 96.12 294 SER A CA 1
ATOM 2224 C C . SER A 1 294 ? 1.604 2.218 -0.754 1.00 96.12 294 SER A C 1
ATOM 2226 O O . SER A 1 294 ? 1.879 3.298 -1.284 1.00 96.12 294 SER A O 1
ATOM 2228 N N . ASP A 1 295 ? 2.394 1.159 -0.896 1.00 97.38 295 ASP A N 1
ATOM 2229 C CA . ASP A 1 295 ? 3.695 1.177 -1.572 1.00 97.38 295 ASP A CA 1
ATOM 2230 C C . ASP A 1 295 ? 3.628 1.327 -3.105 1.00 97.38 295 ASP A C 1
ATOM 2232 O O . ASP A 1 295 ? 4.662 1.343 -3.776 1.00 97.38 295 ASP A O 1
ATOM 2236 N N . GLN A 1 296 ? 2.439 1.577 -3.669 1.00 97.94 296 GLN A N 1
ATOM 2237 C CA . GLN A 1 296 ? 2.323 2.102 -5.035 1.00 97.94 296 GLN A CA 1
ATOM 2238 C C . GLN A 1 296 ? 2.974 3.477 -5.170 1.00 97.94 296 GLN A C 1
ATOM 2240 O O . GLN A 1 296 ? 3.407 3.847 -6.262 1.00 97.94 296 GLN A O 1
ATOM 2245 N N . ILE A 1 297 ? 3.025 4.236 -4.069 1.00 95.94 297 ILE A N 1
ATOM 2246 C CA . ILE A 1 297 ? 3.754 5.493 -3.957 1.00 95.94 297 ILE A CA 1
ATOM 2247 C C . ILE A 1 297 ? 4.429 5.543 -2.591 1.00 95.94 297 ILE A C 1
ATOM 2249 O O . ILE A 1 297 ? 3.795 5.400 -1.550 1.00 95.94 297 ILE A O 1
ATOM 2253 N N . THR A 1 298 ? 5.726 5.822 -2.597 1.00 90.50 298 THR A N 1
ATOM 2254 C CA . THR A 1 298 ? 6.512 6.136 -1.402 1.00 90.50 298 THR A CA 1
ATOM 2255 C C . THR A 1 298 ? 7.406 7.336 -1.704 1.00 90.50 298 THR A C 1
ATOM 2257 O O . THR A 1 298 ? 7.544 7.736 -2.863 1.00 90.50 298 THR A O 1
ATOM 2260 N N . ASP A 1 299 ? 8.054 7.897 -0.686 1.00 85.25 299 ASP A N 1
ATOM 2261 C CA . ASP A 1 299 ? 9.048 8.968 -0.868 1.00 85.25 299 ASP A CA 1
ATOM 2262 C C . ASP A 1 299 ? 10.393 8.475 -1.459 1.00 85.25 299 ASP A C 1
ATOM 2264 O O . ASP A 1 299 ? 11.357 9.235 -1.552 1.00 85.25 299 ASP A O 1
ATOM 2268 N N . ALA A 1 300 ? 10.479 7.205 -1.870 1.00 88.25 300 ALA A N 1
ATOM 2269 C CA . ALA A 1 300 ? 11.667 6.595 -2.460 1.00 88.25 300 ALA A CA 1
ATOM 2270 C C . ALA A 1 300 ? 11.483 6.275 -3.955 1.00 88.25 300 ALA A C 1
ATOM 2272 O O . ALA A 1 300 ? 10.399 6.399 -4.528 1.00 88.25 300 ALA A O 1
ATOM 2273 N N . THR A 1 301 ? 12.567 5.829 -4.602 1.00 93.38 301 THR A N 1
ATOM 2274 C CA . THR A 1 301 ? 12.481 5.192 -5.923 1.00 93.38 301 THR A CA 1
ATOM 2275 C C . THR A 1 301 ? 11.474 4.030 -5.866 1.00 93.38 301 THR A C 1
ATOM 2277 O O . THR A 1 301 ? 11.570 3.220 -4.939 1.00 93.38 301 THR A O 1
ATOM 2280 N N . PRO A 1 302 ? 10.552 3.908 -6.842 1.00 94.56 302 PRO A N 1
ATOM 2281 C CA . PRO A 1 302 ? 9.609 2.798 -6.905 1.00 94.56 302 PRO A CA 1
ATOM 2282 C C . PRO A 1 302 ? 10.315 1.438 -6.924 1.00 94.56 302 PRO A C 1
ATOM 2284 O O . PRO A 1 302 ? 11.368 1.275 -7.545 1.00 94.56 302 PRO A O 1
ATOM 2287 N N . ILE A 1 303 ? 9.709 0.438 -6.289 1.00 94.81 303 ILE A N 1
ATOM 2288 C CA . ILE A 1 303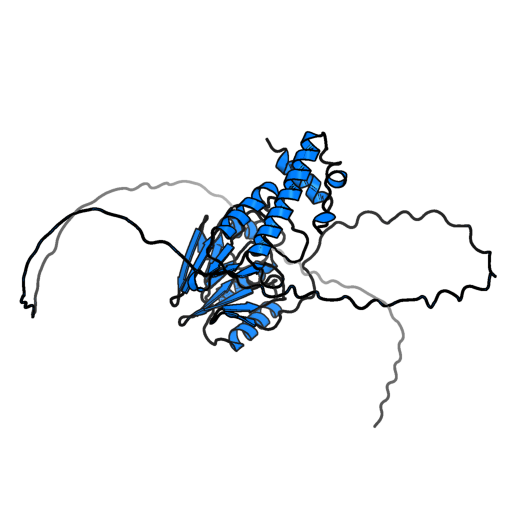 ? 10.231 -0.931 -6.255 1.00 94.81 303 ILE A CA 1
ATOM 2289 C C . ILE A 1 303 ? 9.148 -1.860 -6.783 1.00 94.81 303 ILE A C 1
ATOM 2291 O O . ILE A 1 303 ? 8.114 -1.987 -6.149 1.00 94.81 303 ILE A O 1
ATOM 2295 N N . ALA A 1 304 ? 9.378 -2.533 -7.908 1.00 96.75 304 ALA A N 1
ATOM 2296 C CA . ALA A 1 304 ? 8.534 -3.649 -8.330 1.00 96.75 304 ALA A CA 1
ATOM 2297 C C . ALA A 1 304 ? 9.124 -4.946 -7.772 1.00 96.75 304 ALA A C 1
ATOM 2299 O O . ALA A 1 304 ? 10.229 -5.349 -8.143 1.00 96.75 304 ALA A O 1
ATOM 2300 N N . ASP A 1 305 ? 8.406 -5.602 -6.866 1.00 96.94 305 ASP A N 1
ATOM 2301 C CA . ASP A 1 305 ? 8.789 -6.896 -6.310 1.00 96.94 305 ASP A CA 1
ATOM 2302 C C . ASP A 1 305 ? 8.408 -8.023 -7.277 1.00 96.94 305 ASP A C 1
ATOM 2304 O O . ASP A 1 305 ? 7.477 -8.800 -7.052 1.00 96.94 305 ASP A O 1
ATOM 2308 N N . PHE A 1 306 ? 9.131 -8.105 -8.395 1.00 96.94 306 PHE A N 1
ATOM 2309 C CA . PHE A 1 306 ? 8.869 -9.076 -9.461 1.00 96.94 306 PHE A CA 1
ATOM 2310 C C . PHE A 1 306 ? 8.823 -10.529 -8.963 1.00 96.94 306 PHE A C 1
ATOM 2312 O O . PHE A 1 306 ? 8.060 -11.337 -9.493 1.00 96.94 306 PHE A O 1
ATOM 2319 N N . ALA A 1 307 ? 9.608 -10.869 -7.933 1.00 95.38 307 ALA A N 1
ATOM 2320 C CA . ALA A 1 307 ? 9.637 -12.213 -7.354 1.00 95.38 307 ALA A CA 1
ATOM 2321 C C . ALA A 1 307 ? 8.309 -12.587 -6.676 1.00 95.38 307 ALA A C 1
ATOM 2323 O O . ALA A 1 307 ? 7.930 -13.757 -6.672 1.00 95.38 307 ALA A O 1
ATOM 2324 N N . ASN A 1 308 ? 7.575 -11.593 -6.173 1.00 96.69 308 ASN A N 1
ATOM 2325 C CA . ASN A 1 308 ? 6.275 -11.769 -5.532 1.00 96.69 308 ASN A CA 1
ATOM 2326 C C . ASN A 1 308 ? 5.111 -11.307 -6.413 1.00 96.69 308 ASN A C 1
ATOM 2328 O O . ASN A 1 308 ? 3.997 -11.081 -5.940 1.00 96.69 308 ASN A O 1
ATOM 2332 N N . GLY A 1 309 ? 5.336 -11.245 -7.725 1.00 96.12 309 GLY A N 1
ATOM 2333 C CA . GLY A 1 309 ? 4.311 -10.890 -8.694 1.00 96.12 309 GLY A CA 1
ATOM 2334 C C . GLY A 1 309 ? 4.117 -9.390 -8.878 1.00 96.12 309 GLY A C 1
ATOM 2335 O O . GLY A 1 309 ? 3.155 -9.024 -9.540 1.00 96.12 309 GLY A O 1
ATOM 2336 N N . GLY A 1 310 ? 5.016 -8.537 -8.387 1.00 97.56 310 GLY A N 1
ATOM 2337 C CA . GLY A 1 310 ? 5.076 -7.134 -8.798 1.00 97.56 310 GLY A CA 1
ATOM 2338 C C . GLY A 1 310 ? 5.226 -6.993 -10.315 1.00 97.56 310 GLY A C 1
ATOM 2339 O O . GLY A 1 310 ? 5.674 -7.918 -11.004 1.00 97.56 310 GLY A O 1
ATOM 2340 N N . SER A 1 311 ? 4.807 -5.848 -10.835 1.00 97.75 311 SER A N 1
ATOM 2341 C CA . SER A 1 311 ? 4.833 -5.525 -12.258 1.00 97.75 311 SER A CA 1
ATOM 2342 C C . SER A 1 311 ? 5.133 -4.049 -12.446 1.00 97.75 311 SER A C 1
ATOM 2344 O O . SER A 1 311 ? 4.452 -3.191 -11.889 1.00 97.75 311 SER A O 1
ATOM 2346 N N . ALA A 1 312 ? 6.135 -3.740 -13.262 1.00 96.75 312 ALA A N 1
ATOM 2347 C CA . ALA A 1 312 ? 6.371 -2.365 -13.676 1.00 96.75 312 ALA A CA 1
ATOM 2348 C C . ALA A 1 312 ? 5.423 -1.986 -14.826 1.00 96.75 312 ALA A C 1
ATOM 2350 O O . ALA A 1 312 ? 4.904 -0.873 -14.874 1.00 96.75 312 ALA A O 1
ATOM 2351 N N . VAL A 1 313 ? 5.143 -2.917 -15.737 1.00 95.88 313 VAL A N 1
ATOM 2352 C CA . VAL A 1 313 ? 4.264 -2.657 -16.887 1.00 95.88 313 VAL A CA 1
ATOM 2353 C C . VAL A 1 313 ? 2.813 -2.395 -16.461 1.00 95.88 313 VAL A C 1
ATOM 2355 O O . VAL A 1 313 ? 2.168 -1.492 -16.998 1.00 95.88 313 VAL A O 1
ATOM 2358 N N . GLU A 1 314 ? 2.298 -3.138 -15.482 1.00 96.25 314 GLU A N 1
ATOM 2359 C CA . GLU A 1 314 ? 0.912 -3.015 -15.014 1.00 96.25 314 GLU A CA 1
ATOM 2360 C C . GLU A 1 314 ? 0.715 -1.890 -13.979 1.00 96.25 314 GLU A C 1
ATOM 2362 O O . GLU A 1 314 ? -0.411 -1.430 -13.804 1.00 96.25 314 GLU A O 1
ATOM 2367 N N . TRP A 1 315 ? 1.785 -1.363 -13.364 1.00 97.62 315 TRP A N 1
ATOM 2368 C CA . TRP A 1 315 ? 1.715 -0.386 -12.261 1.00 97.62 315 TRP A CA 1
ATOM 2369 C C . TRP A 1 315 ? 0.821 0.823 -12.567 1.00 97.62 315 TRP A C 1
ATOM 2371 O O . TRP A 1 315 ? 0.031 1.280 -11.739 1.00 97.62 315 TRP A O 1
ATOM 2381 N N . THR A 1 316 ? 0.909 1.356 -13.789 1.00 96.69 316 THR A N 1
ATOM 2382 C CA . THR A 1 316 ? 0.116 2.532 -14.186 1.00 96.69 316 THR A CA 1
ATOM 2383 C C . THR A 1 316 ? -1.393 2.268 -14.188 1.00 96.69 316 THR A C 1
ATOM 2385 O O . THR A 1 316 ? -2.154 3.211 -13.972 1.00 96.69 316 THR A O 1
ATOM 2388 N N . GLN A 1 317 ? -1.825 1.010 -14.337 1.00 97.25 317 GLN A N 1
ATOM 2389 C CA . GLN A 1 317 ? -3.234 0.610 -14.278 1.00 97.25 317 GLN A CA 1
ATOM 2390 C C . GLN A 1 317 ? -3.798 0.749 -12.862 1.00 97.25 317 GLN A C 1
ATOM 2392 O O . GLN A 1 317 ? -4.940 1.180 -12.698 1.00 97.25 317 GLN A O 1
ATOM 2397 N N . ILE A 1 318 ? -2.987 0.465 -11.835 1.00 98.06 318 ILE A N 1
ATOM 2398 C CA . ILE A 1 318 ? -3.380 0.715 -10.446 1.00 98.06 318 ILE A CA 1
ATOM 2399 C C . ILE A 1 318 ? -3.633 2.206 -10.233 1.00 98.06 318 ILE A C 1
ATOM 2401 O O . ILE A 1 318 ? -4.676 2.595 -9.707 1.00 98.06 318 ILE A O 1
ATOM 2405 N N . LEU A 1 319 ? -2.707 3.047 -10.696 1.00 98.38 319 LEU A N 1
ATOM 2406 C CA . LEU A 1 319 ? -2.828 4.497 -10.559 1.00 98.38 319 LEU A CA 1
ATOM 2407 C C . LEU A 1 319 ? -4.007 5.051 -11.377 1.00 98.38 319 LEU A C 1
ATOM 2409 O O . LEU A 1 319 ? -4.688 5.960 -10.912 1.00 98.38 319 LEU A O 1
ATOM 2413 N N . ASP A 1 320 ? -4.313 4.473 -12.543 1.00 98.56 320 ASP A N 1
ATOM 2414 C CA . ASP A 1 320 ? -5.540 4.775 -13.296 1.00 98.56 320 ASP A CA 1
ATOM 2415 C C . ASP A 1 320 ? -6.812 4.420 -12.520 1.00 98.56 320 ASP A C 1
ATOM 2417 O O . ASP A 1 320 ? -7.791 5.164 -12.570 1.00 98.56 320 ASP A O 1
ATOM 2421 N N . GLY A 1 321 ? -6.817 3.287 -11.814 1.00 98.44 321 GLY A N 1
ATOM 2422 C CA . GLY A 1 321 ? -7.913 2.888 -10.932 1.00 98.44 321 GLY A CA 1
ATOM 2423 C C . GLY A 1 321 ? -8.113 3.884 -9.792 1.00 98.44 321 GLY A C 1
ATOM 2424 O O . GLY A 1 321 ? -9.217 4.393 -9.606 1.00 98.44 321 GLY A O 1
ATOM 2425 N N . VAL A 1 322 ? -7.028 4.247 -9.102 1.00 98.62 322 VAL A N 1
ATOM 2426 C CA . VAL A 1 322 ? -7.041 5.253 -8.027 1.00 98.62 322 VAL A CA 1
ATOM 2427 C C . VAL A 1 322 ? -7.576 6.593 -8.527 1.00 98.62 322 VAL A C 1
ATOM 2429 O O . VAL A 1 322 ? -8.434 7.192 -7.882 1.00 98.62 322 VAL A O 1
ATOM 2432 N N . LEU A 1 323 ? -7.122 7.061 -9.693 1.00 98.69 323 LEU A N 1
ATOM 2433 C CA . LEU A 1 323 ? -7.540 8.348 -10.258 1.00 98.69 323 LEU A CA 1
ATOM 2434 C C . LEU A 1 323 ? -9.026 8.398 -10.648 1.00 98.69 323 LEU A C 1
ATOM 2436 O O . LEU A 1 323 ? -9.561 9.498 -10.792 1.00 98.69 323 LEU A O 1
ATOM 2440 N N . LYS A 1 324 ? -9.714 7.255 -10.759 1.00 98.56 324 LYS A N 1
ATOM 2441 C CA . LYS A 1 324 ? -11.172 7.199 -10.965 1.00 98.56 324 LYS A CA 1
ATOM 2442 C C . LYS A 1 324 ? -11.981 7.359 -9.676 1.00 98.56 324 LYS A C 1
ATOM 2444 O O . LYS A 1 324 ? -13.171 7.647 -9.763 1.00 98.56 324 LYS A O 1
ATOM 2449 N N . LEU A 1 325 ? -11.368 7.179 -8.505 1.00 98.62 325 LEU A N 1
ATOM 2450 C CA . LEU A 1 325 ? -12.027 7.391 -7.215 1.00 98.62 325 LEU A CA 1
ATOM 2451 C C . LEU A 1 325 ? -12.194 8.891 -6.939 1.00 98.62 325 LEU A C 1
ATOM 2453 O O . LEU A 1 325 ? -11.337 9.694 -7.316 1.00 98.62 325 LEU A O 1
ATOM 2457 N N . ASP A 1 326 ? -13.254 9.278 -6.227 1.00 98.31 326 ASP A N 1
ATOM 2458 C CA . ASP A 1 326 ? -13.480 10.661 -5.778 1.00 98.31 326 ASP A CA 1
ATOM 2459 C C . ASP A 1 326 ? -12.709 10.944 -4.475 1.00 98.31 326 ASP A C 1
ATOM 2461 O O . ASP A 1 326 ? -13.280 11.092 -3.394 1.00 98.31 326 ASP A O 1
ATOM 2465 N N . PHE A 1 327 ? -11.377 10.926 -4.548 1.00 98.69 327 PHE A N 1
ATOM 2466 C CA . PHE A 1 327 ? -10.507 11.253 -3.417 1.00 98.69 327 PHE A CA 1
ATOM 2467 C C . PHE A 1 327 ? -9.956 12.686 -3.504 1.00 98.69 327 PHE A C 1
ATOM 2469 O O . PHE A 1 327 ? -9.687 13.208 -4.591 1.00 98.69 327 PHE A O 1
ATOM 2476 N N . GLU A 1 328 ? -9.725 13.278 -2.334 1.00 98.00 328 GLU A N 1
ATOM 2477 C CA . GLU A 1 328 ? -9.050 14.566 -2.120 1.00 98.00 328 GLU A CA 1
ATOM 2478 C C . GLU A 1 328 ? -7.631 14.385 -1.565 1.00 98.00 328 GLU A C 1
ATOM 2480 O O . GLU A 1 328 ? -6.758 15.219 -1.798 1.00 98.00 328 GLU A O 1
ATOM 2485 N N . MET A 1 329 ? -7.396 13.293 -0.831 1.00 98.62 329 MET A N 1
ATOM 2486 C CA . MET A 1 329 ? -6.123 12.990 -0.181 1.00 98.62 329 MET A CA 1
ATOM 2487 C C . MET A 1 329 ? -5.743 11.528 -0.413 1.00 98.62 329 MET A C 1
ATOM 2489 O O . MET A 1 329 ? -6.565 10.631 -0.226 1.00 98.62 329 MET A O 1
ATOM 2493 N N . ALA A 1 330 ? -4.492 11.293 -0.797 1.00 98.75 330 ALA A N 1
ATOM 2494 C CA . ALA A 1 330 ? -3.930 9.963 -0.973 1.00 98.75 330 ALA A CA 1
ATOM 2495 C C . ALA A 1 330 ? -2.834 9.697 0.068 1.00 98.75 330 ALA A C 1
ATOM 2497 O O . ALA A 1 330 ? -1.957 10.530 0.276 1.00 98.75 330 ALA A O 1
ATOM 2498 N N . ILE A 1 331 ? -2.865 8.543 0.725 1.00 98.69 331 ILE A N 1
ATOM 2499 C CA . ILE A 1 331 ? -1.910 8.165 1.768 1.00 98.69 331 ILE A CA 1
ATOM 2500 C C . ILE A 1 331 ? -0.906 7.176 1.173 1.00 98.69 331 ILE A C 1
ATOM 2502 O O . ILE A 1 331 ? -1.314 6.071 0.799 1.00 98.69 331 ILE A O 1
ATOM 2506 N N . PRO A 1 332 ? 0.379 7.553 1.046 1.00 98.12 332 PRO A N 1
ATOM 2507 C CA . PRO A 1 332 ? 1.406 6.644 0.559 1.00 98.12 332 PRO A CA 1
ATOM 2508 C C . PRO A 1 332 ? 1.717 5.578 1.610 1.00 98.12 332 PRO A C 1
ATOM 2510 O O . PRO A 1 332 ? 1.394 5.735 2.791 1.00 98.12 332 PRO A O 1
ATOM 2513 N N . GLY A 1 333 ? 2.403 4.517 1.199 1.00 95.00 333 GLY A N 1
ATOM 2514 C CA . GLY A 1 333 ? 2.877 3.484 2.118 1.00 95.00 333 GLY A CA 1
ATOM 2515 C C . GLY A 1 333 ? 3.960 4.005 3.056 1.00 95.00 333 GLY A C 1
ATOM 2516 O O . GLY A 1 333 ? 4.038 3.579 4.199 1.00 95.00 333 GLY A O 1
ATOM 2517 N N . ARG A 1 334 ? 4.719 5.024 2.640 1.00 93.75 334 ARG A N 1
ATOM 2518 C CA . ARG A 1 334 ? 5.637 5.789 3.496 1.00 93.75 334 ARG A CA 1
ATOM 2519 C C . ARG A 1 334 ? 5.619 7.261 3.116 1.00 93.75 334 ARG A C 1
ATOM 2521 O O . ARG A 1 334 ? 5.666 7.573 1.926 1.00 93.75 334 ARG A O 1
ATOM 2528 N N . GLY A 1 335 ? 5.635 8.130 4.124 1.00 91.69 335 GLY A N 1
ATOM 2529 C CA . GLY A 1 335 ? 5.743 9.575 3.939 1.00 91.69 335 GLY A CA 1
ATOM 2530 C C . GLY A 1 335 ? 4.450 10.340 4.186 1.00 91.69 335 GLY A C 1
ATOM 2531 O O . GLY A 1 335 ? 3.470 9.802 4.701 1.00 91.69 335 GLY A O 1
ATOM 2532 N N . GLU A 1 336 ? 4.462 11.615 3.809 1.00 95.31 336 GLU A N 1
ATOM 2533 C CA . GLU A 1 336 ? 3.329 12.527 3.986 1.00 95.31 336 GLU A CA 1
ATOM 2534 C C . GLU A 1 336 ? 2.226 12.319 2.928 1.00 95.31 336 GLU A C 1
ATOM 2536 O O . GLU A 1 336 ? 2.524 11.886 1.807 1.00 95.31 336 GLU A O 1
ATOM 2541 N N . PRO A 1 337 ? 0.958 12.659 3.249 1.00 97.69 337 PRO A N 1
ATOM 2542 C CA . PRO A 1 337 ? -0.155 12.586 2.309 1.00 97.69 337 PRO A CA 1
ATOM 2543 C C . PRO A 1 337 ? 0.126 13.319 0.993 1.00 97.69 337 PRO A C 1
ATOM 2545 O O . PRO A 1 337 ? 0.752 14.377 0.973 1.00 97.69 337 PRO A O 1
ATOM 2548 N N . LYS A 1 338 ? -0.388 12.763 -0.103 1.00 97.94 338 LYS A N 1
ATOM 2549 C CA . LYS A 1 338 ? -0.249 13.271 -1.467 1.00 97.94 338 LYS A CA 1
ATOM 2550 C C . LYS A 1 338 ? -1.571 13.829 -1.983 1.00 97.94 338 LYS A C 1
ATOM 2552 O O . LYS A 1 338 ? -2.659 13.341 -1.664 1.00 97.94 338 LYS A O 1
ATOM 2557 N N . THR A 1 339 ? -1.461 14.838 -2.829 1.00 98.00 339 THR A N 1
ATOM 2558 C CA . THR A 1 339 ? -2.552 15.396 -3.627 1.00 98.00 339 THR A CA 1
ATOM 2559 C C . THR A 1 339 ? -2.795 14.562 -4.882 1.00 98.00 339 THR A C 1
ATOM 2561 O O . THR A 1 339 ? -1.916 13.839 -5.351 1.00 98.00 339 THR A O 1
ATOM 2564 N N . ARG A 1 340 ? -3.972 14.714 -5.501 1.00 97.75 340 ARG A N 1
ATOM 2565 C CA . ARG A 1 340 ? -4.274 14.107 -6.810 1.00 97.75 340 ARG A CA 1
ATOM 2566 C C . ARG A 1 340 ? -3.228 14.443 -7.879 1.00 97.75 340 ARG A C 1
ATOM 2568 O O . ARG A 1 340 ? -2.802 13.546 -8.599 1.00 97.75 340 ARG A O 1
ATOM 2575 N N . ALA A 1 341 ? -2.786 15.699 -7.945 1.00 98.31 341 ALA A N 1
ATOM 2576 C CA . ALA A 1 341 ? -1.783 16.138 -8.915 1.00 98.31 341 ALA A CA 1
ATOM 2577 C C . ALA A 1 341 ? -0.444 15.400 -8.739 1.00 98.31 341 ALA A C 1
ATOM 2579 O O . ALA A 1 341 ? 0.223 15.073 -9.717 1.00 98.31 341 ALA A O 1
ATOM 2580 N N . GLU A 1 342 ? -0.061 15.079 -7.501 1.00 97.56 342 GLU A N 1
ATOM 2581 C CA . GLU A 1 342 ? 1.133 14.272 -7.233 1.00 97.56 342 GLU A CA 1
ATOM 2582 C C . GLU A 1 342 ? 0.959 12.809 -7.667 1.00 97.56 342 GLU A C 1
ATOM 2584 O O . GLU A 1 342 ? 1.914 12.222 -8.172 1.00 97.56 342 GLU A O 1
ATOM 2589 N N . ILE A 1 343 ? -0.246 12.232 -7.550 1.00 98.19 343 ILE A N 1
ATOM 2590 C CA . ILE A 1 343 ? -0.550 10.890 -8.088 1.00 98.19 343 ILE A CA 1
ATOM 2591 C C . ILE A 1 343 ? -0.435 10.882 -9.617 1.00 98.19 343 ILE A C 1
ATOM 2593 O O . ILE A 1 343 ? 0.200 9.995 -10.189 1.00 98.19 343 ILE A O 1
ATOM 2597 N N . GLU A 1 344 ? -1.003 11.888 -10.286 1.00 98.25 344 GLU A N 1
ATOM 2598 C CA . GLU A 1 344 ? -0.917 12.054 -11.743 1.00 98.25 344 GLU A CA 1
ATOM 2599 C C . GLU A 1 344 ? 0.536 12.219 -12.202 1.00 98.25 344 GLU A C 1
ATOM 2601 O O . GLU A 1 344 ? 0.973 11.553 -13.144 1.00 98.25 344 GLU A O 1
ATOM 2606 N N . ALA A 1 345 ? 1.313 13.046 -11.494 1.00 97.31 345 ALA A N 1
ATOM 2607 C CA . ALA A 1 345 ? 2.731 13.241 -11.769 1.00 97.31 345 ALA A CA 1
ATOM 2608 C C . ALA A 1 345 ? 3.535 11.949 -11.561 1.00 97.31 345 ALA A C 1
ATOM 2610 O O . ALA A 1 345 ? 4.346 11.588 -12.416 1.00 97.31 345 ALA A O 1
ATOM 2611 N N . TYR A 1 346 ? 3.296 11.216 -10.468 1.00 97.25 346 TYR A N 1
ATOM 2612 C CA . TYR A 1 346 ? 3.950 9.931 -10.212 1.00 97.25 346 TYR A CA 1
ATOM 2613 C C . TYR A 1 346 ? 3.636 8.920 -11.318 1.00 97.25 346 TYR A C 1
ATOM 2615 O O . TYR A 1 346 ? 4.547 8.297 -11.868 1.00 97.25 346 TYR A O 1
ATOM 2623 N N . ARG A 1 347 ? 2.360 8.809 -11.707 1.00 97.75 347 ARG A N 1
ATOM 2624 C CA . ARG A 1 347 ? 1.919 7.945 -12.806 1.00 97.75 347 ARG A CA 1
ATOM 2625 C C . ARG A 1 347 ? 2.617 8.298 -14.117 1.00 97.75 347 ARG A C 1
ATOM 2627 O O . ARG A 1 347 ? 3.110 7.401 -14.797 1.00 97.75 347 ARG A O 1
ATOM 2634 N N . ALA A 1 348 ? 2.672 9.582 -14.474 1.00 98.00 348 ALA A N 1
ATOM 2635 C CA . ALA A 1 348 ? 3.325 10.043 -15.698 1.00 98.00 348 ALA A CA 1
ATOM 2636 C C . ALA A 1 348 ? 4.828 9.723 -15.701 1.00 98.00 348 ALA A C 1
ATOM 2638 O O . ALA A 1 348 ? 5.354 9.228 -16.699 1.00 98.00 348 ALA A O 1
ATOM 2639 N N . LYS A 1 349 ? 5.510 9.929 -14.566 1.00 96.69 349 LYS A N 1
ATOM 2640 C CA . LYS A 1 349 ? 6.920 9.553 -14.400 1.00 96.69 349 LYS A CA 1
ATOM 2641 C C . LYS A 1 349 ? 7.129 8.051 -14.577 1.00 96.69 349 LYS A C 1
ATOM 2643 O O . LYS A 1 349 ? 8.040 7.647 -15.292 1.00 96.69 349 LYS A O 1
ATOM 2648 N N . PHE A 1 350 ? 6.285 7.223 -13.963 1.00 96.81 350 PHE A N 1
ATOM 2649 C CA . PHE A 1 350 ? 6.396 5.769 -14.078 1.00 96.81 350 PHE A CA 1
ATOM 2650 C C . PHE A 1 350 ? 6.140 5.291 -15.514 1.00 96.81 350 PHE A C 1
ATOM 2652 O O . PHE A 1 350 ? 6.912 4.496 -16.050 1.00 96.81 350 PHE A O 1
ATOM 2659 N N . ALA A 1 351 ? 5.128 5.850 -16.185 1.00 97.88 351 ALA A N 1
ATOM 2660 C CA . ALA A 1 351 ? 4.869 5.584 -17.598 1.00 97.88 351 ALA A CA 1
ATOM 2661 C C . ALA A 1 351 ? 6.080 5.931 -18.483 1.00 97.88 351 ALA A C 1
ATOM 2663 O O . ALA A 1 351 ? 6.414 5.172 -19.393 1.00 97.88 351 ALA A O 1
ATOM 2664 N N . ALA A 1 352 ? 6.784 7.031 -18.191 1.00 98.19 352 ALA A N 1
ATOM 2665 C CA . ALA A 1 352 ? 7.995 7.408 -18.915 1.00 98.19 352 ALA A CA 1
ATOM 2666 C C . ALA A 1 352 ? 9.121 6.370 -18.761 1.00 98.19 352 ALA A C 1
ATOM 2668 O O . ALA A 1 352 ? 9.786 6.063 -19.750 1.00 98.19 352 ALA A O 1
ATOM 2669 N N . VAL A 1 353 ? 9.311 5.784 -17.570 1.00 97.56 353 VAL A N 1
ATOM 2670 C CA . VAL A 1 353 ? 10.294 4.701 -17.353 1.00 97.56 353 VAL A CA 1
ATOM 2671 C C . VAL A 1 353 ? 9.991 3.510 -18.264 1.00 97.56 353 VAL A C 1
ATOM 2673 O O . VAL A 1 353 ? 10.869 3.050 -18.997 1.00 97.56 353 VAL A O 1
ATOM 2676 N N . VAL A 1 354 ? 8.739 3.043 -18.263 1.00 97.62 354 VAL A N 1
ATOM 2677 C CA . VAL A 1 354 ? 8.310 1.882 -19.059 1.00 97.62 354 VAL A CA 1
ATOM 2678 C C . VAL A 1 354 ? 8.385 2.173 -20.563 1.00 97.62 354 VAL A C 1
ATOM 2680 O O . VAL A 1 354 ? 8.846 1.321 -21.328 1.00 97.62 354 VAL A O 1
ATOM 2683 N N . SER A 1 355 ? 7.999 3.378 -21.000 1.00 98.25 355 SER A N 1
ATOM 2684 C CA . SER A 1 355 ? 8.082 3.791 -22.411 1.00 98.25 355 SER A CA 1
ATOM 2685 C C . SER A 1 355 ? 9.526 3.814 -22.900 1.00 98.25 355 SER A C 1
ATOM 2687 O O . SER A 1 355 ? 9.841 3.191 -23.911 1.00 98.25 355 SER A O 1
ATOM 2689 N N . ARG A 1 356 ? 10.431 4.453 -22.145 1.00 98.06 356 ARG A N 1
ATOM 2690 C CA . ARG A 1 356 ? 11.858 4.541 -22.494 1.00 98.06 356 ARG A CA 1
ATOM 2691 C C . ARG A 1 356 ? 12.509 3.164 -22.571 1.00 98.06 356 ARG A C 1
ATOM 2693 O O . ARG A 1 356 ? 13.273 2.902 -23.494 1.00 98.06 356 ARG A O 1
ATOM 2700 N N . ALA A 1 357 ? 12.180 2.270 -21.638 1.00 98.19 357 ALA A N 1
ATOM 2701 C CA . ALA A 1 357 ? 12.636 0.884 -21.688 1.00 98.19 357 ALA A CA 1
ATOM 2702 C C . ALA A 1 357 ? 12.120 0.159 -22.938 1.00 98.19 357 ALA A C 1
ATOM 2704 O O . ALA A 1 357 ? 12.898 -0.463 -23.658 1.00 98.19 357 ALA A O 1
ATOM 2705 N N . SER A 1 358 ? 10.828 0.292 -23.241 1.00 98.25 358 SER A N 1
ATOM 2706 C CA . SER A 1 358 ? 10.215 -0.318 -24.427 1.00 98.25 358 SER A CA 1
ATOM 2707 C C . SER A 1 358 ? 10.840 0.185 -25.732 1.00 98.25 358 SER A C 1
ATOM 2709 O O . SER A 1 358 ? 11.080 -0.596 -26.652 1.00 98.25 358 SER A O 1
ATOM 2711 N N . GLU A 1 359 ? 11.116 1.485 -25.828 1.00 98.38 359 GLU A N 1
ATOM 2712 C CA . GLU A 1 359 ? 11.780 2.108 -26.978 1.00 98.38 359 GLU A CA 1
ATOM 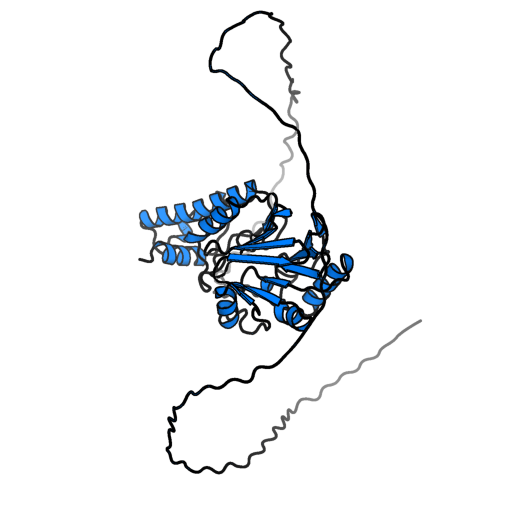2713 C C . GLU A 1 359 ? 13.226 1.631 -27.131 1.00 98.38 359 GLU A C 1
ATOM 2715 O O . GLU A 1 359 ? 13.630 1.261 -28.233 1.00 98.38 359 GLU A O 1
ATOM 2720 N N . ALA A 1 360 ? 13.984 1.560 -26.033 1.00 98.31 360 ALA A N 1
ATOM 2721 C CA . ALA A 1 360 ? 15.344 1.034 -26.047 1.00 98.31 360 ALA A CA 1
ATOM 2722 C C . ALA A 1 360 ? 15.376 -0.429 -26.525 1.00 98.31 360 ALA A C 1
ATOM 2724 O O . ALA A 1 360 ? 16.190 -0.775 -27.381 1.00 98.31 360 ALA A O 1
ATOM 2725 N N . ILE A 1 361 ? 14.452 -1.275 -26.051 1.00 98.31 361 ILE A N 1
ATOM 2726 C CA . ILE A 1 361 ? 14.325 -2.677 -26.494 1.00 98.31 361 ILE A CA 1
ATOM 2727 C C . ILE A 1 361 ? 14.024 -2.753 -27.993 1.00 98.31 361 ILE A C 1
ATOM 2729 O O . ILE A 1 361 ? 14.682 -3.503 -28.714 1.00 98.31 361 ILE A O 1
ATOM 2733 N N . LYS A 1 362 ? 13.090 -1.936 -28.496 1.00 97.94 362 LYS A N 1
ATOM 2734 C CA . LYS A 1 362 ? 12.799 -1.847 -29.939 1.00 97.94 362 LYS A CA 1
ATOM 2735 C C . LYS A 1 362 ? 14.013 -1.394 -30.756 1.00 97.94 362 LYS A C 1
ATOM 2737 O O . LYS A 1 362 ? 14.167 -1.830 -31.892 1.00 97.94 362 LYS A O 1
ATOM 2742 N N . ALA A 1 363 ? 14.874 -0.557 -30.181 1.00 97.88 363 ALA A N 1
ATOM 2743 C CA . ALA A 1 363 ? 16.125 -0.104 -30.786 1.00 97.88 363 ALA A CA 1
ATOM 2744 C C . ALA A 1 363 ? 17.288 -1.113 -30.656 1.00 97.88 363 ALA A C 1
ATOM 2746 O O . ALA A 1 363 ? 18.406 -0.808 -31.069 1.00 97.88 363 ALA A O 1
ATOM 2747 N N . GLY A 1 364 ? 17.047 -2.308 -30.107 1.00 97.94 364 GLY A N 1
ATOM 2748 C CA . GLY A 1 364 ? 18.043 -3.377 -30.003 1.00 97.94 364 GLY A CA 1
ATOM 2749 C C . GLY A 1 364 ? 18.756 -3.467 -28.654 1.00 97.94 364 GLY A C 1
ATOM 2750 O O . GLY A 1 364 ? 19.755 -4.179 -28.554 1.00 97.94 364 GLY A O 1
ATOM 2751 N N . ALA A 1 365 ? 18.267 -2.784 -27.613 1.00 98.00 365 ALA A N 1
ATOM 2752 C CA . ALA A 1 365 ? 18.732 -3.021 -26.250 1.00 98.00 365 ALA A CA 1
ATOM 2753 C C . ALA A 1 365 ? 18.555 -4.493 -25.870 1.00 98.00 365 ALA A C 1
ATOM 2755 O O . ALA A 1 365 ? 17.515 -5.102 -26.136 1.00 98.00 365 ALA A O 1
ATOM 2756 N N . THR A 1 366 ? 19.555 -5.055 -25.203 1.00 97.75 366 THR A N 1
ATOM 2757 C CA . THR A 1 366 ? 19.462 -6.379 -24.596 1.00 97.75 366 THR A CA 1
ATOM 2758 C C . THR A 1 366 ? 19.152 -6.247 -23.112 1.00 97.75 366 THR A C 1
ATOM 2760 O O . THR A 1 366 ? 19.232 -5.164 -22.524 1.00 97.75 366 THR A O 1
ATOM 2763 N N . ARG A 1 367 ? 18.844 -7.381 -22.483 1.00 97.12 367 ARG A N 1
ATOM 2764 C CA . ARG A 1 367 ? 18.659 -7.484 -21.036 1.00 97.12 367 ARG A CA 1
ATOM 2765 C C . ARG A 1 367 ? 19.807 -6.855 -20.235 1.00 97.12 367 ARG A C 1
ATOM 2767 O O . ARG A 1 367 ? 19.558 -6.206 -19.225 1.00 97.12 367 ARG A O 1
ATOM 2774 N N . ASP A 1 368 ? 21.042 -7.017 -20.709 1.00 96.75 368 ASP A N 1
ATOM 2775 C CA . ASP A 1 368 ? 22.246 -6.563 -20.008 1.00 96.75 368 ASP A CA 1
ATOM 2776 C C . ASP A 1 368 ? 22.595 -5.096 -20.304 1.00 96.75 368 ASP A C 1
ATOM 2778 O O . ASP A 1 368 ? 23.235 -4.437 -19.484 1.00 96.75 368 ASP A O 1
ATOM 2782 N N . THR A 1 369 ? 22.166 -4.554 -21.451 1.00 97.00 369 THR A N 1
ATOM 2783 C CA . THR A 1 369 ? 22.457 -3.161 -21.833 1.00 97.00 369 THR A CA 1
ATOM 2784 C C . THR A 1 369 ? 21.358 -2.181 -21.441 1.00 97.00 369 THR A C 1
ATOM 2786 O O . THR A 1 369 ? 21.605 -0.977 -21.429 1.00 97.00 369 THR A O 1
ATOM 2789 N N . LEU A 1 370 ? 20.154 -2.654 -21.098 1.00 97.44 370 LEU A N 1
ATOM 2790 C CA . LEU A 1 370 ? 19.001 -1.776 -20.881 1.00 97.44 370 LEU A CA 1
ATOM 2791 C C . LEU A 1 370 ? 19.254 -0.710 -19.801 1.00 97.44 370 LEU A C 1
ATOM 2793 O O . LEU A 1 370 ? 18.887 0.451 -19.981 1.00 97.44 370 LEU A O 1
ATOM 2797 N N . ALA A 1 371 ? 19.944 -1.076 -18.717 1.00 96.12 371 ALA A N 1
ATOM 2798 C CA . ALA A 1 371 ? 20.243 -0.171 -17.606 1.00 96.12 371 ALA A CA 1
ATOM 2799 C C . ALA A 1 371 ? 21.079 1.059 -18.007 1.00 96.12 371 ALA A C 1
ATOM 2801 O O . ALA A 1 371 ? 20.975 2.098 -17.363 1.00 96.12 371 ALA A O 1
ATOM 2802 N N . THR A 1 372 ? 21.907 0.965 -19.054 1.00 95.06 372 THR A N 1
ATOM 2803 C CA . THR A 1 372 ? 22.735 2.092 -19.526 1.00 95.06 372 THR A CA 1
ATOM 2804 C C . THR A 1 372 ? 22.041 2.927 -20.603 1.00 95.06 372 THR A C 1
ATOM 2806 O O . THR A 1 372 ? 22.491 4.029 -20.915 1.00 95.06 372 THR A O 1
ATOM 2809 N N . GLN A 1 373 ? 20.945 2.417 -21.170 1.00 95.81 373 GLN A N 1
ATOM 2810 C CA . GLN A 1 373 ? 20.216 3.032 -22.281 1.00 95.81 373 GLN A CA 1
ATOM 2811 C C . GLN A 1 373 ? 18.938 3.744 -21.824 1.00 95.81 373 GLN A C 1
ATOM 2813 O O . GLN A 1 373 ? 18.484 4.676 -22.490 1.00 95.81 373 GLN A O 1
ATOM 2818 N N . VAL A 1 374 ? 18.376 3.355 -20.678 1.00 96.00 374 VAL A N 1
ATOM 2819 C CA . VAL A 1 374 ? 17.205 4.009 -20.085 1.00 96.00 374 VAL A CA 1
ATOM 2820 C C . VAL A 1 374 ? 17.651 5.098 -19.114 1.00 96.00 374 VAL A C 1
ATOM 2822 O O . VAL A 1 374 ? 18.225 4.823 -18.066 1.00 96.00 374 VAL A O 1
ATOM 2825 N N . LYS A 1 375 ? 17.353 6.353 -19.455 1.00 92.75 375 LYS A N 1
ATOM 2826 C CA . LYS A 1 375 ? 17.605 7.511 -18.587 1.00 92.75 375 LYS A CA 1
ATOM 2827 C C . LYS A 1 375 ? 16.441 7.728 -17.622 1.00 92.75 375 LYS A C 1
ATOM 2829 O O . LYS A 1 375 ? 15.288 7.725 -18.058 1.00 92.75 375 LYS A O 1
ATOM 2834 N N . THR A 1 376 ? 16.733 7.927 -16.337 1.00 94.12 376 THR A N 1
ATOM 2835 C CA . THR A 1 376 ? 15.743 8.227 -15.277 1.00 94.12 376 THR A CA 1
ATOM 2836 C C . THR A 1 376 ? 16.178 9.370 -14.354 1.00 94.12 376 THR A C 1
ATOM 2838 O O . THR A 1 376 ? 15.495 9.673 -13.375 1.00 94.12 376 THR A O 1
ATOM 2841 N N . ASP A 1 377 ? 17.308 10.010 -14.651 1.00 90.75 377 ASP A N 1
ATOM 2842 C CA . ASP A 1 377 ? 17.896 11.114 -13.890 1.00 90.75 377 ASP A CA 1
ATOM 2843 C C . ASP A 1 377 ? 16.981 12.343 -13.855 1.00 90.75 377 ASP A C 1
ATOM 2845 O O . ASP A 1 377 ? 16.760 12.921 -12.791 1.00 90.75 377 ASP A O 1
ATOM 2849 N N . ASP A 1 378 ? 16.347 12.667 -14.980 1.00 93.69 378 ASP A N 1
ATOM 2850 C CA . ASP A 1 378 ? 15.330 13.719 -15.091 1.00 93.69 378 ASP A CA 1
ATOM 2851 C C . ASP A 1 378 ? 14.042 13.407 -14.309 1.00 93.69 378 ASP A C 1
ATOM 2853 O O . ASP A 1 378 ? 13.282 14.312 -13.968 1.00 93.69 378 ASP A O 1
ATOM 2857 N N . LEU A 1 379 ? 13.805 12.133 -13.985 1.00 94.12 379 LEU A N 1
ATOM 2858 C CA . LEU A 1 379 ? 12.685 11.692 -13.154 1.00 94.12 379 LEU A CA 1
ATOM 2859 C C . LEU A 1 379 ? 13.039 11.709 -11.658 1.00 94.12 379 LEU A C 1
ATOM 2861 O O . LEU A 1 379 ? 12.173 11.440 -10.825 1.00 94.12 379 LEU A O 1
ATOM 2865 N N . GLY A 1 380 ? 14.289 11.999 -11.286 1.00 93.00 380 GLY A N 1
ATOM 2866 C CA . GLY A 1 380 ? 14.736 11.971 -9.892 1.00 93.00 380 GLY A CA 1
ATOM 2867 C C . GLY A 1 380 ? 14.664 10.579 -9.255 1.00 93.00 380 GLY A C 1
ATOM 2868 O O . GLY A 1 380 ? 14.548 10.469 -8.036 1.00 93.00 380 GLY A O 1
ATOM 2869 N N . TRP A 1 381 ? 14.693 9.517 -10.065 1.00 94.38 381 TRP A N 1
ATOM 2870 C CA . TRP A 1 381 ? 14.653 8.130 -9.606 1.00 94.38 381 TRP A CA 1
ATOM 2871 C C . TRP A 1 381 ? 15.914 7.383 -10.010 1.00 94.38 381 TRP A C 1
ATOM 2873 O O . TRP A 1 381 ? 16.395 7.489 -11.138 1.00 94.38 381 TRP A O 1
ATOM 2883 N N . GLN A 1 382 ? 16.424 6.587 -9.076 1.00 92.81 382 GLN A N 1
ATOM 2884 C CA . GLN A 1 382 ? 17.609 5.758 -9.263 1.00 92.81 382 GLN A CA 1
ATOM 2885 C C . GLN A 1 382 ? 17.237 4.301 -9.020 1.00 92.81 382 GLN A C 1
ATOM 2887 O O . GLN A 1 382 ? 17.215 3.836 -7.878 1.00 92.81 382 GLN A O 1
ATOM 2892 N N . PHE A 1 383 ? 16.895 3.594 -10.096 1.00 94.00 383 PHE A N 1
ATOM 2893 C CA . PHE A 1 383 ? 16.593 2.170 -10.031 1.00 94.00 383 PHE A CA 1
ATOM 2894 C C . PHE A 1 383 ? 17.872 1.344 -9.913 1.00 94.00 383 PHE A C 1
ATOM 2896 O O . PHE A 1 383 ? 18.895 1.635 -10.532 1.00 94.00 383 PHE A O 1
ATOM 2903 N N . ASN A 1 384 ? 17.787 0.274 -9.131 1.00 91.19 384 ASN A N 1
ATOM 2904 C CA . ASN A 1 384 ? 18.830 -0.736 -9.031 1.00 91.19 384 ASN A CA 1
ATOM 2905 C C . ASN A 1 384 ? 19.048 -1.430 -10.397 1.00 91.19 384 ASN A C 1
ATOM 2907 O O . ASN A 1 384 ? 18.048 -1.759 -11.029 1.00 91.19 384 ASN A O 1
ATOM 2911 N N . PRO A 1 385 ? 20.280 -1.738 -10.857 1.00 91.06 385 PRO A N 1
ATOM 2912 C CA . PRO A 1 385 ? 20.497 -2.394 -12.152 1.00 91.06 385 PRO A CA 1
ATOM 2913 C C . PRO A 1 385 ? 19.650 -3.650 -12.417 1.00 91.06 385 PRO A C 1
ATOM 2915 O O . PRO A 1 385 ? 19.201 -3.857 -13.544 1.00 91.06 385 PRO A O 1
ATOM 2918 N N . GLN A 1 386 ? 19.361 -4.460 -11.391 1.00 94.19 386 GLN A N 1
ATOM 2919 C CA . GLN A 1 386 ? 18.508 -5.649 -11.522 1.00 94.19 386 GLN A CA 1
ATOM 2920 C C . GLN A 1 386 ? 17.077 -5.319 -11.977 1.00 94.19 386 GLN A C 1
ATOM 2922 O O . GLN A 1 386 ? 16.491 -6.125 -12.698 1.00 94.19 386 GLN A O 1
ATOM 2927 N N . PHE A 1 387 ? 16.547 -4.141 -11.621 1.00 96.81 387 PHE A N 1
ATOM 2928 C CA . PHE A 1 387 ? 15.224 -3.686 -12.059 1.00 96.81 387 PHE A CA 1
ATOM 2929 C C . PHE A 1 387 ? 15.118 -3.689 -13.583 1.00 96.81 387 PHE A C 1
ATOM 2931 O O . PHE A 1 387 ? 14.144 -4.200 -14.121 1.00 96.81 387 PHE A O 1
ATOM 2938 N N . TYR A 1 388 ? 16.132 -3.181 -14.289 1.00 97.50 388 TYR A N 1
ATOM 2939 C CA . TYR A 1 388 ? 16.105 -3.111 -15.750 1.00 97.50 388 TYR A CA 1
ATOM 2940 C C . TYR A 1 388 ? 16.122 -4.500 -16.389 1.00 97.50 388 TYR A C 1
ATOM 2942 O O . TYR A 1 388 ? 15.383 -4.739 -17.337 1.00 97.50 388 TYR A O 1
ATOM 2950 N N . GLY A 1 389 ? 16.897 -5.441 -15.843 1.00 97.31 389 GLY A N 1
ATOM 2951 C CA . GLY A 1 389 ? 16.874 -6.827 -16.314 1.00 97.31 389 GLY A CA 1
ATOM 2952 C C . GLY A 1 389 ? 15.496 -7.476 -16.139 1.00 97.31 389 GLY A C 1
ATOM 2953 O O . GLY A 1 389 ? 15.004 -8.129 -17.050 1.00 97.31 389 GLY A O 1
ATOM 2954 N N . GLN A 1 390 ? 14.838 -7.247 -15.000 1.00 97.56 390 GLN A N 1
ATOM 2955 C CA . GLN A 1 390 ? 13.496 -7.777 -14.732 1.00 97.56 390 GLN A CA 1
ATOM 2956 C C . GLN A 1 390 ? 12.408 -7.083 -15.563 1.00 97.56 390 GLN A C 1
ATOM 2958 O O . GLN A 1 390 ? 11.497 -7.745 -16.051 1.00 97.56 390 GLN A O 1
ATOM 2963 N N . LEU A 1 391 ? 12.532 -5.773 -15.784 1.00 97.81 391 LEU A N 1
ATOM 2964 C CA . LEU A 1 391 ? 11.665 -5.011 -16.680 1.00 97.81 391 LEU A CA 1
ATOM 2965 C C . LEU A 1 391 ? 11.816 -5.479 -18.134 1.00 97.81 391 LEU A C 1
ATOM 2967 O O . LEU A 1 391 ? 10.818 -5.605 -18.836 1.00 97.81 391 LEU A O 1
ATOM 2971 N N . TYR A 1 392 ? 13.040 -5.779 -18.580 1.00 98.31 392 TYR A N 1
ATOM 2972 C CA . TYR A 1 392 ? 13.280 -6.404 -19.882 1.00 98.31 392 TYR A CA 1
ATOM 2973 C C . TYR A 1 392 ? 12.559 -7.752 -19.980 1.00 98.31 392 TYR A C 1
ATOM 2975 O O . TYR A 1 392 ? 11.827 -7.992 -20.941 1.00 98.31 392 TYR A O 1
ATOM 2983 N N . ASP A 1 393 ? 12.736 -8.615 -18.975 1.00 97.50 393 ASP A N 1
ATOM 2984 C CA . ASP A 1 393 ? 12.111 -9.941 -18.926 1.00 97.50 393 ASP A CA 1
ATOM 2985 C C . ASP A 1 393 ? 10.574 -9.846 -18.930 1.00 97.50 393 ASP A C 1
ATOM 2987 O O . ASP A 1 393 ? 9.902 -10.698 -19.509 1.00 97.50 393 ASP A O 1
ATOM 2991 N N . GLU A 1 394 ? 10.006 -8.814 -18.301 1.00 97.31 394 GLU A N 1
ATOM 2992 C CA . GLU A 1 394 ? 8.569 -8.535 -18.317 1.00 97.31 394 GLU A CA 1
ATOM 2993 C C . GLU A 1 394 ? 8.089 -8.042 -19.691 1.00 97.31 394 GLU A C 1
ATOM 2995 O O . GLU A 1 394 ? 7.150 -8.608 -20.246 1.00 97.31 394 GLU A O 1
ATOM 3000 N N . LEU A 1 395 ? 8.752 -7.036 -20.271 1.00 97.12 395 LEU A N 1
ATOM 3001 C CA . LEU A 1 395 ? 8.378 -6.431 -21.558 1.00 97.12 395 LEU A CA 1
ATOM 3002 C C . LEU A 1 395 ? 8.557 -7.368 -22.761 1.00 97.12 395 LEU A C 1
ATOM 3004 O O . LEU A 1 395 ? 7.947 -7.146 -23.806 1.00 97.12 395 LEU A O 1
ATOM 3008 N N . THR A 1 396 ? 9.417 -8.382 -22.644 1.00 96.94 396 THR A N 1
ATOM 3009 C CA . THR A 1 396 ? 9.724 -9.330 -23.731 1.00 96.94 396 THR A CA 1
ATOM 3010 C C . THR A 1 396 ? 9.074 -10.698 -23.557 1.00 96.94 396 THR A C 1
ATOM 3012 O O . THR A 1 396 ? 9.218 -11.563 -24.429 1.00 96.94 396 THR A O 1
ATOM 3015 N N . ARG A 1 397 ? 8.333 -10.906 -22.462 1.00 91.38 397 ARG A N 1
ATOM 3016 C CA . ARG A 1 397 ? 7.556 -12.127 -22.254 1.00 91.38 397 ARG A CA 1
ATOM 3017 C C . ARG A 1 397 ? 6.477 -12.216 -23.339 1.00 91.38 397 ARG A C 1
ATOM 3019 O O . ARG A 1 397 ? 5.665 -11.307 -23.478 1.00 91.38 397 ARG A O 1
ATOM 3026 N N . LYS A 1 398 ? 6.524 -13.287 -24.133 1.00 54.53 398 LYS A N 1
ATOM 3027 C CA . LYS A 1 398 ? 5.531 -13.593 -25.172 1.00 54.53 398 LYS A CA 1
ATOM 3028 C C . LYS A 1 398 ? 4.270 -14.205 -24.590 1.00 54.53 398 LYS A C 1
ATOM 3030 O O . LYS A 1 398 ? 4.408 -14.983 -23.617 1.00 54.53 398 LYS A O 1
#

Solvent-accessible surface area (backbone atoms only — not comparable to full-atom values): 25254 Å² total; per-residue (Å²): 135,82,90,85,87,87,85,89,86,84,91,82,86,88,84,89,81,86,83,84,86,86,86,87,88,86,87,88,88,83,87,84,85,85,89,83,87,83,89,83,83,90,84,89,82,89,85,88,86,86,83,90,79,89,89,83,90,84,94,89,90,88,82,91,83,88,80,88,79,91,81,88,80,87,84,83,88,86,89,82,89,89,83,88,89,88,78,92,78,92,79,81,86,85,79,84,79,76,86,82,87,78,81,94,85,85,88,86,90,84,88,83,84,90,88,84,85,90,87,81,90,85,82,86,89,81,76,82,83,78,81,78,79,92,66,86,66,81,85,81,82,51,62,60,47,76,61,40,80,80,50,93,56,31,30,39,30,44,40,25,53,30,42,24,42,40,37,60,38,90,77,24,25,39,35,33,35,42,22,28,64,44,72,67,39,45,52,48,54,51,52,44,46,51,75,79,41,90,63,56,56,45,35,33,40,42,37,38,45,55,42,28,26,39,29,32,36,35,63,44,41,77,67,66,21,45,33,37,29,39,48,54,18,47,54,42,25,69,66,39,89,84,21,46,86,55,60,45,70,56,76,40,69,37,88,46,65,47,77,50,75,54,54,90,43,58,39,39,37,39,44,57,53,27,21,34,30,47,30,39,32,33,44,33,29,68,95,75,18,35,30,35,49,28,64,75,38,48,88,59,63,85,59,56,39,56,93,62,45,15,26,73,85,43,28,54,47,32,52,52,49,56,70,70,50,81,54,68,37,34,34,29,18,36,73,74,73,36,46,63,67,55,52,52,50,51,40,52,49,52,50,48,53,55,48,45,45,52,51,39,43,76,72,66,43,45,56,86,48,34,56,82,67,45,84,38,70,94,70,77,38,75,76,59,68,66,55,36,35,52,50,40,57,59,76,66,58,127

Secondary structure (DSSP, 8-state):
------------------------------------------------------------------------------------------------PPP---------------------------PPPP-------S-TT-PPPPPEEEETTEEEE-SSSS-EEEEEETTEEEEE---SS-HHHHHHHHHHHHHH--SPEEEEE-SSSSHHHHTTHHHHHHTTPEEEEEHHHHHHHTT-TTTTTS----SEEESSEEEEEETTEEEEEE--S-SSSSS--EEEETTTTEEEEEEEEESS-----GGGT--TTTHHHHHHHHHHS--SEEEEEESS-B-HHHHHHHHHHHHHHHHHHHHHHHTT--TTTHHHH---GGGT----HHHHHHHHHHHT--

pLDDT: mean 74.06, std 31.33, range [24.67, 98.94]

Mean predicted aligned error: 17.26 Å

Radius of gyration: 35.84 Å; Cα contacts (8 Å, |Δi|>4): 563; chains: 1; bounding box: 117×110×80 Å

Foldseek 3Di:
DDDDDDDDDDDDDDDDDDDDDDDDDDDDDDDDDDDDDDDDDDDDDDDDDDDDDDDDDDDDDDDDDDDDDDDDDDDDDDDDDDDDDDDDDDDDDDDDDDDDDDDDDDDDDDDDDDDDDDDDDDDDDDDDDDDDDDDDDDPPDWAWDAWDDPDVQWIWIATLFFIKIWGDAPQAIEIFFQHAADPRSNVVVVVNVVVPDPGAHAEYEFFAQARGRCRCQVVSVVSHHAYEFAPLRLVLLCPPPRRVPRDHRGPHYDHAWDWDQDNNWIKIWGDQQAAQARGGIWIAGQVQLEIERELLDEPAARHAPVVRPHDLVCSLSSLVVVLPHSHQWYGYRHDDIDGNVVSVLSSVLSVLQLVQLLVVVVVPDDLQRSQVRGDNVVVVHDDDSVVSSSSRVRSPPD